Protein AF-0000000066297856 (afdb_homodimer)

Radius of gyration: 26.26 Å; Cα contacts (8 Å, |Δi|>4): 958; chains: 2; bounding box: 44×94×64 Å

pLDDT: mean 82.66, std 19.33, range [29.42, 98.81]

InterPro domains:
  IPR029044 Nucleotide-diphospho-sugar transferases [G3DSA:3.90.550.10] (26-250)
  IPR029044 Nucleotide-diphospho-sugar transferases [SSF53448] (61-242)

Solvent-accessible surface area (backbone atoms only — not comparable to full-atom values): 27267 Å² total; per-residue (Å²): 125,87,40,64,44,30,32,37,34,36,43,44,71,83,50,64,63,82,64,99,24,51,40,68,56,29,50,74,34,72,91,73,48,51,52,54,51,41,49,51,51,49,50,70,69,34,89,84,54,57,70,34,34,39,35,28,28,43,72,90,45,42,70,60,49,51,63,62,46,66,81,48,82,54,59,46,80,42,72,42,72,89,37,70,33,48,41,51,51,50,50,50,50,52,49,30,65,76,50,45,37,84,61,74,59,62,99,83,56,84,75,34,89,41,78,43,38,37,39,38,35,38,46,18,48,26,54,52,54,51,65,66,45,48,50,51,20,44,56,46,8,74,72,68,29,31,16,29,17,27,39,87,51,85,75,52,38,30,30,25,56,96,50,29,32,25,36,68,64,54,78,70,62,78,95,79,78,64,88,72,56,45,41,26,32,63,44,57,40,29,18,39,21,48,73,49,57,66,75,54,56,70,68,47,41,76,67,29,85,35,64,58,57,55,62,54,43,20,85,90,40,56,38,38,42,39,73,46,54,84,60,34,44,69,49,82,45,64,64,39,42,53,44,50,51,41,49,61,69,73,96,126,88,39,64,44,31,32,38,34,36,43,43,65,86,58,62,72,84,65,96,32,53,44,71,55,29,52,72,32,71,93,71,48,51,54,52,51,41,49,50,50,49,50,71,68,34,89,83,55,56,70,35,32,40,35,29,27,44,72,89,47,42,70,61,50,51,64,62,45,64,79,47,82,56,60,46,82,43,71,41,72,88,38,71,32,48,42,50,50,51,50,51,51,52,48,28,67,74,53,45,36,85,67,68,77,60,93,84,62,86,75,34,88,40,79,42,38,37,39,38,36,39,46,20,48,24,56,52,53,50,63,65,45,46,50,51,20,43,57,45,8,74,73,67,29,30,18,30,18,26,39,84,49,86,77,52,37,31,31,23,56,95,50,31,34,24,36,68,63,54,76,70,63,72,85,83,76,64,84,73,57,47,42,26,32,62,44,58,40,29,18,39,20,46,73,51,58,66,74,54,56,71,69,48,40,74,68,29,85,34,64,59,57,53,64,55,45,20,84,91,42,56,37,39,41,39,74,47,56,84,60,34,44,68,50,83,44,66,64,38,44,53,43,51,50,42,50,61,69,74,96

Secondary structure (DSSP, 8-state):
---EEEEEEEE-GGG--SSS-TTHHHHTSGGG--HHHHHHHHHHHSSS--SEEEEEE-GGGHHHHHHHHTTSTTEEEEE--S-HHHHHHHHHHHHHHHHT-S----TTS---S-SEEEEEEEETT-TT--HHHHHHHHHHHHHHSEEEEEEE----EEEE-SSEEEEEE-----SSS-TTPEEEEEEEEEEEEHHHHTTS-HHHHHH-SSHHHHHT--SSS-EEEEE--TTS----SHHHHHHHHHHHHH-/---EEEEEEEE-GGG--SSS-TTHHHHTSGGG--HHHHHHHHHHHSSS--SEEEEEE-GGGHHHHHHHHTTSTTEEEEE--S-HHHHHHHHHHHHHHHHT-S----TTS---S-SEEEEEEEETT-TT--HHHHHHHHHHHHHHSEEEEEEE----EEEE-SSEEEEEE-----SSS-TTPEEEEEEEEEEEEHHHHTTS-HHHHHH-SSHHHHHT--SSS-EEEEE--TTS----SHHHHHHHHHHHHH-

Organism: Mycoplasma pneumoniae (strain ATCC 29342 / M129 / Subtype 1) (NCBI:txid272634)

Structure (mmCIF, N/CA/C/O backbone):
data_AF-0000000066297856-model_v1
#
loop_
_entity.id
_entity.type
_entity.pdbx_description
1 polymer 'Uncharacterized protein MG116 homolog'
#
loop_
_atom_site.group_PDB
_atom_site.id
_atom_site.type_symbol
_atom_site.label_atom_id
_atom_site.label_alt_id
_atom_site.label_comp_id
_atom_site.label_asym_id
_atom_site.label_entity_id
_atom_site.label_seq_id
_atom_site.pdbx_PDB_ins_code
_atom_site.Cartn_x
_atom_site.Cartn_y
_atom_site.Cartn_z
_atom_site.occupancy
_atom_site.B_iso_or_equiv
_atom_site.auth_seq_id
_atom_site.auth_comp_id
_atom_site.auth_asym_id
_atom_site.auth_atom_id
_atom_site.pdbx_PDB_model_num
ATOM 1 N N . MET A 1 1 ? -13.82 -37.438 -15.406 1 48.38 1 MET A N 1
ATOM 2 C CA . MET A 1 1 ? -13.477 -36.25 -14.664 1 48.38 1 MET A CA 1
ATOM 3 C C . MET A 1 1 ? -12.156 -35.656 -15.148 1 48.38 1 MET A C 1
ATOM 5 O O . MET A 1 1 ? -11.195 -36.406 -15.367 1 48.38 1 MET A O 1
ATOM 9 N N . GLN A 1 2 ? -12.203 -34.438 -15.617 1 64.88 2 GLN A N 1
ATOM 10 C CA . GLN A 1 2 ? -10.992 -33.906 -16.234 1 64.88 2 GLN A CA 1
ATOM 11 C C . GLN A 1 2 ? -9.82 -33.938 -15.258 1 64.88 2 GLN A C 1
ATOM 13 O O . GLN A 1 2 ? -9.953 -33.562 -14.094 1 64.88 2 GLN A O 1
ATOM 18 N N . ARG A 1 3 ? -8.867 -34.75 -15.672 1 84 3 ARG A N 1
ATOM 19 C CA . ARG A 1 3 ? -7.648 -34.875 -14.883 1 84 3 ARG A CA 1
ATOM 20 C C . ARG A 1 3 ? -6.766 -33.656 -15.07 1 84 3 ARG A C 1
ATOM 22 O O . ARG A 1 3 ? -6.262 -33.406 -16.172 1 84 3 ARG A O 1
ATOM 29 N N . THR A 1 4 ? -6.711 -32.781 -14.031 1 90.5 4 THR A N 1
ATOM 30 C CA . THR A 1 4 ? -5.949 -31.547 -14.117 1 90.5 4 THR A CA 1
ATOM 31 C C . THR A 1 4 ? -4.613 -31.672 -13.391 1 90.5 4 THR A C 1
ATOM 33 O O . THR A 1 4 ? -4.566 -32.125 -12.25 1 90.5 4 THR A O 1
ATOM 36 N N . LEU A 1 5 ? -3.543 -31.516 -14.156 1 95.5 5 LEU A N 1
ATOM 37 C CA . LEU A 1 5 ? -2.223 -31.391 -13.547 1 95.5 5 LEU A CA 1
ATOM 38 C C . LEU A 1 5 ? -2.062 -30.047 -12.867 1 95.5 5 LEU A C 1
ATOM 40 O O . LEU A 1 5 ? -2.152 -29 -13.523 1 95.5 5 LEU A O 1
ATOM 44 N N . ASN A 1 6 ? -1.874 -30.031 -11.531 1 97.81 6 ASN A N 1
ATOM 45 C CA . ASN A 1 6 ? -1.684 -28.797 -10.789 1 97.81 6 ASN A CA 1
ATOM 46 C C . ASN A 1 6 ? -0.206 -28.516 -10.523 1 97.81 6 ASN A C 1
ATOM 48 O O . ASN A 1 6 ? 0.492 -29.359 -9.953 1 97.81 6 ASN A O 1
ATOM 52 N N . VAL A 1 7 ? 0.255 -27.391 -10.953 1 98.56 7 VAL A N 1
ATOM 53 C CA . VAL A 1 7 ? 1.661 -27.016 -10.844 1 98.56 7 VAL A CA 1
ATOM 54 C C . VAL A 1 7 ? 1.795 -25.734 -10.016 1 98.56 7 VAL A C 1
ATOM 56 O O . VAL A 1 7 ? 1.147 -24.734 -10.297 1 98.56 7 VAL A O 1
ATOM 59 N N . GLY A 1 8 ? 2.578 -25.797 -8.93 1 98.62 8 GLY A N 1
ATOM 60 C CA . GLY A 1 8 ? 2.957 -24.594 -8.203 1 98.62 8 GLY A CA 1
ATOM 61 C C . GLY A 1 8 ? 4.199 -23.922 -8.758 1 98.62 8 GLY A C 1
ATOM 62 O O . GLY A 1 8 ? 5.184 -24.594 -9.07 1 98.62 8 GLY A O 1
ATOM 63 N N . VAL A 1 9 ? 4.152 -22.672 -8.961 1 98.5 9 VAL A N 1
ATOM 64 C CA . VAL A 1 9 ? 5.309 -21.875 -9.367 1 98.5 9 VAL A CA 1
ATOM 65 C C . VAL A 1 9 ? 5.641 -20.859 -8.281 1 98.5 9 VAL A C 1
ATOM 67 O O . VAL A 1 9 ? 4.789 -20.047 -7.902 1 98.5 9 VAL A O 1
ATOM 70 N N . ILE A 1 10 ? 6.84 -20.891 -7.777 1 96.81 10 ILE A N 1
ATOM 71 C CA . ILE A 1 10 ? 7.277 -19.953 -6.746 1 96.81 10 ILE A CA 1
ATOM 72 C C . ILE A 1 10 ? 8.344 -19.016 -7.312 1 96.81 10 ILE A C 1
ATOM 74 O O . ILE A 1 10 ? 9.438 -19.469 -7.684 1 96.81 10 ILE A O 1
ATOM 78 N N . LEU A 1 11 ? 8.008 -17.734 -7.367 1 94.75 11 LEU A N 1
ATOM 79 C CA . LEU A 1 11 ? 8.953 -16.719 -7.805 1 94.75 11 LEU A CA 1
ATOM 80 C C . LEU A 1 11 ? 9.805 -16.219 -6.641 1 94.75 11 LEU A C 1
ATOM 82 O O . LEU A 1 11 ? 9.281 -15.664 -5.672 1 94.75 11 LEU A O 1
ATOM 86 N N . CYS A 1 12 ? 11.156 -16.375 -6.73 1 87.88 12 CYS A N 1
ATOM 87 C CA . CYS A 1 12 ? 12.047 -16.047 -5.621 1 87.88 12 CYS A CA 1
ATOM 88 C C . CYS A 1 12 ? 12.867 -14.805 -5.922 1 87.88 12 CYS A C 1
ATOM 90 O O . CYS A 1 12 ? 13.844 -14.516 -5.23 1 87.88 12 CYS A O 1
ATOM 92 N N . GLU A 1 13 ? 12.68 -13.938 -6.918 1 64.12 13 GLU A N 1
ATOM 93 C CA . GLU A 1 13 ? 13.539 -12.836 -7.352 1 64.12 13 GLU A CA 1
ATOM 94 C C . GLU A 1 13 ? 14 -11.992 -6.164 1 64.12 13 GLU A C 1
ATOM 96 O O . GLU A 1 13 ? 15.156 -11.57 -6.105 1 64.12 13 GLU A O 1
ATOM 101 N N . SER A 1 14 ? 13.133 -11.086 -5.477 1 51.47 14 SER A N 1
ATOM 102 C CA . SER A 1 14 ? 13.516 -9.914 -4.695 1 51.47 14 SER A CA 1
ATOM 103 C C . SER A 1 14 ? 14.258 -10.32 -3.426 1 51.47 14 SER A C 1
ATOM 105 O O . SER A 1 14 ? 14.555 -9.477 -2.58 1 51.47 14 SER A O 1
ATOM 107 N N . PHE A 1 15 ? 14.508 -11.453 -3.221 1 44.03 15 PHE A N 1
ATOM 108 C CA . PHE A 1 15 ? 15.047 -11.688 -1.888 1 44.03 15 PHE A CA 1
ATOM 109 C C . PHE A 1 15 ? 16.359 -10.922 -1.693 1 44.03 15 PHE A C 1
ATOM 111 O O . PHE A 1 15 ? 16.625 -10.422 -0.603 1 44.03 15 PHE A O 1
ATOM 118 N N . ILE A 1 16 ? 17.422 -11.109 -2.516 1 37.97 16 ILE A N 1
ATOM 119 C CA . ILE A 1 16 ? 18.828 -11.094 -2.127 1 37.97 16 ILE A CA 1
ATOM 120 C C . ILE A 1 16 ? 19.406 -9.703 -2.361 1 37.97 16 ILE A C 1
ATOM 122 O O . ILE A 1 16 ? 20.625 -9.5 -2.244 1 37.97 16 ILE A O 1
ATOM 126 N N . SER A 1 17 ? 18.875 -8.812 -2.973 1 34.28 17 SER A N 1
ATOM 127 C CA . SER A 1 17 ? 19.984 -7.957 -3.371 1 34.28 17 SER A CA 1
ATOM 128 C C . SER A 1 17 ? 20.719 -7.41 -2.154 1 34.28 17 SER A C 1
ATOM 130 O O . SER A 1 17 ? 20.203 -7.445 -1.038 1 34.28 17 SER A O 1
ATOM 132 N N . ASN A 1 18 ? 21.859 -6.559 -2.299 1 34.38 18 ASN A N 1
ATOM 133 C CA . ASN A 1 18 ? 23.031 -6.098 -1.554 1 34.38 18 ASN A CA 1
ATOM 134 C C . ASN A 1 18 ? 22.641 -5.422 -0.247 1 34.38 18 ASN A C 1
ATOM 136 O O . ASN A 1 18 ? 23.5 -5.105 0.581 1 34.38 18 ASN A O 1
ATOM 140 N N . ALA A 1 19 ? 21.938 -4.238 -0.361 1 34.69 19 ALA A N 1
ATOM 141 C CA . ALA A 1 19 ? 22.078 -3.475 0.875 1 34.69 19 ALA A CA 1
ATOM 142 C C . ALA A 1 19 ? 21.766 -4.336 2.094 1 34.69 19 ALA A C 1
ATOM 144 O O . ALA A 1 19 ? 21.25 -5.449 1.959 1 34.69 19 ALA A O 1
ATOM 145 N N . GLN A 1 20 ? 21.672 -3.723 3.479 1 36.16 20 GLN A N 1
ATOM 146 C CA . GLN A 1 20 ? 21.375 -4.43 4.719 1 36.16 20 GLN A CA 1
ATOM 147 C C . GLN A 1 20 ? 20.203 -5.391 4.539 1 36.16 20 GLN A C 1
ATOM 149 O O . GLN A 1 20 ? 19.047 -4.977 4.582 1 36.16 20 GLN A O 1
ATOM 154 N N . ASN A 1 21 ? 20.203 -6.152 3.621 1 35.22 21 ASN A N 1
ATOM 155 C CA . ASN A 1 21 ? 19.234 -7.066 3.033 1 35.22 21 ASN A CA 1
ATOM 156 C C . ASN A 1 21 ? 18.438 -7.809 4.105 1 35.22 21 ASN A C 1
ATOM 158 O O . ASN A 1 21 ? 19 -8.602 4.863 1 35.22 21 ASN A O 1
ATOM 162 N N . PRO A 1 22 ? 17.469 -7.23 4.52 1 36.06 22 PRO A N 1
ATOM 163 C CA . PRO A 1 22 ? 16.703 -8.031 5.477 1 36.06 22 PRO A CA 1
ATOM 164 C C . PRO A 1 22 ? 16.672 -9.516 5.105 1 36.06 22 PRO A C 1
ATOM 166 O O . PRO A 1 22 ? 16.359 -10.359 5.953 1 36.06 22 PRO A O 1
ATOM 169 N N . VAL A 1 23 ? 16.828 -9.781 3.867 1 36.97 23 VAL A N 1
ATOM 170 C CA . VAL A 1 23 ? 16.797 -11.18 3.445 1 36.97 23 VAL A CA 1
ATOM 171 C C . VAL A 1 23 ? 18.047 -11.898 3.943 1 36.97 23 VAL A C 1
ATOM 173 O O . VAL A 1 23 ? 17.969 -13.047 4.402 1 36.97 23 VAL A O 1
ATOM 176 N N . ASN A 1 24 ? 19.188 -11.344 3.561 1 38.62 24 ASN A N 1
ATOM 177 C CA . ASN A 1 24 ? 20.281 -12.086 4.191 1 38.62 24 ASN A CA 1
ATOM 178 C C . ASN A 1 24 ? 20.047 -12.266 5.688 1 38.62 24 ASN A C 1
ATOM 180 O O . ASN A 1 24 ? 20.484 -13.258 6.277 1 38.62 24 ASN A O 1
ATOM 184 N N . SER A 1 25 ? 19.625 -11.164 6.234 1 37.56 25 SER A N 1
ATOM 185 C CA . SER A 1 25 ? 19.281 -11.281 7.648 1 37.56 25 SER A CA 1
ATOM 186 C C . SER A 1 25 ? 18.125 -12.266 7.855 1 37.56 25 SER A C 1
ATOM 188 O O . SER A 1 25 ? 17.797 -12.602 8.992 1 37.56 25 SER A O 1
ATOM 190 N N . TYR A 1 26 ? 17.391 -12.383 6.785 1 40.62 26 TYR A N 1
ATOM 191 C CA . TYR A 1 26 ? 16.234 -13.273 6.902 1 40.62 26 TYR A CA 1
ATOM 192 C C . TYR A 1 26 ? 16.672 -14.68 7.27 1 40.62 26 TYR A C 1
ATOM 194 O O . TYR A 1 26 ? 15.867 -15.484 7.742 1 40.62 26 TYR A O 1
ATOM 202 N N . ILE A 1 27 ? 17.812 -14.984 6.617 1 40.44 27 ILE A N 1
ATOM 203 C CA . ILE A 1 27 ? 18.234 -16.328 6.973 1 40.44 27 ILE A CA 1
ATOM 204 C C . ILE A 1 27 ? 18.047 -16.547 8.477 1 40.44 27 ILE A C 1
ATOM 206 O O . ILE A 1 27 ? 17.656 -17.641 8.906 1 40.44 27 ILE A O 1
ATOM 210 N N . LYS A 1 28 ? 18.688 -15.578 9.07 1 40.91 28 LYS A N 1
ATOM 211 C CA . LYS A 1 28 ? 18.578 -15.945 10.477 1 40.91 28 LYS A CA 1
ATOM 212 C C . LYS A 1 28 ? 17.141 -15.891 10.961 1 40.91 28 LYS A C 1
ATOM 214 O O . LYS A 1 28 ? 16.875 -15.539 12.117 1 40.91 28 LYS A O 1
ATOM 219 N N . ILE A 1 29 ? 16.281 -15.477 9.945 1 43.03 29 ILE A N 1
ATOM 220 C CA . ILE A 1 29 ? 14.938 -15.367 10.484 1 43.03 29 ILE A CA 1
ATOM 221 C C . ILE A 1 29 ? 14.625 -16.578 11.352 1 43.03 29 ILE A C 1
ATOM 223 O O . ILE A 1 29 ? 15.43 -17.516 11.438 1 43.03 29 ILE A O 1
ATOM 227 N N . TYR A 1 30 ? 13.039 -16.828 11.508 1 45.5 30 TYR A N 1
ATOM 228 C CA . TYR A 1 30 ? 12.367 -17.719 12.438 1 45.5 30 TYR A CA 1
ATOM 229 C C . TYR A 1 30 ? 12.711 -19.172 12.148 1 45.5 30 TYR A C 1
ATOM 231 O O . TYR A 1 30 ? 12.477 -19.672 11.047 1 45.5 30 TYR A O 1
ATOM 239 N N . GLU A 1 31 ? 13.141 -19.734 13.125 1 51.28 31 GLU A N 1
ATOM 240 C CA . GLU A 1 31 ? 13.383 -21.141 13.383 1 51.28 31 GLU A CA 1
ATOM 241 C C . GLU A 1 31 ? 14.102 -21.812 12.211 1 51.28 31 GLU A C 1
ATOM 243 O O . GLU A 1 31 ? 13.805 -22.953 11.867 1 51.28 31 GLU A O 1
ATOM 248 N N . ASN A 1 32 ? 15.016 -21 11.383 1 59.34 32 ASN A N 1
ATOM 249 C CA . ASN A 1 32 ? 15.836 -21.625 10.344 1 59.34 32 ASN A CA 1
ATOM 250 C C . ASN A 1 32 ? 15.023 -21.891 9.078 1 59.34 32 ASN A C 1
ATOM 252 O O . ASN A 1 32 ? 15.344 -22.797 8.305 1 59.34 32 ASN A O 1
ATOM 256 N N . VAL A 1 33 ? 13.82 -21.359 8.977 1 68.31 33 VAL A N 1
ATOM 257 C CA . VAL A 1 33 ? 13.023 -21.547 7.773 1 68.31 33 VAL A CA 1
ATOM 258 C C . VAL A 1 33 ? 13.211 -20.359 6.84 1 68.31 33 VAL A C 1
ATOM 260 O O . VAL A 1 33 ? 13.086 -19.203 7.258 1 68.31 33 VAL A O 1
ATOM 263 N N . ARG A 1 34 ? 13.602 -20.688 5.594 1 79.5 34 ARG A N 1
ATOM 264 C CA . ARG A 1 34 ? 13.758 -19.672 4.559 1 79.5 34 ARG A CA 1
ATOM 265 C C . ARG A 1 34 ? 12.398 -19.234 4.016 1 79.5 34 ARG A C 1
ATOM 267 O O . ARG A 1 34 ? 11.438 -20 4.039 1 79.5 34 ARG A O 1
ATOM 274 N N . MET A 1 35 ? 12.25 -18 3.518 1 83.62 35 MET A N 1
ATOM 275 C CA . MET A 1 35 ? 10.984 -17.391 3.107 1 83.62 35 MET A CA 1
ATOM 276 C C . MET A 1 35 ? 10.289 -18.266 2.059 1 83.62 35 MET A C 1
ATOM 278 O O . MET A 1 35 ? 9.078 -18.469 2.129 1 83.62 35 MET A O 1
ATOM 282 N N . PHE A 1 36 ? 11.086 -18.797 1.136 1 89.94 36 PHE A N 1
ATOM 283 C CA . PHE A 1 36 ? 10.477 -19.578 0.062 1 89.94 36 PHE A CA 1
ATOM 284 C C . PHE A 1 36 ? 9.906 -20.875 0.599 1 89.94 36 PHE A C 1
ATOM 286 O O . PHE A 1 36 ? 9.047 -21.5 -0.037 1 89.94 36 PHE A O 1
ATOM 293 N N . GLU A 1 37 ? 10.344 -21.297 1.767 1 91.62 37 GLU A N 1
ATOM 294 C CA . GLU A 1 37 ? 9.844 -22.547 2.34 1 91.62 37 GLU A CA 1
ATOM 295 C C . GLU A 1 37 ? 8.391 -22.406 2.781 1 91.62 37 GLU A C 1
ATOM 297 O O . GLU A 1 37 ? 7.641 -23.391 2.795 1 91.62 37 GLU A O 1
ATOM 302 N N . PHE A 1 38 ? 8.016 -21.188 3.133 1 91.31 38 PHE A N 1
ATOM 303 C CA . PHE A 1 38 ? 6.617 -20.953 3.477 1 91.31 38 PHE A CA 1
ATOM 304 C C . PHE A 1 38 ? 5.711 -21.25 2.287 1 91.31 38 PHE A C 1
ATOM 306 O O . PHE A 1 38 ? 4.641 -21.844 2.445 1 91.31 38 PHE A O 1
ATOM 313 N N . ALA A 1 39 ? 6.191 -20.812 1.146 1 94.5 39 ALA A N 1
ATOM 314 C CA . ALA A 1 39 ? 5.414 -21.047 -0.069 1 94.5 39 ALA A CA 1
ATOM 315 C C . ALA A 1 39 ? 5.344 -22.531 -0.413 1 94.5 39 ALA A C 1
ATOM 317 O O . ALA A 1 39 ? 4.289 -23.031 -0.818 1 94.5 39 ALA A O 1
ATOM 318 N N . ILE A 1 40 ? 6.441 -23.219 -0.211 1 96 40 ILE A N 1
ATOM 319 C CA . ILE A 1 40 ? 6.465 -24.656 -0.479 1 96 40 ILE A CA 1
ATOM 320 C C . ILE A 1 40 ? 5.469 -25.375 0.432 1 96 40 ILE A C 1
ATOM 322 O O . ILE A 1 40 ? 4.645 -26.156 -0.036 1 96 40 ILE A O 1
ATOM 326 N N . LYS A 1 41 ? 5.547 -25.078 1.684 1 95.19 41 LYS A N 1
ATOM 327 C CA . LYS A 1 41 ? 4.672 -25.703 2.662 1 95.19 41 LYS A CA 1
ATOM 328 C C . LYS A 1 41 ? 3.205 -25.406 2.373 1 95.19 41 LYS A C 1
ATOM 330 O O . LYS A 1 41 ? 2.346 -26.281 2.502 1 95.19 41 LYS A O 1
ATOM 335 N N . LEU A 1 42 ? 2.971 -24.188 1.992 1 96.69 42 LEU A N 1
ATOM 336 C CA . LEU A 1 42 ? 1.616 -23.781 1.639 1 96.69 42 LEU A CA 1
ATOM 337 C C . LEU A 1 42 ? 1.061 -24.641 0.516 1 96.69 42 LEU A C 1
ATOM 339 O O . LEU A 1 42 ? -0.063 -25.141 0.61 1 96.69 42 LEU A O 1
ATOM 343 N N . LEU A 1 43 ? 1.833 -24.859 -0.485 1 97.88 43 LEU A N 1
ATOM 344 C CA . LEU A 1 43 ? 1.394 -25.656 -1.632 1 97.88 43 LEU A CA 1
ATOM 345 C C . LEU A 1 43 ? 1.272 -27.125 -1.263 1 97.88 43 LEU A C 1
ATOM 347 O O . LEU A 1 43 ? 0.338 -27.797 -1.696 1 97.88 43 LEU A O 1
ATOM 351 N N . GLN A 1 44 ? 2.139 -27.625 -0.44 1 96.88 44 GLN A N 1
ATOM 352 C CA . GLN A 1 44 ? 2.131 -29.031 -0.052 1 96.88 44 GLN A CA 1
ATOM 353 C C . GLN A 1 44 ? 0.957 -29.344 0.872 1 96.88 44 GLN A C 1
ATOM 355 O O . GLN A 1 44 ? 0.415 -30.438 0.847 1 96.88 44 GLN A O 1
ATOM 360 N N . GLU A 1 45 ? 0.599 -28.359 1.634 1 95.06 45 GLU A N 1
ATOM 361 C CA . GLU A 1 45 ? -0.481 -28.562 2.594 1 95.06 45 GLU A CA 1
ATOM 362 C C . GLU A 1 45 ? -1.837 -28.234 1.977 1 95.06 45 GLU A C 1
ATOM 364 O O . GLU A 1 45 ? -2.879 -28.469 2.588 1 95.06 45 GLU A O 1
ATOM 369 N N . SER A 1 46 ? -1.751 -27.672 0.831 1 94.31 46 SER A N 1
ATOM 370 C CA . SER A 1 46 ? -2.979 -27.281 0.141 1 94.31 46 SER A CA 1
ATOM 371 C C . SER A 1 46 ? -3.809 -28.516 -0.232 1 94.31 46 SER A C 1
ATOM 373 O O . SER A 1 46 ? -3.26 -29.578 -0.488 1 94.31 46 SER A O 1
ATOM 375 N N . ARG A 1 47 ? -5.18 -28.359 -0.348 1 92.19 47 ARG A N 1
ATOM 376 C CA . ARG A 1 47 ? -6.078 -29.438 -0.755 1 92.19 47 ARG A CA 1
ATOM 377 C C . ARG A 1 47 ? -6.035 -29.641 -2.266 1 92.19 47 ARG A C 1
ATOM 379 O O . ARG A 1 47 ? -6.5 -30.672 -2.77 1 92.19 47 ARG A O 1
ATOM 386 N N . ILE A 1 48 ? -5.637 -28.781 -3.219 1 93.62 48 ILE A N 1
ATOM 387 C CA . ILE A 1 48 ? -5.547 -28.844 -4.672 1 93.62 48 ILE A CA 1
ATOM 388 C C . ILE A 1 48 ? -4.523 -29.906 -5.078 1 93.62 48 ILE A C 1
ATOM 390 O O . ILE A 1 48 ? -4.613 -30.484 -6.168 1 93.62 48 ILE A O 1
ATOM 394 N N . ASN A 1 49 ? -3.869 -30.562 -4.344 1 92.19 49 ASN A N 1
ATOM 395 C CA . ASN A 1 49 ? -2.799 -31.516 -4.609 1 92.19 49 ASN A CA 1
ATOM 396 C C . ASN A 1 49 ? -1.894 -31.047 -5.746 1 92.19 49 ASN A C 1
ATOM 398 O O . ASN A 1 49 ? -2.193 -31.266 -6.918 1 92.19 49 ASN A O 1
ATOM 402 N N . PHE A 1 50 ? -0.748 -30.547 -5.508 1 97.25 50 PHE A N 1
ATOM 403 C CA . PHE A 1 50 ? 0.235 -30.078 -6.477 1 97.25 50 PHE A CA 1
ATOM 404 C C . PHE A 1 50 ? 1.223 -31.188 -6.828 1 97.25 50 PHE A C 1
ATOM 406 O O . PHE A 1 50 ? 2.025 -31.594 -5.988 1 97.25 50 PHE A O 1
ATOM 413 N N . GLN A 1 51 ? 1.166 -31.594 -8.133 1 96 51 GLN A N 1
ATOM 414 C CA . GLN A 1 51 ? 2.043 -32.656 -8.594 1 96 51 GLN A CA 1
ATOM 415 C C . GLN A 1 51 ? 3.475 -32.156 -8.773 1 96 51 GLN A C 1
ATOM 417 O O . GLN A 1 51 ? 4.426 -32.938 -8.68 1 96 51 GLN A O 1
ATOM 422 N N . LYS A 1 52 ? 3.605 -30.906 -9.047 1 97.44 52 LYS A N 1
ATOM 423 C CA . LYS A 1 52 ? 4.918 -30.297 -9.227 1 97.44 52 LYS A CA 1
ATOM 424 C C . LYS A 1 52 ? 4.961 -28.906 -8.594 1 97.44 52 LYS A C 1
ATOM 426 O O . LYS A 1 52 ? 3.994 -28.141 -8.688 1 97.44 52 LYS A O 1
ATOM 431 N N . ILE A 1 53 ? 6.074 -28.609 -7.965 1 98.5 53 ILE A N 1
ATOM 432 C CA . ILE A 1 53 ? 6.375 -27.281 -7.449 1 98.5 53 ILE A CA 1
ATOM 433 C C . ILE A 1 53 ? 7.691 -26.781 -8.039 1 98.5 53 ILE A C 1
ATOM 435 O O . ILE A 1 53 ? 8.75 -27.375 -7.812 1 98.5 53 ILE A O 1
ATOM 439 N N . LEU A 1 54 ? 7.605 -25.734 -8.82 1 98.5 54 LEU A N 1
ATOM 440 C CA . LEU A 1 54 ? 8.758 -25.203 -9.531 1 98.5 54 LEU A CA 1
ATOM 441 C C . LEU A 1 54 ? 9.211 -23.875 -8.914 1 98.5 54 LEU A C 1
ATOM 443 O O . LEU A 1 54 ? 8.43 -22.922 -8.836 1 98.5 54 LEU A O 1
ATOM 447 N N . LEU A 1 55 ? 10.477 -23.797 -8.477 1 96.75 55 LEU A N 1
ATOM 448 C CA . LEU A 1 55 ? 11.031 -22.578 -7.922 1 96.75 55 LEU A CA 1
ATOM 449 C C . LEU A 1 55 ? 11.938 -21.875 -8.938 1 96.75 55 LEU A C 1
ATOM 451 O O . LEU A 1 55 ? 12.82 -22.516 -9.523 1 96.75 55 LEU A O 1
ATOM 455 N N . TYR A 1 56 ? 11.703 -20.672 -9.156 1 95.88 56 TYR A N 1
ATOM 456 C CA . TYR A 1 56 ? 12.562 -19.859 -10.016 1 95.88 56 TYR A CA 1
ATOM 457 C C . TYR A 1 56 ? 13.414 -18.906 -9.188 1 95.88 56 TYR A C 1
ATOM 459 O O . TYR A 1 56 ? 12.891 -17.969 -8.57 1 95.88 56 TYR A O 1
ATOM 467 N N . VAL A 1 57 ? 14.688 -19.109 -9.258 1 92.44 57 VAL A N 1
ATOM 468 C CA . VAL A 1 57 ? 15.617 -18.5 -8.312 1 92.44 57 VAL A CA 1
ATOM 469 C C . VAL A 1 57 ? 16.75 -17.812 -9.07 1 92.44 57 VAL A C 1
ATOM 471 O O . VAL A 1 57 ? 17.078 -18.219 -10.188 1 92.44 57 VAL A O 1
ATOM 474 N N . LEU A 1 58 ? 17.25 -16.781 -8.438 1 86.56 58 LEU A N 1
ATOM 475 C CA . LEU A 1 58 ? 18.438 -16.156 -9.023 1 86.56 58 LEU A CA 1
ATOM 476 C C . LEU A 1 58 ? 19.594 -17.141 -9.102 1 86.56 58 LEU A C 1
ATOM 478 O O . LEU A 1 58 ? 19.766 -17.969 -8.211 1 86.56 58 LEU A O 1
ATOM 482 N N . GLU A 1 59 ? 20.375 -16.875 -10.062 1 87.19 59 GLU A N 1
ATOM 483 C CA . GLU A 1 59 ? 21.453 -17.812 -10.375 1 87.19 59 GLU A CA 1
ATOM 484 C C . GLU A 1 59 ? 22.359 -18.016 -9.164 1 87.19 59 GLU A C 1
ATOM 486 O O . GLU A 1 59 ? 22.703 -19.156 -8.828 1 87.19 59 GLU A O 1
ATOM 491 N N . GLU A 1 60 ? 22.688 -17.016 -8.453 1 83.81 60 GLU A N 1
ATOM 492 C CA . GLU A 1 60 ? 23.641 -17.062 -7.363 1 83.81 60 GLU A CA 1
ATOM 493 C C . GLU A 1 60 ? 23.078 -17.812 -6.16 1 83.81 60 GLU A C 1
ATOM 495 O O . GLU A 1 60 ? 23.828 -18.266 -5.297 1 83.81 60 GLU A O 1
ATOM 500 N N . GLN A 1 61 ? 21.797 -18.016 -6.188 1 84.69 61 GLN A N 1
ATOM 501 C CA . GLN A 1 61 ? 21.156 -18.594 -5.02 1 84.69 61 GLN A CA 1
ATOM 502 C C . GLN A 1 61 ? 20.812 -20.062 -5.266 1 84.69 61 GLN A C 1
ATOM 504 O O . GLN A 1 61 ? 20.391 -20.766 -4.348 1 84.69 61 GLN A O 1
ATOM 509 N N . ILE A 1 62 ? 21.047 -20.547 -6.438 1 90.19 62 ILE A N 1
ATOM 510 C CA . ILE A 1 62 ? 20.578 -21.859 -6.855 1 90.19 62 ILE A CA 1
ATOM 511 C C . ILE A 1 62 ? 21.188 -22.938 -5.973 1 90.19 62 ILE A C 1
ATOM 513 O O . ILE A 1 62 ? 20.484 -23.781 -5.422 1 90.19 62 ILE A O 1
ATOM 517 N N . PRO A 1 63 ? 22.5 -22.891 -5.707 1 88.44 63 PRO A N 1
ATOM 518 C CA . PRO A 1 63 ? 23.062 -23.969 -4.883 1 88.44 63 PRO A CA 1
ATOM 519 C C . PRO A 1 63 ? 22.453 -24.016 -3.48 1 88.44 63 PRO A C 1
ATOM 521 O O . PRO A 1 63 ? 22.141 -25.094 -2.977 1 88.44 63 PRO A O 1
ATOM 524 N N . LEU A 1 64 ? 22.281 -22.922 -2.953 1 84.69 64 LEU A N 1
ATOM 525 C CA . LEU A 1 64 ? 21.703 -22.828 -1.613 1 84.69 64 LEU A CA 1
ATOM 526 C C . LEU A 1 64 ? 20.266 -23.328 -1.609 1 84.69 64 LEU A C 1
ATOM 528 O O . LEU A 1 64 ? 19.859 -24.094 -0.731 1 84.69 64 LEU A O 1
ATOM 532 N N . VAL A 1 65 ? 19.453 -22.891 -2.521 1 89.38 65 VAL A N 1
ATOM 533 C CA . VAL A 1 65 ? 18.031 -23.219 -2.58 1 89.38 65 VAL A CA 1
ATOM 534 C C . VAL A 1 65 ? 17.859 -24.719 -2.859 1 89.38 65 VAL A C 1
ATOM 536 O O . VAL A 1 65 ? 17.016 -25.375 -2.258 1 89.38 65 VAL A O 1
ATOM 539 N N . GLU A 1 66 ? 18.703 -25.234 -3.734 1 92.69 66 GLU A N 1
ATOM 540 C CA . GLU A 1 66 ? 18.641 -26.656 -4.047 1 92.69 66 GLU A CA 1
ATOM 541 C C . GLU A 1 66 ? 18.875 -27.516 -2.805 1 92.69 66 GLU A C 1
ATOM 543 O O . GLU A 1 66 ? 18.203 -28.516 -2.596 1 92.69 66 GLU A O 1
ATOM 548 N N . LYS A 1 67 ? 19.812 -27.047 -2.004 1 91.31 67 LYS A N 1
ATOM 549 C CA . LYS A 1 67 ? 20.125 -27.766 -0.772 1 91.31 67 LYS A CA 1
ATOM 550 C C . LYS A 1 67 ? 18.922 -27.781 0.171 1 91.31 67 LYS A C 1
ATOM 552 O O . LYS A 1 67 ? 18.609 -28.812 0.764 1 91.31 67 LYS A O 1
ATOM 557 N N . VAL A 1 68 ? 18.297 -26.719 0.285 1 88.94 68 VAL A N 1
ATOM 558 C CA . VAL A 1 68 ? 17.188 -26.578 1.225 1 88.94 68 VAL A CA 1
ATOM 559 C C . VAL A 1 68 ? 15.953 -27.297 0.673 1 88.94 68 VAL A C 1
ATOM 561 O O . VAL A 1 68 ? 15.242 -27.969 1.414 1 88.94 68 VAL A O 1
ATOM 564 N N . VAL A 1 69 ? 15.727 -27.219 -0.621 1 93.44 69 VAL A N 1
ATOM 565 C CA . VAL A 1 69 ? 14.516 -27.703 -1.272 1 93.44 69 VAL A CA 1
ATOM 566 C C . VAL A 1 69 ? 14.531 -29.234 -1.325 1 93.44 69 VAL A C 1
ATOM 568 O O . VAL A 1 69 ? 13.477 -29.859 -1.444 1 93.44 69 VAL A O 1
ATOM 571 N N . ALA A 1 70 ? 15.672 -29.812 -1.202 1 94.81 70 ALA A N 1
ATOM 572 C CA . ALA A 1 70 ? 15.836 -31.266 -1.289 1 94.81 70 ALA A CA 1
ATOM 573 C C . ALA A 1 70 ? 15 -31.984 -0.23 1 94.81 70 ALA A C 1
ATOM 575 O O . ALA A 1 70 ? 14.656 -33.156 -0.392 1 94.81 70 ALA A O 1
ATOM 576 N N . LYS A 1 71 ? 14.656 -31.297 0.793 1 93.19 71 LYS A N 1
ATOM 577 C CA . LYS A 1 71 ? 13.898 -31.938 1.867 1 93.19 71 LYS A CA 1
ATOM 578 C C . LYS A 1 71 ? 12.406 -31.969 1.531 1 93.19 71 LYS A C 1
ATOM 580 O O . LYS A 1 71 ? 11.625 -32.625 2.234 1 93.19 71 LYS A O 1
ATOM 585 N N . TYR A 1 72 ? 12.023 -31.359 0.482 1 95.75 72 TYR A N 1
ATOM 586 C CA . TYR A 1 72 ? 10.625 -31.297 0.084 1 95.75 72 TYR A CA 1
ATOM 587 C C . TYR A 1 72 ? 10.367 -32.156 -1.149 1 95.75 72 TYR A C 1
ATOM 589 O O . TYR A 1 72 ? 11.234 -32.281 -2.02 1 95.75 72 TYR A O 1
ATOM 597 N N . GLU A 1 73 ? 9.164 -32.719 -1.18 1 94.5 73 GLU A N 1
ATOM 598 C CA . GLU A 1 73 ? 8.789 -33.562 -2.312 1 94.5 73 GLU A CA 1
ATOM 599 C C . GLU A 1 73 ? 8.297 -32.719 -3.486 1 94.5 73 GLU A C 1
ATOM 601 O O . GLU A 1 73 ? 7.762 -31.609 -3.293 1 94.5 73 GLU A O 1
ATOM 606 N N . ASN A 1 74 ? 8.539 -33.25 -4.738 1 95.75 74 ASN A N 1
ATOM 607 C CA . ASN A 1 74 ? 7.957 -32.75 -5.984 1 95.75 74 ASN A CA 1
ATOM 608 C C . ASN A 1 74 ? 8.406 -31.312 -6.277 1 95.75 74 ASN A C 1
ATOM 610 O O . ASN A 1 74 ? 7.641 -30.531 -6.836 1 95.75 74 ASN A O 1
ATOM 614 N N . CYS A 1 75 ? 9.648 -30.922 -5.84 1 97.62 75 CYS A N 1
ATOM 615 C CA . CYS A 1 75 ? 10.164 -29.578 -6.043 1 97.62 75 CYS A CA 1
ATOM 616 C C . CYS A 1 75 ? 11.305 -29.562 -7.047 1 97.62 75 CYS A C 1
ATOM 618 O O . CYS A 1 75 ? 12.148 -30.469 -7.043 1 97.62 75 CYS A O 1
ATOM 620 N N . TRP A 1 76 ? 11.352 -28.688 -7.898 1 97.56 76 TRP A N 1
ATOM 621 C CA . TRP A 1 76 ? 12.406 -28.453 -8.875 1 97.56 76 TRP A CA 1
ATOM 622 C C . TRP A 1 76 ? 12.867 -27 -8.844 1 97.56 76 TRP A C 1
ATOM 624 O O . TRP A 1 76 ? 12.047 -26.078 -8.672 1 97.56 76 TRP A O 1
ATOM 634 N N . VAL A 1 77 ? 14.164 -26.766 -9.047 1 96.5 77 VAL A N 1
ATOM 635 C CA . VAL A 1 77 ? 14.742 -25.438 -9 1 96.5 77 VAL A CA 1
ATOM 636 C C . VAL A 1 77 ? 15.227 -25.031 -10.391 1 96.5 77 VAL A C 1
ATOM 638 O O . VAL A 1 77 ? 15.922 -25.797 -11.062 1 96.5 77 VAL A O 1
ATOM 641 N N . PHE A 1 78 ? 14.781 -23.906 -10.82 1 97 78 PHE A N 1
ATOM 642 C CA . PHE A 1 78 ? 15.18 -23.359 -12.117 1 97 78 PHE A CA 1
ATOM 643 C C . PHE A 1 78 ? 15.797 -21.984 -11.945 1 97 78 PHE A C 1
ATOM 645 O O . PHE A 1 78 ? 15.539 -21.297 -10.953 1 97 78 PHE A O 1
ATOM 652 N N . ARG A 1 79 ? 16.594 -21.594 -12.891 1 94.56 79 ARG A N 1
ATOM 653 C CA . ARG A 1 79 ? 17.125 -20.234 -12.945 1 94.56 79 ARG A CA 1
ATOM 654 C C . ARG A 1 79 ? 16.047 -19.25 -13.398 1 94.56 79 ARG A C 1
ATOM 656 O O . ARG A 1 79 ? 15.406 -19.453 -14.43 1 94.56 79 ARG A O 1
ATOM 663 N N . SER A 1 80 ? 15.867 -18.203 -12.578 1 93.56 80 SER A N 1
ATOM 664 C CA . SER A 1 80 ? 14.93 -17.156 -12.953 1 93.56 80 SER A CA 1
ATOM 665 C C . SER A 1 80 ? 15.484 -16.312 -14.102 1 93.56 80 SER A C 1
ATOM 667 O O . SER A 1 80 ? 16.688 -16.016 -14.148 1 93.56 80 SER A O 1
ATOM 669 N N . LYS A 1 81 ? 14.664 -15.852 -15 1 89.25 81 LYS A N 1
ATOM 670 C CA . LYS A 1 81 ? 15.023 -14.938 -16.078 1 89.25 81 LYS A CA 1
ATOM 671 C C . LYS A 1 81 ? 14.828 -13.484 -15.672 1 89.25 81 LYS A C 1
ATOM 673 O O . LYS A 1 81 ? 14.789 -12.594 -16.516 1 89.25 81 LYS A O 1
ATOM 678 N N . HIS A 1 82 ? 14.625 -13.195 -14.461 1 83.25 82 HIS A N 1
ATOM 679 C CA . HIS A 1 82 ? 14.43 -11.875 -13.883 1 83.25 82 HIS A CA 1
ATOM 680 C C . HIS A 1 82 ? 13.156 -11.219 -14.398 1 83.25 82 HIS A C 1
ATOM 682 O O . HIS A 1 82 ? 13.086 -10 -14.523 1 83.25 82 HIS A O 1
ATOM 688 N N . ASN A 1 83 ? 12.273 -11.992 -14.891 1 88.62 83 ASN A N 1
ATOM 689 C CA . ASN A 1 83 ? 10.961 -11.609 -15.391 1 88.62 83 ASN A CA 1
ATOM 690 C C . ASN A 1 83 ? 9.922 -12.695 -15.148 1 88.62 83 ASN A C 1
ATOM 692 O O . ASN A 1 83 ? 10.07 -13.82 -15.625 1 88.62 83 ASN A O 1
ATOM 696 N N . GLU A 1 84 ? 8.898 -12.344 -14.438 1 91.81 84 GLU A N 1
ATOM 697 C CA . GLU A 1 84 ? 7.906 -13.336 -14.023 1 91.81 84 GLU A CA 1
ATOM 698 C C . GLU A 1 84 ? 7.219 -13.969 -15.234 1 91.81 84 GLU A C 1
ATOM 700 O O . GLU A 1 84 ? 6.871 -15.148 -15.211 1 91.81 84 GLU A O 1
ATOM 705 N N . VAL A 1 85 ? 7 -13.203 -16.297 1 96.12 85 VAL A N 1
ATOM 706 C CA . VAL A 1 85 ? 6.316 -13.719 -17.484 1 96.12 85 VAL A CA 1
ATOM 707 C C . VAL A 1 85 ? 7.172 -14.789 -18.156 1 96.12 85 VAL A C 1
ATOM 709 O O . VAL A 1 85 ? 6.664 -15.852 -18.531 1 96.12 85 VAL A O 1
ATOM 712 N N . GLU A 1 86 ? 8.43 -14.5 -18.219 1 95.62 86 GLU A N 1
ATOM 713 C CA . GLU A 1 86 ? 9.352 -15.461 -18.812 1 95.62 86 GLU A CA 1
ATOM 714 C C . GLU A 1 86 ? 9.477 -16.719 -17.938 1 95.62 86 GLU A C 1
ATOM 716 O O . GLU A 1 86 ? 9.594 -17.828 -18.469 1 95.62 86 GLU A O 1
ATOM 721 N N . ASP A 1 87 ? 9.5 -16.531 -16.656 1 96.31 87 ASP A N 1
ATOM 722 C CA . ASP A 1 87 ? 9.57 -17.672 -15.742 1 96.31 87 ASP A CA 1
ATOM 723 C C . ASP A 1 87 ? 8.344 -18.578 -15.906 1 96.31 87 ASP A C 1
ATOM 725 O O . ASP A 1 87 ? 8.469 -19.797 -15.922 1 96.31 87 ASP A O 1
ATOM 729 N N . ILE A 1 88 ? 7.168 -17.953 -16.047 1 97.75 88 ILE A N 1
ATOM 730 C CA . ILE A 1 88 ? 5.934 -18.719 -16.234 1 97.75 88 ILE A CA 1
ATOM 731 C C . ILE A 1 88 ? 5.949 -19.422 -17.578 1 97.75 88 ILE A C 1
ATOM 733 O O . ILE A 1 88 ? 5.504 -20.562 -17.688 1 97.75 88 ILE A O 1
ATOM 737 N N . TYR A 1 89 ? 6.477 -18.719 -18.578 1 97.81 89 TYR A N 1
ATOM 738 C CA . TYR A 1 89 ? 6.609 -19.344 -19.891 1 97.81 89 TYR A CA 1
ATOM 739 C C . TYR A 1 89 ? 7.512 -20.578 -19.828 1 97.81 89 TYR A C 1
ATOM 741 O O . TYR A 1 89 ? 7.215 -21.594 -20.438 1 97.81 89 TYR A O 1
ATOM 749 N N . GLU A 1 90 ? 8.602 -20.453 -19.125 1 97.19 90 GLU A N 1
ATOM 750 C CA . GLU A 1 90 ? 9.516 -21.578 -18.969 1 97.19 90 GLU A CA 1
ATOM 751 C C . GLU A 1 90 ? 8.844 -22.734 -18.219 1 97.19 90 GLU A C 1
ATOM 753 O O . GLU A 1 90 ? 9.047 -23.906 -18.547 1 97.19 90 GLU A O 1
ATOM 758 N N . ALA A 1 91 ? 8.133 -22.391 -17.219 1 98.06 91 ALA A N 1
ATOM 759 C CA . ALA A 1 91 ? 7.379 -23.406 -16.484 1 98.06 91 ALA A CA 1
ATOM 760 C C . ALA A 1 91 ? 6.406 -24.141 -17.406 1 98.06 91 ALA A C 1
ATOM 762 O O . ALA A 1 91 ? 6.32 -25.375 -17.359 1 98.06 91 ALA A O 1
ATOM 763 N N . LYS A 1 92 ? 5.668 -23.375 -18.188 1 97 92 LYS A N 1
ATOM 764 C CA . LYS A 1 92 ? 4.75 -23.938 -19.172 1 97 92 LYS A CA 1
ATOM 765 C C . LYS A 1 92 ? 5.469 -24.922 -20.094 1 97 92 LYS A C 1
ATOM 767 O O . LYS A 1 92 ? 5.008 -26.047 -20.281 1 97 92 LYS A O 1
ATOM 772 N N . GLY A 1 93 ? 6.574 -24.531 -20.656 1 95.44 93 GLY A N 1
ATOM 773 C CA . GLY A 1 93 ? 7.344 -25.391 -21.547 1 95.44 93 GLY A CA 1
ATOM 774 C C . GLY A 1 93 ? 7.832 -26.656 -20.875 1 95.44 93 GLY A C 1
ATOM 775 O O . GLY A 1 93 ? 7.75 -27.75 -21.453 1 95.44 93 GLY A O 1
ATOM 776 N N . PHE A 1 94 ? 8.328 -26.516 -19.703 1 96.31 94 PHE A N 1
ATOM 777 C CA . PHE A 1 94 ? 8.82 -27.656 -18.938 1 96.31 94 PHE A CA 1
ATOM 778 C C . PHE A 1 94 ? 7.719 -28.688 -18.719 1 96.31 94 PHE A C 1
ATOM 780 O O . PHE A 1 94 ? 7.934 -29.891 -18.922 1 96.31 94 PHE A O 1
ATOM 787 N N . ILE A 1 95 ? 6.539 -28.219 -18.359 1 95.56 95 ILE A N 1
ATOM 788 C CA . ILE A 1 95 ? 5.418 -29.094 -18.047 1 95.56 95 ILE A CA 1
ATOM 789 C C . ILE A 1 95 ? 4.898 -29.734 -19.328 1 95.56 95 ILE A C 1
ATOM 791 O O . ILE A 1 95 ? 4.613 -30.938 -19.344 1 95.56 95 ILE A O 1
ATOM 795 N N . GLU A 1 96 ? 4.77 -28.984 -20.391 1 93.31 96 GLU A N 1
ATOM 796 C CA . GLU A 1 96 ? 4.32 -29.531 -21.656 1 93.31 96 GLU A CA 1
ATOM 797 C C . GLU A 1 96 ? 5.258 -30.641 -22.156 1 93.31 96 GLU A C 1
ATOM 799 O O . GLU A 1 96 ? 4.809 -31.656 -22.656 1 93.31 96 GLU A O 1
ATOM 804 N N . ASP A 1 97 ? 6.516 -30.391 -22.016 1 92.06 97 ASP A N 1
ATOM 805 C CA . ASP A 1 97 ? 7.512 -31.359 -22.453 1 92.06 97 ASP A CA 1
ATOM 806 C C . ASP A 1 97 ? 7.492 -32.625 -21.578 1 92.06 97 ASP A C 1
ATOM 808 O O . ASP A 1 97 ? 7.508 -33.719 -22.094 1 92.06 97 ASP A O 1
ATOM 812 N N . LYS A 1 98 ? 7.465 -32.406 -20.281 1 91.62 98 LYS A N 1
ATOM 813 C CA . LYS A 1 98 ? 7.566 -33.5 -19.328 1 91.62 98 LYS A CA 1
ATOM 814 C C . LYS A 1 98 ? 6.316 -34.375 -19.359 1 91.62 98 LYS A C 1
ATOM 816 O O . LYS A 1 98 ? 6.41 -35.594 -19.25 1 91.62 98 LYS A O 1
ATOM 821 N N . TYR A 1 99 ? 5.16 -33.75 -19.547 1 91.38 99 TYR A N 1
ATOM 822 C CA . TYR A 1 99 ? 3.916 -34.5 -19.422 1 91.38 99 TYR A CA 1
ATOM 823 C C . TYR A 1 99 ? 3.234 -34.656 -20.781 1 91.38 99 TYR A C 1
ATOM 825 O O . TYR A 1 99 ? 2.141 -35.219 -20.875 1 91.38 99 TYR A O 1
ATOM 833 N N . LYS A 1 100 ? 3.832 -34.094 -21.828 1 86.5 100 LYS A N 1
ATOM 834 C CA . LYS A 1 100 ? 3.334 -34.219 -23.203 1 86.5 100 LYS A CA 1
ATOM 835 C C . LYS A 1 100 ? 1.896 -33.688 -23.297 1 86.5 100 LYS A C 1
ATOM 837 O O . LYS A 1 100 ? 1.053 -34.344 -23.938 1 86.5 100 LYS A O 1
ATOM 842 N N . ILE A 1 101 ? 1.726 -32.688 -22.438 1 80.38 101 ILE A N 1
ATOM 843 C CA . ILE A 1 101 ? 0.4 -32.094 -22.469 1 80.38 101 ILE A CA 1
ATOM 844 C C . ILE A 1 101 ? 0.351 -31.031 -23.578 1 80.38 101 ILE A C 1
ATOM 846 O O . ILE A 1 101 ? 1.348 -30.359 -23.844 1 80.38 101 ILE A O 1
ATOM 850 N N . GLY A 1 102 ? -0.764 -30.781 -24.266 1 65.62 102 GLY A N 1
ATOM 851 C CA . GLY A 1 102 ? -0.897 -29.75 -25.281 1 65.62 102 GLY A CA 1
ATOM 852 C C . GLY A 1 102 ? -0.426 -30.203 -26.656 1 65.62 102 GLY A C 1
ATOM 853 O O . GLY A 1 102 ? -0.61 -29.5 -27.641 1 65.62 102 GLY A O 1
ATOM 854 N N . LEU A 1 103 ? 0.642 -31.062 -26.656 1 56.72 103 LEU A N 1
ATOM 855 C CA . LEU A 1 103 ? 1.133 -31.562 -27.938 1 56.72 103 LEU A CA 1
ATOM 856 C C . LEU A 1 103 ? 0.019 -32.25 -28.719 1 56.72 103 LEU A C 1
ATOM 858 O O . LEU A 1 103 ? -0.641 -33.156 -28.203 1 56.72 103 LEU A O 1
ATOM 862 N N . LYS A 1 104 ? -0.924 -31.359 -29.203 1 53.59 104 LYS A N 1
ATOM 863 C CA . LYS A 1 104 ? -1.832 -31.922 -30.203 1 53.59 104 LYS A CA 1
ATOM 864 C C . LYS A 1 104 ? -1.227 -33.156 -30.844 1 53.59 104 LYS A C 1
ATOM 866 O O . LYS A 1 104 ? -0.147 -33.094 -31.438 1 53.59 104 LYS A O 1
ATOM 871 N N . SER A 1 105 ? -1.496 -34.281 -30.344 1 44.12 105 SER A N 1
ATOM 872 C CA . SER A 1 105 ? -1.213 -35.625 -30.844 1 44.12 105 SER A CA 1
ATOM 873 C C . SER A 1 105 ? -1.397 -35.688 -32.344 1 44.12 105 SER A C 1
ATOM 875 O O . SER A 1 105 ? -2.449 -35.344 -32.875 1 44.12 105 SER A O 1
ATOM 877 N N . SER A 1 106 ? -0.479 -35.656 -33.188 1 44 106 SER A N 1
ATOM 878 C CA . SER A 1 106 ? -0.589 -36.562 -34.344 1 44 106 SER A CA 1
ATOM 879 C C . SER A 1 106 ? -1.296 -37.875 -33.969 1 44 106 SER A C 1
ATOM 881 O O . SER A 1 106 ? -1.257 -38.281 -32.812 1 44 106 SER A O 1
ATOM 883 N N . LYS A 1 107 ? -2.207 -38.531 -34.781 1 50.25 107 LYS A N 1
ATOM 884 C CA . LYS A 1 107 ? -2.99 -39.75 -34.75 1 50.25 107 LYS A CA 1
ATOM 885 C C . LYS A 1 107 ? -2.42 -40.75 -33.75 1 50.25 107 LYS A C 1
ATOM 887 O O . LYS A 1 107 ? -3.15 -41.594 -33.219 1 50.25 107 LYS A O 1
ATOM 892 N N . ASN A 1 108 ? -1.117 -40.969 -33.688 1 45.72 108 ASN A N 1
ATOM 893 C CA . ASN A 1 108 ? -0.519 -42.188 -33.156 1 45.72 108 ASN A CA 1
ATOM 894 C C . ASN A 1 108 ? 0.125 -41.969 -31.781 1 45.72 108 ASN A C 1
ATOM 896 O O . ASN A 1 108 ? 0.892 -42.781 -31.297 1 45.72 108 ASN A O 1
ATOM 900 N N . GLN A 1 109 ? 0.263 -40.656 -31.234 1 49.66 109 GLN A N 1
ATOM 901 C CA . GLN A 1 109 ? 1.137 -40.531 -30.062 1 49.66 109 GLN A CA 1
ATOM 902 C C . GLN A 1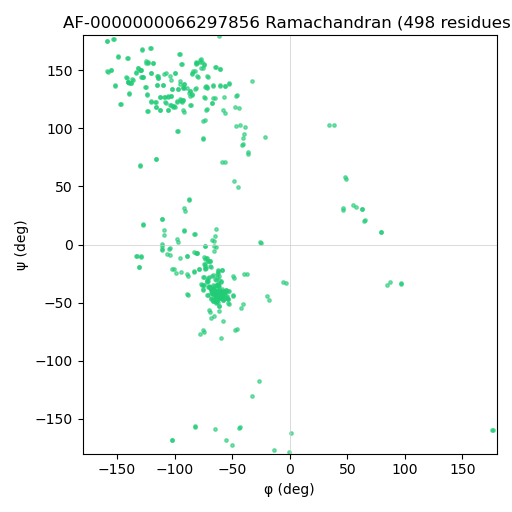 109 ? 0.335 -40.594 -28.766 1 49.66 109 GLN A C 1
ATOM 904 O O . GLN A 1 109 ? -0.827 -40.156 -28.734 1 49.66 109 GLN A O 1
ATOM 909 N N . ALA A 1 110 ? 0.792 -41.25 -27.703 1 51.75 110 ALA A N 1
ATOM 910 C CA . ALA A 1 110 ? 0.312 -41.594 -26.375 1 51.75 110 ALA A CA 1
ATOM 911 C C . ALA A 1 110 ? -0.312 -40.406 -25.672 1 51.75 110 ALA A C 1
ATOM 913 O O . ALA A 1 110 ? 0.305 -39.344 -25.594 1 51.75 110 ALA A O 1
ATOM 914 N N . SER A 1 111 ? -1.577 -40.25 -25.578 1 58.31 111 SER A N 1
ATOM 915 C CA . SER A 1 111 ? -2.447 -39.281 -24.953 1 58.31 111 SER A CA 1
ATOM 916 C C . SER A 1 111 ? -1.979 -38.938 -23.547 1 58.31 111 SER A C 1
ATOM 918 O O . SER A 1 111 ? -1.512 -39.812 -22.812 1 58.31 111 SER A O 1
ATOM 920 N N . SER A 1 112 ? -1.588 -37.656 -23.203 1 64.62 112 SER A N 1
ATOM 921 C CA . SER A 1 112 ? -1.257 -37.188 -21.844 1 64.62 112 SER A CA 1
ATOM 922 C C . SER A 1 112 ? -2.303 -37.656 -20.844 1 64.62 112 SER A C 1
ATOM 924 O O . SER A 1 112 ? -3.488 -37.75 -21.156 1 64.62 112 SER A O 1
ATOM 926 N N . TYR A 1 113 ? -1.841 -38.281 -19.797 1 77.06 113 TYR A N 1
ATOM 927 C CA . TYR A 1 113 ? -2.703 -38.656 -18.688 1 77.06 113 TYR A CA 1
ATOM 928 C C . TYR A 1 113 ? -3.559 -37.469 -18.234 1 77.06 113 TYR A C 1
ATOM 930 O O . TYR A 1 113 ? -4.719 -37.656 -17.859 1 77.06 113 TYR A O 1
ATOM 938 N N . TYR A 1 114 ? -3.018 -36.25 -18.469 1 87.06 114 TYR A N 1
ATOM 939 C CA . TYR A 1 114 ? -3.725 -35.062 -18.047 1 87.06 114 TYR A CA 1
ATOM 940 C C . TYR A 1 114 ? -4.387 -34.375 -19.234 1 87.06 114 TYR A C 1
ATOM 942 O O . TYR A 1 114 ? -3.824 -34.312 -20.328 1 87.06 114 TYR A O 1
ATOM 950 N N . ASP A 1 115 ? -5.57 -33.781 -19.016 1 82.06 115 ASP A N 1
ATOM 951 C CA . ASP A 1 115 ? -6.344 -33.094 -20.031 1 82.06 115 ASP A CA 1
ATOM 952 C C . ASP A 1 115 ? -6.109 -31.578 -19.938 1 82.06 115 ASP A C 1
ATOM 954 O O . ASP A 1 115 ? -6.371 -30.844 -20.906 1 82.06 115 ASP A O 1
ATOM 958 N N . ASN A 1 116 ? -5.734 -31.219 -18.781 1 87.06 116 ASN A N 1
ATOM 959 C CA . ASN A 1 116 ? -5.535 -29.797 -18.516 1 87.06 116 ASN A CA 1
ATOM 960 C C . ASN A 1 116 ? -4.441 -29.578 -17.469 1 87.06 116 ASN A C 1
ATOM 962 O O . ASN A 1 116 ? -3.975 -30.516 -16.844 1 87.06 116 ASN A O 1
ATOM 966 N N . CYS A 1 117 ? -3.973 -28.406 -17.469 1 95.12 117 CYS A N 1
ATOM 967 C CA . CYS A 1 117 ? -2.959 -28.031 -16.5 1 95.12 117 CYS A CA 1
ATOM 968 C C . CYS A 1 117 ? -3.248 -26.641 -15.93 1 95.12 117 CYS A C 1
ATOM 970 O O . CYS A 1 117 ? -3.74 -25.766 -16.641 1 95.12 117 CYS A O 1
ATOM 972 N N . CYS A 1 118 ? -3.055 -26.5 -14.641 1 98 118 CYS A N 1
ATOM 973 C CA . CYS A 1 118 ? -3.201 -25.203 -13.992 1 98 118 CYS A CA 1
ATOM 974 C C . CYS A 1 118 ? -1.928 -24.828 -13.25 1 98 118 CYS A C 1
ATOM 976 O O . CYS A 1 118 ? -1.381 -25.625 -12.484 1 98 118 CYS A O 1
ATOM 978 N N . PHE A 1 119 ? -1.45 -23.641 -13.531 1 98.69 119 PHE A N 1
ATOM 979 C CA . PHE A 1 119 ? -0.292 -23.078 -12.852 1 98.69 119 PHE A CA 1
ATOM 980 C C . PHE A 1 119 ? -0.726 -22.094 -11.758 1 98.69 119 PHE A C 1
ATOM 982 O O . PHE A 1 119 ? -1.4 -21.109 -12.039 1 98.69 119 PHE A O 1
ATOM 989 N N . VAL A 1 120 ? -0.396 -22.359 -10.531 1 98.81 120 VAL A N 1
ATOM 990 C CA . VAL A 1 120 ? -0.604 -21.422 -9.43 1 98.81 120 VAL A CA 1
ATOM 991 C C . VAL A 1 120 ? 0.72 -20.766 -9.055 1 98.81 120 VAL A C 1
ATOM 993 O O . VAL A 1 120 ? 1.67 -21.438 -8.664 1 98.81 120 VAL A O 1
ATOM 996 N N . VAL A 1 121 ? 0.764 -19.453 -9.172 1 98.5 121 VAL A N 1
ATOM 997 C CA . VAL A 1 121 ? 2.002 -18.703 -9.023 1 98.5 121 VAL A CA 1
ATOM 998 C C . VAL A 1 121 ? 2.008 -17.969 -7.68 1 98.5 121 VAL A C 1
ATOM 1000 O O . VAL A 1 121 ? 1.057 -17.266 -7.344 1 98.5 121 VAL A O 1
ATOM 1003 N N . LEU A 1 122 ? 3.023 -18.156 -6.934 1 97.56 122 LEU A N 1
ATOM 1004 C CA . LEU A 1 122 ? 3.25 -17.484 -5.656 1 97.56 122 LEU A CA 1
ATOM 1005 C C . LEU A 1 122 ? 4.527 -16.656 -5.695 1 97.56 122 LEU A C 1
ATOM 1007 O O . LEU A 1 122 ? 5.406 -16.906 -6.523 1 97.56 122 LEU A O 1
ATOM 1011 N N . GLU A 1 123 ? 4.594 -15.695 -4.863 1 92.94 123 GLU A N 1
ATOM 1012 C CA . GLU A 1 123 ? 5.832 -14.984 -4.57 1 92.94 123 GLU A CA 1
ATOM 1013 C C . GLU A 1 123 ? 6.43 -15.438 -3.24 1 92.94 123 GLU A C 1
ATOM 1015 O O . GLU A 1 123 ? 5.73 -15.484 -2.227 1 92.94 123 GLU A O 1
ATOM 1020 N N . ALA A 1 124 ? 7.664 -15.664 -3.277 1 91.5 124 ALA A N 1
ATOM 1021 C CA . ALA A 1 124 ? 8.336 -16.141 -2.072 1 91.5 124 ALA A CA 1
ATOM 1022 C C . ALA A 1 124 ? 8.352 -15.07 -0.99 1 91.5 124 ALA A C 1
ATOM 1024 O O . ALA A 1 124 ? 8.359 -15.383 0.203 1 91.5 124 ALA A O 1
ATOM 1025 N N . CYS A 1 125 ? 8.305 -13.844 -1.388 1 87.69 125 CYS A N 1
ATOM 1026 C CA . CYS A 1 125 ? 8.422 -12.766 -0.417 1 87.69 125 CYS A CA 1
ATOM 1027 C C . CYS A 1 125 ? 7.078 -12.484 0.248 1 87.69 125 CYS A C 1
ATOM 1029 O O . CYS A 1 125 ? 6.934 -11.492 0.971 1 87.69 125 CYS A O 1
ATOM 1031 N N . ARG A 1 126 ? 6.105 -13.305 0.021 1 90.12 126 ARG A N 1
ATOM 1032 C CA . ARG A 1 126 ? 4.809 -13.227 0.686 1 90.12 126 ARG A CA 1
ATOM 1033 C C . ARG A 1 126 ? 4.555 -14.461 1.541 1 90.12 126 ARG A C 1
ATOM 1035 O O . ARG A 1 126 ? 3.684 -15.273 1.221 1 90.12 126 ARG A O 1
ATOM 1042 N N . PRO A 1 127 ? 5.207 -14.57 2.633 1 89.69 127 PRO A N 1
ATOM 1043 C CA . PRO A 1 127 ? 5.219 -15.812 3.406 1 89.69 127 PRO A CA 1
ATOM 1044 C C . PRO A 1 127 ? 3.869 -16.125 4.051 1 89.69 127 PRO A C 1
ATOM 1046 O O . PRO A 1 127 ? 3.611 -17.266 4.434 1 89.69 127 PRO A O 1
ATOM 1049 N N . LEU A 1 128 ? 2.959 -15.195 4.109 1 90.69 128 LEU A N 1
ATOM 1050 C CA . LEU A 1 128 ? 1.734 -15.438 4.863 1 90.69 128 LEU A CA 1
ATOM 1051 C C . LEU A 1 128 ? 0.536 -15.555 3.93 1 90.69 128 LEU A C 1
ATOM 1053 O O . LEU A 1 128 ? -0.604 -15.336 4.344 1 90.69 128 LEU A O 1
ATOM 1057 N N . THR A 1 129 ? 0.836 -15.875 2.701 1 94 129 THR A N 1
ATOM 1058 C CA . THR A 1 129 ? -0.249 -16.172 1.774 1 94 129 THR A CA 1
ATOM 1059 C C . THR A 1 129 ? -1.13 -17.297 2.32 1 94 129 THR A C 1
ATOM 1061 O O . THR A 1 129 ? -0.625 -18.297 2.844 1 94 129 THR A O 1
ATOM 1064 N N . SER A 1 130 ? -2.457 -17.156 2.23 1 94 130 SER A N 1
ATOM 1065 C CA . SER A 1 130 ? -3.346 -18.125 2.863 1 94 130 SER A CA 1
ATOM 1066 C C . SER A 1 130 ? -3.76 -19.219 1.886 1 94 130 SER A C 1
ATOM 1068 O O . SER A 1 130 ? -3.869 -18.969 0.682 1 94 130 SER A O 1
ATOM 1070 N N . LYS A 1 131 ? -4.102 -20.344 2.463 1 96.44 131 LYS A N 1
ATOM 1071 C CA . LYS A 1 131 ? -4.621 -21.469 1.704 1 96.44 131 LYS A CA 1
ATOM 1072 C C . LYS A 1 131 ? -5.949 -21.125 1.038 1 96.44 131 LYS A C 1
ATOM 1074 O O . LYS A 1 131 ? -6.215 -21.562 -0.087 1 96.44 131 LYS A O 1
ATOM 1079 N N . LYS A 1 132 ? -6.676 -20.328 1.762 1 96.5 132 LYS A N 1
ATOM 1080 C CA . LYS A 1 132 ? -7.992 -19.953 1.257 1 96.5 132 LYS A CA 1
ATOM 1081 C C . LYS A 1 132 ? -7.875 -19.156 -0.038 1 96.5 132 LYS A C 1
ATOM 1083 O O . LYS A 1 132 ? -8.594 -19.422 -1.003 1 96.5 132 LYS A O 1
ATOM 1088 N N . VAL A 1 133 ? -6.965 -18.203 -0.064 1 96.94 133 VAL A N 1
ATOM 1089 C CA . VAL A 1 133 ? -6.805 -17.359 -1.247 1 96.94 133 VAL A CA 1
ATOM 1090 C C . VAL A 1 133 ? -6.266 -18.203 -2.404 1 96.94 133 VAL A C 1
ATOM 1092 O O . VAL A 1 133 ? -6.691 -18.031 -3.551 1 96.94 133 VAL A O 1
ATOM 1095 N N . VAL A 1 134 ? -5.352 -19.125 -2.152 1 98.31 134 VAL A N 1
ATOM 1096 C CA . VAL A 1 134 ? -4.816 -20.016 -3.178 1 98.31 134 VAL A CA 1
ATOM 1097 C C . VAL A 1 134 ? -5.949 -20.828 -3.791 1 98.31 134 VAL A C 1
ATOM 1099 O O . VAL A 1 134 ? -6.062 -20.922 -5.016 1 98.31 134 VAL A O 1
ATOM 1102 N N . LYS A 1 135 ? -6.793 -21.359 -2.926 1 98.19 135 LYS A N 1
ATOM 1103 C CA . LYS A 1 135 ? -7.926 -22.156 -3.383 1 98.19 135 LYS A CA 1
ATOM 1104 C C . LYS A 1 135 ? -8.867 -21.328 -4.258 1 98.19 135 LYS A C 1
ATOM 1106 O O . LYS A 1 135 ? -9.297 -21.797 -5.316 1 98.19 135 LYS A O 1
ATOM 1111 N N . ASN A 1 136 ? -9.172 -20.156 -3.836 1 98.06 136 ASN A N 1
ATOM 1112 C CA . ASN A 1 136 ? -10.117 -19.312 -4.555 1 98.06 136 ASN A CA 1
ATOM 1113 C C . ASN A 1 136 ? -9.578 -18.922 -5.934 1 98.06 136 ASN A C 1
ATOM 1115 O O . ASN A 1 136 ? -10.32 -18.953 -6.918 1 98.06 136 ASN A O 1
ATOM 1119 N N . VAL A 1 137 ? -8.32 -18.547 -5.961 1 98.31 137 VAL A N 1
ATOM 1120 C CA . VAL A 1 137 ? -7.711 -18.156 -7.23 1 98.31 137 VAL A CA 1
ATOM 1121 C C . VAL A 1 137 ? -7.684 -19.359 -8.18 1 98.31 137 VAL A C 1
ATOM 1123 O O . VAL A 1 137 ? -7.973 -19.219 -9.367 1 98.31 137 VAL A O 1
ATOM 1126 N N . TYR A 1 138 ? -7.371 -20.531 -7.645 1 98.5 138 TYR A N 1
ATOM 1127 C CA . TYR A 1 138 ? -7.34 -21.75 -8.422 1 98.5 138 TYR A CA 1
ATOM 1128 C C . TYR A 1 138 ? -8.711 -22.062 -9.008 1 98.5 138 TYR A C 1
ATOM 1130 O O . TYR A 1 138 ? -8.844 -22.281 -10.219 1 98.5 138 TYR A O 1
ATOM 1138 N N . GLU A 1 139 ? -9.688 -22.078 -8.148 1 98.19 139 GLU A N 1
ATOM 1139 C CA . GLU A 1 139 ? -11.039 -22.438 -8.586 1 98.19 139 GLU A CA 1
ATOM 1140 C C . GLU A 1 139 ? -11.555 -21.453 -9.641 1 98.19 139 GLU A C 1
ATOM 1142 O O . GLU A 1 139 ? -12.148 -21.859 -10.641 1 98.19 139 GLU A O 1
ATOM 1147 N N . LYS A 1 140 ? -11.297 -20.203 -9.406 1 98.44 140 LYS A N 1
ATOM 1148 C CA . LYS A 1 140 ? -11.742 -19.188 -10.359 1 98.44 140 LYS A CA 1
ATOM 1149 C C . LYS A 1 140 ? -11.016 -19.328 -11.695 1 98.44 140 LYS A C 1
ATOM 1151 O O . LYS A 1 140 ? -11.625 -19.188 -12.758 1 98.44 140 LYS A O 1
ATOM 1156 N N . ALA A 1 141 ? -9.766 -19.641 -11.664 1 98.06 141 ALA A N 1
ATOM 1157 C CA . ALA A 1 141 ? -8.992 -19.828 -12.891 1 98.06 141 ALA A CA 1
ATOM 1158 C C . ALA A 1 141 ? -9.484 -21.047 -13.664 1 98.06 141 ALA A C 1
ATOM 1160 O O . ALA A 1 141 ? -9.508 -21.047 -14.898 1 98.06 141 ALA A O 1
ATOM 1161 N N . MET A 1 142 ? -9.836 -22.078 -12.953 1 96.94 142 MET A N 1
ATOM 1162 C CA . MET A 1 142 ? -10.336 -23.297 -13.586 1 96.94 142 MET A CA 1
ATOM 1163 C C . MET A 1 142 ? -11.617 -23.016 -14.359 1 96.94 142 MET A C 1
ATOM 1165 O O . MET A 1 142 ? -11.898 -23.672 -15.367 1 96.94 142 MET A O 1
ATOM 1169 N N . ILE A 1 143 ? -12.297 -22.016 -13.906 1 97 143 ILE A N 1
ATOM 1170 C CA . ILE A 1 143 ? -13.547 -21.641 -14.562 1 97 143 ILE A CA 1
ATOM 1171 C C . ILE A 1 143 ? -13.266 -20.656 -15.695 1 97 143 ILE A C 1
ATOM 1173 O O . ILE A 1 143 ? -13.75 -20.828 -16.812 1 97 143 ILE A O 1
ATOM 1177 N N . ASP A 1 144 ? -12.383 -19.656 -15.469 1 97.5 144 ASP A N 1
ATOM 1178 C CA . ASP A 1 144 ? -12.289 -18.516 -16.375 1 97.5 144 ASP A CA 1
ATOM 1179 C C . ASP A 1 144 ? -10.969 -18.531 -17.141 1 97.5 144 ASP A C 1
ATOM 1181 O O . ASP A 1 144 ? -10.734 -17.688 -18 1 97.5 144 ASP A O 1
ATOM 1185 N N . GLY A 1 145 ? -10.133 -19.469 -16.812 1 97.31 145 GLY A N 1
ATOM 1186 C CA . GLY A 1 145 ? -8.852 -19.594 -17.484 1 97.31 145 GLY A CA 1
ATOM 1187 C C . GLY A 1 145 ? -7.711 -18.938 -16.734 1 97.31 145 GLY A C 1
ATOM 1188 O O . GLY A 1 145 ? -6.559 -19.359 -16.844 1 97.31 145 GLY A O 1
ATOM 1189 N N . ALA A 1 146 ? -8.07 -17.859 -16.078 1 98.44 146 ALA A N 1
ATOM 1190 C CA . ALA A 1 146 ? -7.086 -17.109 -15.289 1 98.44 146 ALA A CA 1
ATOM 1191 C C . ALA A 1 146 ? -7.762 -16.328 -14.18 1 98.44 146 ALA A C 1
ATOM 1193 O O . ALA A 1 146 ? -8.914 -15.898 -14.32 1 98.44 146 ALA A O 1
ATOM 1194 N N . ALA A 1 147 ? -7.027 -16.141 -13.117 1 98.56 147 ALA A N 1
ATOM 1195 C CA . ALA A 1 147 ? -7.523 -15.336 -11.992 1 98.56 147 ALA A CA 1
ATOM 1196 C C . ALA A 1 147 ? -6.367 -14.82 -11.141 1 98.56 147 ALA A C 1
ATOM 1198 O O . ALA A 1 147 ? -5.328 -15.469 -11.031 1 98.56 147 ALA A O 1
ATOM 1199 N N . VAL A 1 148 ? -6.566 -13.648 -10.547 1 98.06 148 VAL A N 1
ATOM 1200 C CA . VAL A 1 148 ? -5.527 -13.047 -9.711 1 98.06 148 VAL A CA 1
ATOM 1201 C C . VAL A 1 148 ? -6.141 -12.555 -8.406 1 98.06 148 VAL A C 1
ATOM 1203 O O . VAL A 1 148 ? -7.305 -12.148 -8.367 1 98.06 148 VAL A O 1
ATOM 1206 N N . ALA A 1 149 ? -5.371 -12.602 -7.375 1 97.56 149 ALA A N 1
ATOM 1207 C CA . ALA A 1 149 ? -5.777 -12.023 -6.094 1 97.56 149 ALA A CA 1
ATOM 1208 C C . ALA A 1 149 ? -5.555 -10.516 -6.078 1 97.56 149 ALA A C 1
ATOM 1210 O O . ALA A 1 149 ? -4.562 -10.023 -6.617 1 97.56 149 ALA A O 1
ATOM 1211 N N . VAL A 1 150 ? -6.465 -9.82 -5.402 1 94.44 150 VAL A N 1
ATOM 1212 C CA . VAL A 1 150 ? -6.344 -8.367 -5.336 1 94.44 150 VAL A CA 1
ATOM 1213 C C . VAL A 1 150 ? -6.73 -7.879 -3.941 1 94.44 150 VAL A C 1
ATOM 1215 O O . VAL A 1 150 ? -7.387 -8.602 -3.186 1 94.44 150 VAL A O 1
ATOM 1218 N N . LEU A 1 151 ? -6.301 -6.711 -3.637 1 89.88 151 LEU A N 1
ATOM 1219 C CA . LEU A 1 151 ? -6.699 -5.965 -2.449 1 89.88 151 LEU A CA 1
ATOM 1220 C C . LEU A 1 151 ? -7.234 -4.586 -2.826 1 89.88 151 LEU A C 1
ATOM 1222 O O . LEU A 1 151 ? -6.66 -3.906 -3.68 1 89.88 151 LEU A O 1
ATOM 1226 N N . PRO A 1 152 ? -8.359 -4.176 -2.223 1 86.06 152 PRO A N 1
ATOM 1227 C CA . PRO A 1 152 ? -8.828 -2.814 -2.498 1 86.06 152 PRO A CA 1
ATOM 1228 C C . PRO A 1 152 ? -7.746 -1.76 -2.271 1 86.06 152 PRO A C 1
ATOM 1230 O O . PRO A 1 152 ? -6.957 -1.871 -1.328 1 86.06 152 PRO A O 1
ATOM 1233 N N . PHE A 1 153 ? -7.711 -0.804 -3.186 1 83.19 153 PHE A N 1
ATOM 1234 C CA . PHE A 1 153 ? -6.73 0.273 -3.092 1 83.19 153 PHE A CA 1
ATOM 1235 C C . PHE A 1 153 ? -7.422 1.617 -2.898 1 83.19 153 PHE A C 1
ATOM 1237 O O . PHE A 1 153 ? -8.156 2.078 -3.777 1 83.19 153 PHE A O 1
ATOM 1244 N N . GLU A 1 154 ? -7.148 2.254 -1.787 1 76.5 154 GLU A N 1
ATOM 1245 C CA . GLU A 1 154 ? -7.836 3.506 -1.487 1 76.5 154 GLU A CA 1
ATOM 1246 C C . GLU A 1 154 ? -6.844 4.621 -1.169 1 76.5 154 GLU A C 1
ATOM 1248 O O . GLU A 1 154 ? -7.23 5.688 -0.695 1 76.5 154 GLU A O 1
ATOM 1253 N N . ARG A 1 155 ? -5.648 4.449 -1.505 1 79.94 155 ARG A N 1
ATOM 1254 C CA . ARG A 1 155 ? -4.633 5.449 -1.194 1 79.94 155 ARG A CA 1
ATOM 1255 C C . ARG A 1 155 ? -4.414 6.391 -2.373 1 79.94 155 ARG A C 1
ATOM 1257 O O . ARG A 1 155 ? -4.855 6.109 -3.49 1 79.94 155 ARG A O 1
ATOM 1264 N N . GLN A 1 156 ? -3.799 7.461 -2.076 1 83.25 156 GLN A N 1
ATOM 1265 C CA . GLN A 1 156 ? -3.531 8.461 -3.107 1 83.25 156 GLN A CA 1
ATOM 1266 C C . GLN A 1 156 ? -2.121 8.305 -3.67 1 83.25 156 GLN A C 1
ATOM 1268 O O . GLN A 1 156 ? -1.168 8.094 -2.918 1 83.25 156 GLN A O 1
ATOM 1273 N N . LEU A 1 157 ? -2.039 8.344 -4.969 1 86.06 157 LEU A N 1
ATOM 1274 C CA . LEU A 1 157 ? -0.752 8.219 -5.645 1 86.06 157 LEU A CA 1
ATOM 1275 C C . LEU A 1 157 ? -0.394 9.508 -6.375 1 86.06 157 LEU A C 1
ATOM 1277 O O . LEU A 1 157 ? -1.269 10.172 -6.934 1 86.06 157 LEU 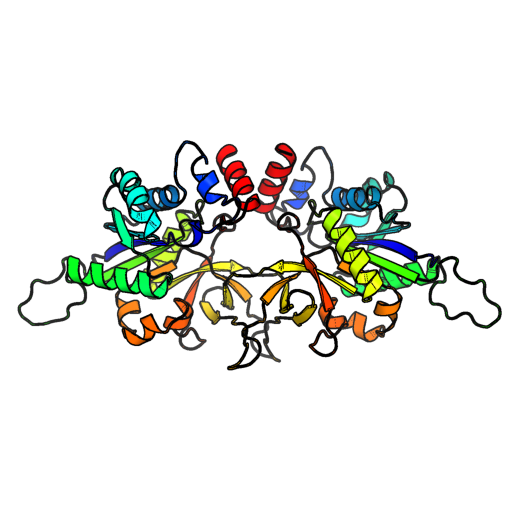A O 1
ATOM 1281 N N . VAL A 1 158 ? 0.87 9.781 -6.328 1 87.62 158 VAL A N 1
ATOM 1282 C CA . VAL A 1 158 ? 1.379 10.938 -7.07 1 87.62 158 VAL A CA 1
ATOM 1283 C C . VAL A 1 158 ? 2.611 10.523 -7.871 1 87.62 158 VAL A C 1
ATOM 1285 O O . VAL A 1 158 ? 3.324 9.594 -7.496 1 87.62 158 VAL A O 1
ATOM 1288 N N . CYS A 1 159 ? 2.818 11.195 -8.945 1 86.38 159 CYS A N 1
ATOM 1289 C CA . CYS A 1 159 ? 3.994 11 -9.789 1 86.38 159 CYS A CA 1
ATOM 1290 C C . CYS A 1 159 ? 4.875 12.242 -9.797 1 86.38 159 CYS A C 1
ATOM 1292 O O . CYS A 1 159 ? 4.371 13.359 -9.695 1 86.38 159 CYS A O 1
ATOM 1294 N N . GLY A 1 160 ? 6.105 12.031 -9.859 1 86.44 160 GLY A N 1
ATOM 1295 C CA . GLY A 1 160 ? 7.07 13.117 -9.914 1 86.44 160 GLY A CA 1
ATOM 1296 C C . GLY A 1 160 ? 8.508 12.633 -9.891 1 86.44 160 GLY A C 1
ATOM 1297 O O . GLY A 1 160 ? 8.805 11.516 -10.32 1 86.44 160 GLY A O 1
ATOM 1298 N N . ASP A 1 161 ? 9.305 13.586 -9.508 1 84.38 161 ASP A N 1
ATOM 1299 C CA . ASP A 1 161 ? 10.695 13.195 -9.289 1 84.38 161 ASP A CA 1
ATOM 1300 C C . ASP A 1 161 ? 10.992 13.047 -7.797 1 84.38 161 ASP A C 1
ATOM 1302 O O . ASP A 1 161 ? 10.078 12.992 -6.977 1 84.38 161 ASP A O 1
ATOM 1306 N N . ASN A 1 162 ? 12.219 12.93 -7.375 1 83 162 ASN A N 1
ATOM 1307 C CA . ASN A 1 162 ? 12.578 12.602 -6 1 83 162 ASN A CA 1
ATOM 1308 C C . ASN A 1 162 ? 12.352 13.781 -5.062 1 83 162 ASN A C 1
ATOM 1310 O O . ASN A 1 162 ? 12.438 13.633 -3.84 1 83 162 ASN A O 1
ATOM 1314 N N . THR A 1 163 ? 11.898 14.906 -5.641 1 89.44 163 THR A N 1
ATOM 1315 C CA . THR A 1 163 ? 11.789 16.062 -4.75 1 89.44 163 THR A CA 1
ATOM 1316 C C . THR A 1 163 ? 10.414 16.719 -4.887 1 89.44 163 THR A C 1
ATOM 1318 O O . THR A 1 163 ? 10.008 17.5 -4.023 1 89.44 163 THR A O 1
ATOM 1321 N N . LYS A 1 164 ? 9.789 16.375 -6.062 1 93.12 164 LYS A N 1
ATOM 1322 C CA . LYS A 1 164 ? 8.539 17.078 -6.332 1 93.12 164 LYS A CA 1
ATOM 1323 C C . LYS A 1 164 ? 7.496 16.141 -6.934 1 93.12 164 LYS A C 1
ATOM 1325 O O . LYS A 1 164 ? 7.828 15.289 -7.758 1 93.12 164 LYS A O 1
ATOM 1330 N N . ALA A 1 165 ? 6.266 16.328 -6.465 1 90.75 165 ALA A N 1
ATOM 1331 C CA . ALA A 1 165 ? 5.117 15.719 -7.125 1 90.75 165 ALA A CA 1
ATOM 1332 C C . ALA A 1 165 ? 4.512 16.656 -8.164 1 90.75 165 ALA A C 1
ATOM 1334 O O . ALA A 1 165 ? 4.363 17.859 -7.91 1 90.75 165 ALA A O 1
ATOM 1335 N N . VAL A 1 166 ? 4.156 16.109 -9.273 1 86.31 166 VAL A N 1
ATOM 1336 C CA . VAL A 1 166 ? 3.697 17 -10.344 1 86.31 166 VAL A CA 1
ATOM 1337 C C . VAL A 1 166 ? 2.357 16.5 -10.883 1 86.31 166 VAL A C 1
ATOM 1339 O O . VAL A 1 166 ? 1.706 17.172 -11.68 1 86.31 166 VAL A O 1
ATOM 1342 N N . ARG A 1 167 ? 1.995 15.312 -10.461 1 83.88 167 ARG A N 1
ATOM 1343 C CA . ARG A 1 167 ? 0.737 14.766 -10.953 1 83.88 167 ARG A CA 1
ATOM 1344 C C . ARG A 1 167 ? 0.123 13.805 -9.938 1 83.88 167 ARG A C 1
ATOM 1346 O O . ARG A 1 167 ? 0.83 12.992 -9.336 1 83.88 167 ARG A O 1
ATOM 1353 N N . GLN A 1 168 ? -1.145 13.945 -9.789 1 82.12 168 GLN A N 1
ATOM 1354 C CA . GLN A 1 168 ? -1.893 12.961 -9.016 1 82.12 168 GLN A CA 1
ATOM 1355 C C . GLN A 1 168 ? -2.463 11.867 -9.914 1 82.12 168 GLN A C 1
ATOM 1357 O O . GLN A 1 168 ? -2.994 12.164 -10.992 1 82.12 168 GLN A O 1
ATOM 1362 N N . LEU A 1 169 ? -2.121 10.641 -9.57 1 71.81 169 LEU A N 1
ATOM 1363 C CA . LEU A 1 169 ? -2.709 9.539 -10.328 1 71.81 169 LEU A CA 1
ATOM 1364 C C . LEU A 1 169 ? -4.164 9.32 -9.922 1 71.81 169 LEU A C 1
ATOM 1366 O O . LEU A 1 169 ? -4.461 9.078 -8.75 1 71.81 169 LEU A O 1
ATOM 1370 N N . LYS A 1 170 ? -4.941 10.008 -10.68 1 60.62 170 LYS A N 1
ATOM 1371 C CA . LYS A 1 170 ? -6.375 9.844 -10.461 1 60.62 170 LYS A CA 1
ATOM 1372 C C . LYS A 1 170 ? -6.965 8.797 -11.398 1 60.62 170 LYS A C 1
ATOM 1374 O O . LYS A 1 170 ? -6.438 8.578 -12.492 1 60.62 170 LYS A O 1
ATOM 1379 N N . ASP A 1 171 ? -7.559 7.859 -10.953 1 50.28 171 ASP A N 1
ATOM 1380 C CA . ASP A 1 171 ? -8.289 7.07 -11.938 1 50.28 171 ASP A CA 1
ATOM 1381 C C . ASP A 1 171 ? -8.891 7.969 -13.023 1 50.28 171 ASP A C 1
ATOM 1383 O O . ASP A 1 171 ? -9.555 8.961 -12.711 1 50.28 171 ASP A O 1
ATOM 1387 N N . LYS A 1 172 ? -7.961 8.344 -13.977 1 44.38 172 LYS A N 1
ATOM 1388 C CA . LYS A 1 172 ? -8.68 9.039 -15.039 1 44.38 172 LYS A CA 1
ATOM 1389 C C . LYS A 1 172 ? -10.133 8.594 -15.109 1 44.38 172 LYS A C 1
ATOM 1391 O O . LYS A 1 172 ? -10.531 7.895 -16.047 1 44.38 172 LYS A O 1
ATOM 1396 N N . GLY A 1 173 ? -10.695 7.801 -14.391 1 36 173 GLY A N 1
ATOM 1397 C CA . GLY A 1 173 ? -12.023 7.832 -14.992 1 36 173 GLY A CA 1
ATOM 1398 C C . GLY A 1 173 ? -12.453 9.227 -15.414 1 36 173 GLY A C 1
ATOM 1399 O O . GLY A 1 173 ? -12.391 10.164 -14.617 1 36 173 GLY A O 1
ATOM 1400 N N . ASN A 1 174 ? -12.32 9.805 -16.703 1 33.5 174 ASN A N 1
ATOM 1401 C CA . ASN A 1 174 ? -13.25 10.734 -17.328 1 33.5 174 ASN A CA 1
ATOM 1402 C C . ASN A 1 174 ? -14.438 11.031 -16.422 1 33.5 174 ASN A C 1
ATOM 1404 O O . ASN A 1 174 ? -14.734 10.273 -15.508 1 33.5 174 ASN A O 1
ATOM 1408 N N . MET A 1 175 ? -15.648 12.047 -16.953 1 29.8 175 MET A N 1
ATOM 1409 C CA . MET A 1 175 ? -17.016 12.414 -16.625 1 29.8 175 MET A CA 1
ATOM 1410 C C . MET A 1 175 ? -17.734 11.266 -15.922 1 29.8 175 MET A C 1
ATOM 1412 O O . MET A 1 175 ? -18.234 11.422 -14.805 1 29.8 175 MET A O 1
ATOM 1416 N N . ASN A 1 176 ? -18.891 10.703 -16.609 1 30.25 176 ASN A N 1
ATOM 1417 C CA . ASN A 1 176 ? -20.156 10 -16.531 1 30.25 176 ASN A CA 1
ATOM 1418 C C . ASN A 1 176 ? -19.969 8.539 -16.109 1 30.25 176 ASN A C 1
ATOM 1420 O O . ASN A 1 176 ? -20.906 7.902 -15.633 1 30.25 176 ASN A O 1
ATOM 1424 N N . TYR A 1 177 ? -19.266 7.754 -16.938 1 30.12 177 TYR A N 1
ATOM 1425 C CA . TYR A 1 177 ? -19.641 6.344 -16.891 1 30.12 177 TYR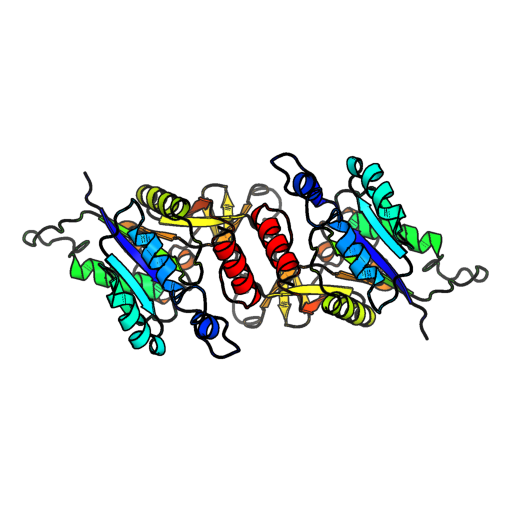 A CA 1
ATOM 1426 C C . TYR A 1 177 ? -19.109 5.691 -15.617 1 30.12 177 TYR A C 1
ATOM 1428 O O . TYR A 1 177 ? -19.828 4.934 -14.953 1 30.12 177 TYR A O 1
ATOM 1436 N N . TRP A 1 178 ? -17.688 5.312 -15.359 1 32.03 178 TRP A N 1
ATOM 1437 C CA . TRP A 1 178 ? -17.484 4.266 -14.367 1 32.03 178 TRP A CA 1
ATOM 1438 C C . TRP A 1 178 ? -17.281 4.871 -12.977 1 32.03 178 TRP A C 1
ATOM 1440 O O . TRP A 1 178 ? -16.156 5.105 -12.547 1 32.03 178 TRP A O 1
ATOM 1450 N N . ARG A 1 179 ? -17.734 5.871 -12.523 1 39.72 179 ARG A N 1
ATOM 1451 C CA . ARG A 1 179 ? -18.094 6.207 -11.148 1 39.72 179 ARG A CA 1
ATOM 1452 C C . ARG A 1 179 ? -17.953 4.992 -10.234 1 39.72 179 ARG A C 1
ATOM 1454 O O . ARG A 1 179 ? -17.734 5.141 -9.023 1 39.72 179 ARG A O 1
ATOM 1461 N N . GLN A 1 180 ? -18.219 3.82 -10.883 1 45.25 180 GLN A N 1
ATOM 1462 C CA . GLN A 1 180 ? -18.375 2.559 -10.172 1 45.25 180 GLN A CA 1
ATOM 1463 C C . GLN A 1 180 ? -17.078 1.752 -10.172 1 45.25 180 GLN A C 1
ATOM 1465 O O . GLN A 1 180 ? -17.078 0.567 -9.828 1 45.25 180 GLN A O 1
ATOM 1470 N N . SER A 1 181 ? -15.844 2.299 -10.805 1 59.22 181 SER A N 1
ATOM 1471 C CA . SER A 1 181 ? -14.695 1.399 -10.852 1 59.22 181 SER A CA 1
ATOM 1472 C C . SER A 1 181 ? -13.875 1.479 -9.562 1 59.22 181 SER A C 1
ATOM 1474 O O . SER A 1 181 ? -13.734 2.555 -8.977 1 59.22 181 SER A O 1
ATOM 1476 N N . SER A 1 182 ? -13.656 0.343 -9.023 1 77.19 182 SER A N 1
ATOM 1477 C CA . SER A 1 182 ? -12.805 0.128 -7.863 1 77.19 182 SER A CA 1
ATOM 1478 C C . SER A 1 182 ? -11.359 -0.135 -8.281 1 77.19 182 SER A C 1
ATOM 1480 O O . SER A 1 182 ? -11.109 -0.655 -9.375 1 77.19 182 SER A O 1
ATOM 1482 N N . THR A 1 183 ? -10.453 0.464 -7.664 1 83.88 183 THR A N 1
ATOM 1483 C CA . THR A 1 183 ? -9.023 0.209 -7.855 1 83.88 183 THR A CA 1
ATOM 1484 C C . THR A 1 183 ? -8.523 -0.839 -6.867 1 83.88 183 THR A C 1
ATOM 1486 O O . THR A 1 183 ? -8.883 -0.806 -5.688 1 83.88 183 THR A O 1
ATOM 1489 N N . TRP A 1 184 ? -7.75 -1.728 -7.512 1 88.94 184 TRP A N 1
ATOM 1490 C CA . TRP A 1 184 ? -7.23 -2.826 -6.703 1 88.94 184 TRP A CA 1
ATOM 1491 C C . TRP A 1 184 ? -5.715 -2.938 -6.844 1 88.94 184 TRP A C 1
ATOM 1493 O O . TRP A 1 184 ? -5.16 -2.645 -7.906 1 88.94 184 TRP A O 1
ATOM 1503 N N . GLU A 1 185 ? -5.113 -3.266 -5.809 1 88.25 185 GLU A N 1
ATOM 1504 C CA . GLU A 1 185 ? -3.715 -3.678 -5.855 1 88.25 185 GLU A CA 1
ATOM 1505 C C . GLU A 1 185 ? -3.588 -5.16 -6.199 1 88.25 185 GLU A C 1
ATOM 1507 O O . GLU A 1 185 ? -4.246 -6.004 -5.586 1 88.25 185 GLU A O 1
ATOM 1512 N N . LEU A 1 186 ? -2.76 -5.414 -7.184 1 92 186 LEU A N 1
ATOM 1513 C CA . LEU A 1 186 ? -2.506 -6.801 -7.566 1 92 186 LEU A CA 1
ATOM 1514 C C . LEU A 1 186 ? -1.657 -7.508 -6.516 1 92 186 LEU A C 1
ATOM 1516 O O . LEU A 1 186 ? -0.692 -6.938 -6.004 1 92 186 LEU A O 1
ATOM 1520 N N . GLN A 1 187 ? -2.078 -8.695 -6.203 1 94.19 187 GLN A N 1
ATOM 1521 C CA . GLN A 1 187 ? -1.314 -9.555 -5.305 1 94.19 187 GLN A CA 1
ATOM 1522 C C . GLN A 1 187 ? -1.09 -10.93 -5.918 1 94.19 187 GLN A C 1
ATOM 1524 O O . GLN A 1 187 ? -1.502 -11.188 -7.051 1 94.19 187 GLN A O 1
ATOM 1529 N N . PHE A 1 188 ? -0.265 -11.609 -5.328 1 95.62 188 PHE A N 1
ATOM 1530 C CA . PHE A 1 188 ? -0.185 -13.055 -5.504 1 95.62 188 PHE A CA 1
ATOM 1531 C C . PHE A 1 188 ? -0.88 -13.781 -4.355 1 95.62 188 PHE A C 1
ATOM 1533 O O . PHE A 1 188 ? -0.995 -13.242 -3.254 1 95.62 188 PHE A O 1
ATOM 1540 N N . PRO A 1 189 ? -1.469 -14.938 -4.648 1 97.81 189 PRO A N 1
ATOM 1541 C CA . PRO A 1 189 ? -1.309 -15.883 -5.754 1 97.81 189 PRO A CA 1
ATOM 1542 C C . PRO A 1 189 ? -2.074 -15.453 -7.008 1 97.81 189 PRO A C 1
ATOM 1544 O O . PRO A 1 189 ? -3.021 -14.672 -6.918 1 97.81 189 PRO A O 1
ATOM 1547 N N . GLN A 1 190 ? -1.582 -15.977 -8.117 1 98.31 190 GLN A N 1
ATOM 1548 C CA . GLN A 1 190 ? -2.217 -15.906 -9.422 1 98.31 190 GLN A CA 1
ATOM 1549 C C . GLN A 1 190 ? -2.297 -17.281 -10.07 1 98.31 190 GLN A C 1
ATOM 1551 O O . GLN A 1 190 ? -1.488 -18.172 -9.766 1 98.31 190 GLN A O 1
ATOM 1556 N N . ALA A 1 191 ? -3.279 -17.484 -10.867 1 98.75 191 ALA A N 1
ATOM 1557 C CA . ALA A 1 191 ? -3.408 -18.797 -11.492 1 98.75 191 ALA A CA 1
ATOM 1558 C C . ALA A 1 191 ? -3.756 -18.672 -12.977 1 98.75 191 ALA A C 1
ATOM 1560 O O . ALA A 1 191 ? -4.547 -17.812 -13.359 1 98.75 191 ALA A O 1
ATOM 1561 N N . TYR A 1 192 ? -3.184 -19.531 -13.75 1 98.44 192 TYR A N 1
ATOM 1562 C CA . TYR A 1 192 ? -3.363 -19.578 -15.195 1 98.44 192 TYR A CA 1
ATOM 1563 C C . TYR A 1 192 ? -3.473 -21.016 -15.688 1 98.44 192 TYR A C 1
ATOM 1565 O O . TYR A 1 192 ? -2.629 -21.844 -15.367 1 98.44 192 TYR A O 1
ATOM 1573 N N . THR A 1 193 ? -4.477 -21.281 -16.469 1 97.5 193 THR A N 1
ATOM 1574 C CA . THR A 1 193 ? -4.566 -22.609 -17.078 1 97.5 193 THR A CA 1
ATOM 1575 C C . THR A 1 193 ? -3.674 -22.688 -18.312 1 97.5 193 THR A C 1
ATOM 1577 O O . THR A 1 193 ? -3.365 -21.672 -18.938 1 97.5 193 THR A O 1
ATOM 1580 N N . LEU A 1 194 ? -3.322 -23.906 -18.594 1 96.38 194 LEU A N 1
ATOM 1581 C CA . LEU A 1 194 ? -2.541 -24.141 -19.797 1 96.38 194 LEU A CA 1
ATOM 1582 C C . LEU A 1 194 ? -3.295 -23.656 -21.031 1 96.38 194 LEU A C 1
ATOM 1584 O O . LEU A 1 194 ? -2.703 -23.047 -21.922 1 96.38 194 LEU A O 1
ATOM 1588 N N . ASN A 1 195 ? -4.57 -23.953 -21.094 1 93.94 195 ASN A N 1
ATOM 1589 C CA . ASN A 1 195 ? -5.391 -23.5 -22.203 1 93.94 195 ASN A CA 1
ATOM 1590 C C . ASN A 1 195 ? -5.324 -22 -22.391 1 93.94 195 ASN A C 1
ATOM 1592 O O . ASN A 1 195 ? -5.219 -21.5 -23.516 1 93.94 195 ASN A O 1
ATOM 1596 N N . LYS A 1 196 ? -5.406 -21.266 -21.312 1 96.25 196 LYS A N 1
ATOM 1597 C CA . LYS A 1 196 ? -5.316 -19.812 -21.375 1 96.25 196 LYS A CA 1
ATOM 1598 C C . LYS A 1 196 ? -3.945 -19.359 -21.875 1 96.25 196 LYS A C 1
ATOM 1600 O O . LYS A 1 196 ? -3.852 -18.516 -22.766 1 96.25 196 LYS A O 1
ATOM 1605 N N . LEU A 1 197 ? -2.859 -19.922 -21.344 1 96.81 197 LEU A N 1
ATOM 1606 C CA . LEU A 1 197 ? -1.498 -19.531 -21.703 1 96.81 197 LEU A CA 1
ATOM 1607 C C . LEU A 1 197 ? -1.207 -19.859 -23.156 1 96.81 197 LEU A C 1
ATOM 1609 O O . LEU A 1 197 ? -0.451 -19.141 -23.812 1 96.81 197 LEU A O 1
ATOM 1613 N N . ASN A 1 198 ? -1.821 -20.875 -23.672 1 94.75 198 ASN A N 1
ATOM 1614 C CA . ASN A 1 198 ? -1.584 -21.312 -25.047 1 94.75 198 ASN A CA 1
ATOM 1615 C C . ASN A 1 198 ? -2.201 -20.344 -26.047 1 94.75 198 ASN A C 1
ATOM 1617 O O . ASN A 1 198 ? -1.934 -20.438 -27.25 1 94.75 198 ASN A O 1
ATOM 1621 N N . GLN A 1 199 ? -2.973 -19.484 -25.594 1 95 199 GLN A N 1
ATOM 1622 C CA . GLN A 1 199 ? -3.572 -18.5 -26.484 1 95 199 GLN A CA 1
ATOM 1623 C C . GLN A 1 199 ? -2.549 -17.453 -26.922 1 95 199 GLN A C 1
ATOM 1625 O O . GLN A 1 199 ? -2.793 -16.688 -27.844 1 95 199 GLN A O 1
ATOM 1630 N N . TYR A 1 200 ? -1.4 -17.406 -26.281 1 96.31 200 TYR A N 1
ATOM 1631 C CA . TYR A 1 200 ? -0.417 -16.359 -26.547 1 96.31 200 TYR A CA 1
ATOM 1632 C C . TYR A 1 200 ? 0.854 -16.953 -27.141 1 96.31 200 TYR A C 1
ATOM 1634 O O . TYR A 1 200 ? 1.346 -17.984 -26.672 1 96.31 200 TYR A O 1
ATOM 1642 N N . HIS A 1 201 ? 1.354 -16.297 -28.125 1 95.19 201 HIS A N 1
ATOM 1643 C CA . HIS A 1 201 ? 2.592 -16.734 -28.781 1 95.19 201 HIS A CA 1
ATOM 1644 C C . HIS A 1 201 ? 3.807 -16.359 -27.938 1 95.19 201 HIS A C 1
ATOM 1646 O O . HIS A 1 201 ? 3.758 -15.422 -27.141 1 95.19 201 HIS A O 1
ATOM 1652 N N . LYS A 1 202 ? 4.863 -17.125 -28.219 1 94.69 202 LYS A N 1
ATOM 1653 C CA . LYS A 1 202 ? 6.109 -16.938 -27.484 1 94.69 202 LYS A CA 1
ATOM 1654 C C . LYS A 1 202 ? 6.562 -15.484 -27.516 1 94.69 202 LYS A C 1
ATOM 1656 O O . LYS A 1 202 ? 7.02 -14.945 -26.5 1 94.69 202 LYS A O 1
ATOM 1661 N N . ASN A 1 203 ? 6.426 -14.844 -28.578 1 95.5 203 ASN A N 1
ATOM 1662 C CA . ASN A 1 203 ? 6.879 -13.469 -28.734 1 95.5 203 ASN A CA 1
ATOM 1663 C C . ASN A 1 203 ? 6.168 -12.523 -27.781 1 95.5 203 ASN A C 1
ATOM 1665 O O . ASN A 1 203 ? 6.762 -11.555 -27.297 1 95.5 203 ASN A O 1
ATOM 1669 N N . LEU A 1 204 ? 4.93 -12.805 -27.516 1 95.38 204 LEU A N 1
ATOM 1670 C CA . LEU A 1 204 ? 4.172 -11.969 -26.594 1 95.38 204 LEU A CA 1
ATOM 1671 C C . LEU A 1 204 ? 4.672 -12.156 -25.156 1 95.38 204 LEU A C 1
ATOM 1673 O O . LEU A 1 204 ? 4.754 -11.195 -24.391 1 95.38 204 LEU A O 1
ATOM 1677 N N . PHE A 1 205 ? 5.047 -13.391 -24.859 1 95.44 205 PHE A N 1
ATOM 1678 C CA . PHE A 1 205 ? 5.633 -13.656 -23.562 1 95.44 205 PHE A CA 1
ATOM 1679 C C . PHE A 1 205 ? 6.918 -12.859 -23.359 1 95.44 205 PHE A C 1
ATOM 1681 O O . PHE A 1 205 ? 7.145 -12.281 -22.297 1 95.44 205 PHE A O 1
ATOM 1688 N N . MET A 1 206 ? 7.742 -12.789 -24.344 1 93.38 206 MET A N 1
ATOM 1689 C CA . MET A 1 206 ? 9.062 -12.164 -24.25 1 93.38 206 MET A CA 1
ATOM 1690 C C . MET A 1 206 ? 8.945 -10.648 -24.188 1 93.38 206 MET A C 1
ATOM 1692 O O . MET A 1 206 ? 9.82 -9.977 -23.641 1 93.38 206 MET A O 1
ATOM 1696 N N . LYS A 1 207 ? 7.836 -10.102 -24.578 1 92.19 207 LYS A N 1
ATOM 1697 C CA . LYS A 1 207 ? 7.676 -8.656 -24.641 1 92.19 207 LYS A CA 1
ATOM 1698 C C . LYS A 1 207 ? 6.879 -8.141 -23.453 1 92.19 207 LYS A C 1
ATOM 1700 O O . LYS A 1 207 ? 6.977 -6.965 -23.094 1 92.19 207 LYS A O 1
ATOM 1705 N N . ALA A 1 208 ? 6.133 -9.031 -22.859 1 92.44 208 ALA A N 1
ATOM 1706 C CA . ALA A 1 208 ? 5.211 -8.602 -21.797 1 92.44 208 ALA A CA 1
ATOM 1707 C C . ALA A 1 208 ? 5.965 -8.242 -20.531 1 92.44 208 ALA A C 1
ATOM 1709 O O . ALA A 1 208 ? 6.898 -8.938 -20.125 1 92.44 208 ALA A O 1
ATOM 1710 N N . ARG A 1 209 ? 5.629 -7.148 -19.859 1 86.19 209 ARG A N 1
ATOM 1711 C CA . ARG A 1 209 ? 6.234 -6.691 -18.609 1 86.19 209 ARG A CA 1
ATOM 1712 C C . ARG A 1 209 ? 5.719 -7.504 -17.422 1 86.19 209 ARG A C 1
ATOM 1714 O O . ARG A 1 209 ? 6.43 -7.688 -16.438 1 86.19 209 ARG A O 1
ATOM 1721 N N . ASN A 1 210 ? 4.539 -7.871 -17.516 1 89.56 210 ASN A N 1
ATOM 1722 C CA . ASN A 1 210 ? 3.863 -8.711 -16.531 1 89.56 210 ASN A CA 1
ATOM 1723 C C . ASN A 1 210 ? 2.734 -9.516 -17.172 1 89.56 210 ASN A C 1
ATOM 1725 O O . ASN A 1 210 ? 2.49 -9.406 -18.375 1 89.56 210 ASN A O 1
ATOM 1729 N N . MET A 1 211 ? 2.107 -10.344 -16.422 1 93.94 211 MET A N 1
ATOM 1730 C CA . MET A 1 211 ? 1.095 -11.242 -16.953 1 93.94 211 MET A CA 1
ATOM 1731 C C . MET A 1 211 ? -0.121 -10.461 -17.453 1 93.94 211 MET A C 1
ATOM 1733 O O . MET A 1 211 ? -0.775 -10.867 -18.406 1 93.94 211 MET A O 1
ATOM 1737 N N . LEU A 1 212 ? -0.481 -9.398 -16.812 1 91.12 212 LEU A N 1
ATOM 1738 C CA . LEU A 1 212 ? -1.606 -8.578 -17.25 1 91.12 212 LEU A CA 1
ATOM 1739 C C . LEU A 1 212 ? -1.328 -7.961 -18.609 1 91.12 212 LEU A C 1
ATOM 1741 O O . LEU A 1 212 ? -2.232 -7.848 -19.438 1 91.12 212 LEU A O 1
ATOM 1745 N N . ASP A 1 213 ? -0.115 -7.539 -18.766 1 89.56 213 ASP A N 1
ATOM 1746 C CA . ASP A 1 213 ? 0.33 -7.035 -20.062 1 89.56 213 ASP A CA 1
ATOM 1747 C C . ASP A 1 213 ? 0.24 -8.125 -21.125 1 89.56 213 ASP A C 1
ATOM 1749 O O . ASP A 1 213 ? -0.245 -7.871 -22.234 1 89.56 213 ASP A O 1
ATOM 1753 N N . LEU A 1 214 ? 0.692 -9.289 -20.797 1 94.12 214 LEU A N 1
ATOM 1754 C CA . LEU A 1 214 ? 0.597 -10.422 -21.719 1 94.12 214 LEU A CA 1
ATOM 1755 C C . LEU A 1 214 ? -0.845 -10.641 -22.172 1 94.12 214 LEU A C 1
ATOM 1757 O O . LEU A 1 214 ? -1.112 -10.789 -23.359 1 94.12 214 LEU A O 1
ATOM 1761 N N . MET A 1 215 ? -1.762 -10.609 -21.203 1 93.75 215 MET A N 1
ATOM 1762 C CA . MET A 1 215 ? -3.16 -10.93 -21.469 1 93.75 215 MET A CA 1
ATOM 1763 C C . MET A 1 215 ? -3.891 -9.734 -22.078 1 93.75 215 MET A C 1
ATOM 1765 O O . MET A 1 215 ? -5.059 -9.844 -22.453 1 93.75 215 MET A O 1
ATOM 1769 N N . ASN A 1 216 ? -3.244 -8.633 -22.125 1 90.38 216 ASN A N 1
ATOM 1770 C CA . ASN A 1 216 ? -3.85 -7.418 -22.672 1 90.38 216 ASN A CA 1
ATOM 1771 C C . ASN A 1 216 ? -5.23 -7.164 -22.078 1 90.38 216 ASN A C 1
ATOM 1773 O O . ASN A 1 216 ? -6.215 -7.051 -22.797 1 90.38 216 ASN A O 1
ATOM 1777 N N . ILE A 1 217 ? -5.289 -7.078 -20.812 1 90.44 217 ILE A N 1
ATOM 1778 C CA . ILE A 1 217 ? -6.559 -6.977 -20.094 1 90.44 217 ILE A CA 1
ATOM 1779 C C . ILE A 1 217 ? -7.305 -5.719 -20.547 1 90.44 217 ILE A C 1
ATOM 1781 O O . ILE A 1 217 ? -6.691 -4.668 -20.75 1 90.44 217 ILE A O 1
ATOM 1785 N N . SER A 1 218 ? -8.602 -5.891 -20.75 1 89.5 218 SER A N 1
ATOM 1786 C CA . SER A 1 218 ? -9.508 -4.832 -21.188 1 89.5 218 SER A CA 1
ATOM 1787 C C . SER A 1 218 ? -10.961 -5.164 -20.844 1 89.5 218 SER A C 1
ATOM 1789 O O . SER A 1 218 ? -11.242 -6.23 -20.297 1 89.5 218 SER A O 1
ATOM 1791 N N . ALA A 1 219 ? -11.781 -4.23 -21.125 1 86.5 219 ALA A N 1
ATOM 1792 C CA . ALA A 1 219 ? -13.203 -4.496 -20.922 1 86.5 219 ALA A CA 1
ATOM 1793 C C . ALA A 1 219 ? -13.664 -5.684 -21.766 1 86.5 219 ALA A C 1
ATOM 1795 O O . ALA A 1 219 ? -14.531 -6.449 -21.344 1 86.5 219 ALA A O 1
ATOM 1796 N N . LYS A 1 220 ? -13.086 -5.895 -22.922 1 90.31 220 LYS A N 1
ATOM 1797 C CA . LYS A 1 220 ? -13.445 -6.992 -23.812 1 90.31 220 LYS A CA 1
ATOM 1798 C C . LYS A 1 220 ? -12.727 -8.281 -23.406 1 90.31 220 LYS A C 1
ATOM 1800 O O . LYS A 1 220 ? -13.164 -9.375 -23.766 1 90.31 220 LYS A O 1
ATOM 1805 N N . ASN A 1 221 ? -11.688 -8.125 -22.75 1 92.31 221 ASN A N 1
ATOM 1806 C CA . ASN A 1 221 ? -10.875 -9.242 -22.266 1 92.31 221 ASN A CA 1
ATOM 1807 C C . ASN A 1 221 ? -10.555 -9.102 -20.781 1 92.31 221 ASN A C 1
ATOM 1809 O O . ASN A 1 221 ? -9.391 -8.93 -20.406 1 92.31 221 ASN A O 1
ATOM 1813 N N . PRO A 1 222 ? -11.586 -9.227 -19.969 1 94.62 222 PRO A N 1
ATOM 1814 C CA . PRO A 1 222 ? -11.398 -8.992 -18.531 1 94.62 222 PRO A CA 1
ATOM 1815 C C . PRO A 1 222 ? -10.656 -10.133 -17.844 1 94.62 222 PRO A C 1
ATOM 1817 O O . PRO A 1 222 ? -10.617 -11.258 -18.359 1 94.62 222 PRO A O 1
ATOM 1820 N N . LEU A 1 223 ? -10.047 -9.828 -16.828 1 96.88 223 LEU A N 1
ATOM 1821 C CA . LEU A 1 223 ? -9.359 -10.797 -15.984 1 96.88 223 LEU A CA 1
ATOM 1822 C C . LEU A 1 223 ? -10.094 -10.984 -14.664 1 96.88 223 LEU A C 1
ATOM 1824 O O . LEU A 1 223 ? -10.383 -10.016 -13.961 1 96.88 223 LEU A O 1
ATOM 1828 N N . SER A 1 224 ? -10.383 -12.18 -14.336 1 97.75 224 SER A N 1
ATOM 1829 C CA . SER A 1 224 ? -11.094 -12.477 -13.094 1 97.75 224 SER A CA 1
ATOM 1830 C C . SER A 1 224 ? -10.227 -12.148 -11.883 1 97.75 224 SER A C 1
ATOM 1832 O O . SER A 1 224 ? -9.031 -12.438 -11.859 1 97.75 224 SER A O 1
ATOM 1834 N N . ILE A 1 225 ? -10.875 -11.531 -10.914 1 97 225 ILE A N 1
ATOM 1835 C CA . ILE A 1 225 ? -10.164 -11.188 -9.688 1 97 225 ILE A CA 1
ATOM 1836 C C . ILE A 1 225 ? -10.836 -11.859 -8.492 1 97 225 ILE A C 1
ATOM 1838 O O . ILE A 1 225 ? -12.047 -12.109 -8.516 1 97 225 ILE A O 1
ATOM 1842 N N . VAL A 1 226 ? -10.102 -12.219 -7.52 1 97.25 226 VAL A N 1
ATOM 1843 C CA . VAL A 1 226 ? -10.602 -12.734 -6.246 1 97.25 226 VAL A CA 1
ATOM 1844 C C . VAL A 1 226 ? -10.047 -11.898 -5.098 1 97.25 226 VAL A C 1
ATOM 1846 O O . VAL A 1 226 ? -9 -11.258 -5.234 1 97.25 226 VAL A O 1
ATOM 1849 N N . ASP A 1 227 ? -10.75 -11.945 -3.984 1 94.56 227 ASP A N 1
ATOM 1850 C CA . ASP A 1 227 ? -10.297 -11.203 -2.812 1 94.56 227 ASP A CA 1
ATOM 1851 C C . ASP A 1 227 ? -9.008 -11.797 -2.252 1 94.56 227 ASP A C 1
ATOM 1853 O O . ASP A 1 227 ? -8.953 -12.992 -1.944 1 94.56 227 ASP A O 1
ATOM 1857 N N . GLY A 1 228 ? -7.973 -10.898 -2.217 1 94.88 228 GLY A N 1
ATOM 1858 C CA . GLY A 1 228 ? -6.758 -11.273 -1.514 1 94.88 228 GLY A CA 1
ATOM 1859 C C . GLY A 1 228 ? -6.844 -11.055 -0.015 1 94.88 228 GLY A C 1
ATOM 1860 O O . GLY A 1 228 ? -7.906 -11.234 0.583 1 94.88 228 GLY A O 1
ATOM 1861 N N . SER A 1 229 ? -5.699 -10.914 0.509 1 89.06 229 SER A N 1
ATOM 1862 C CA . SER A 1 229 ? -5.602 -10.719 1.952 1 89.06 229 SER A CA 1
ATOM 1863 C C . SER A 1 229 ? -4.496 -9.727 2.303 1 89.06 229 SER A C 1
ATOM 1865 O O . SER A 1 229 ? -3.424 -9.75 1.697 1 89.06 229 SER A O 1
ATOM 1867 N N . ALA A 1 230 ? -4.762 -8.938 3.332 1 84.88 230 ALA A N 1
ATOM 1868 C CA . ALA A 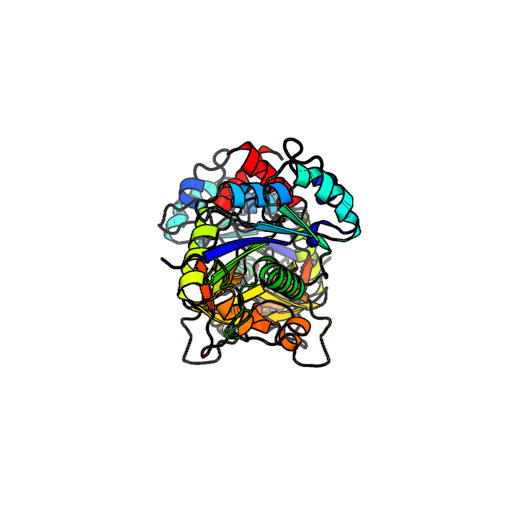1 230 ? -3.736 -8.031 3.832 1 84.88 230 ALA A CA 1
ATOM 1869 C C . ALA A 1 230 ? -2.527 -8.797 4.355 1 84.88 230 ALA A C 1
ATOM 1871 O O . ALA A 1 230 ? -1.405 -8.289 4.344 1 84.88 230 ALA A O 1
ATOM 1872 N N . TYR A 1 231 ? -2.717 -10.039 4.715 1 87.25 231 TYR A N 1
ATOM 1873 C CA . TYR A 1 231 ? -1.632 -10.867 5.23 1 87.25 231 TYR A CA 1
ATOM 1874 C C . TYR A 1 231 ? -0.685 -11.289 4.113 1 87.25 231 TYR A C 1
ATOM 1876 O O . TYR A 1 231 ? 0.439 -11.719 4.371 1 87.25 231 TYR A O 1
ATOM 1884 N N . SER A 1 232 ? -1.13 -11.164 2.893 1 90.69 232 SER A N 1
ATOM 1885 C CA . SER A 1 232 ? -0.283 -11.531 1.762 1 90.69 232 SER A CA 1
ATOM 1886 C C . SER A 1 232 ? 0.584 -10.359 1.317 1 90.69 232 SER A C 1
ATOM 1888 O O . SER A 1 232 ? 0.746 -10.117 0.119 1 90.69 232 SER A O 1
ATOM 1890 N N . PHE A 1 233 ? 1.078 -9.602 2.254 1 85.75 233 PHE A N 1
ATOM 1891 C CA . PHE A 1 233 ? 1.959 -8.484 1.932 1 85.75 233 PHE A CA 1
ATOM 1892 C C . PHE A 1 233 ? 3.365 -8.977 1.613 1 85.75 233 PHE A C 1
ATOM 1894 O O . PHE A 1 233 ? 3.76 -10.062 2.043 1 85.75 233 PHE A O 1
ATOM 1901 N N . ARG A 1 234 ? 4.105 -8.141 0.906 1 85.25 234 ARG A N 1
ATOM 1902 C CA . ARG A 1 234 ? 5.492 -8.461 0.58 1 85.25 234 ARG A CA 1
ATOM 1903 C C . ARG A 1 234 ? 6.418 -8.133 1.743 1 85.25 234 ARG A C 1
ATOM 1905 O O . ARG A 1 234 ? 6.277 -7.082 2.377 1 85.25 234 ARG A O 1
ATOM 1912 N N . VAL A 1 235 ? 7.227 -8.992 2.002 1 84.31 235 VAL A N 1
ATOM 1913 C CA . VAL A 1 235 ? 8.273 -8.719 2.979 1 84.31 235 VAL A CA 1
ATOM 1914 C C . VAL A 1 235 ? 9.562 -8.32 2.26 1 84.31 235 VAL A C 1
ATOM 1916 O O . VAL A 1 235 ? 10.32 -9.18 1.81 1 84.31 235 VAL A O 1
ATOM 1919 N N . VAL A 1 236 ? 9.727 -6.961 2.199 1 78.31 236 VAL A N 1
ATOM 1920 C CA . VAL A 1 236 ? 10.859 -6.508 1.406 1 78.31 236 VAL A CA 1
ATOM 1921 C C . VAL A 1 236 ? 11.648 -5.453 2.184 1 78.31 236 VAL A C 1
ATOM 1923 O O . VAL A 1 236 ? 12.773 -5.105 1.807 1 78.31 236 VAL A O 1
ATOM 1926 N N . THR A 1 237 ? 11.07 -5.008 3.295 1 74.56 237 THR A N 1
ATOM 1927 C CA . THR A 1 237 ? 11.758 -4.039 4.148 1 74.56 237 THR A CA 1
ATOM 1928 C C . THR A 1 237 ? 11.953 -4.602 5.551 1 74.56 237 THR A C 1
ATOM 1930 O O . THR A 1 237 ? 11.367 -5.629 5.902 1 74.56 237 THR A O 1
ATOM 1933 N N . SER A 1 238 ? 12.773 -3.869 6.32 1 73.88 238 SER A N 1
ATOM 1934 C CA . SER A 1 238 ? 12.984 -4.277 7.707 1 73.88 238 SER A CA 1
ATOM 1935 C C . SER A 1 238 ? 11.688 -4.223 8.508 1 73.88 238 SER A C 1
ATOM 1937 O O . SER A 1 238 ? 11.445 -5.082 9.359 1 73.88 238 SER A O 1
ATOM 1939 N N . LEU A 1 239 ? 10.906 -3.285 8.203 1 73.56 239 LEU A N 1
ATOM 1940 C CA . LEU A 1 239 ? 9.625 -3.186 8.898 1 73.56 239 LEU A CA 1
ATOM 1941 C C . LEU A 1 239 ? 8.727 -4.363 8.547 1 73.56 239 LEU A C 1
ATOM 1943 O O . LEU A 1 239 ? 8.07 -4.934 9.422 1 73.56 239 LEU A O 1
ATOM 1947 N N . ASP A 1 240 ? 8.742 -4.695 7.238 1 77.25 240 ASP A N 1
ATOM 1948 C CA . ASP A 1 240 ? 7.949 -5.852 6.836 1 77.25 240 ASP A CA 1
ATOM 1949 C C . ASP A 1 240 ? 8.359 -7.098 7.613 1 77.25 240 ASP A C 1
ATOM 1951 O O . ASP A 1 240 ? 7.512 -7.891 8.023 1 77.25 240 ASP A O 1
ATOM 1955 N N . PHE A 1 241 ? 9.555 -7.168 7.758 1 77.62 241 PHE A N 1
ATOM 1956 C CA . PHE A 1 241 ? 10.086 -8.328 8.469 1 77.62 241 PHE A CA 1
ATOM 1957 C C . PHE A 1 241 ? 9.664 -8.312 9.93 1 77.62 241 PHE A C 1
ATOM 1959 O O . PHE A 1 241 ? 9.289 -9.344 10.484 1 77.62 241 PHE A O 1
ATOM 1966 N N . GLU A 1 242 ? 9.852 -7.234 10.492 1 75.75 242 GLU A N 1
ATOM 1967 C CA . GLU A 1 242 ? 9.422 -7.109 11.883 1 75.75 242 GLU A CA 1
ATOM 1968 C C . GLU A 1 242 ? 7.941 -7.461 12.039 1 75.75 242 GLU A C 1
ATOM 1970 O O . GLU A 1 242 ? 7.555 -8.109 13.016 1 75.75 242 GLU A O 1
ATOM 1975 N N . ILE A 1 243 ? 7.234 -7.062 11.133 1 79.31 243 ILE A N 1
ATOM 1976 C CA . ILE A 1 243 ? 5.805 -7.363 11.141 1 79.31 243 ILE A CA 1
ATOM 1977 C C . ILE A 1 243 ? 5.594 -8.875 11.023 1 79.31 243 ILE A C 1
ATOM 1979 O O . ILE A 1 243 ? 4.824 -9.461 11.789 1 79.31 243 ILE A O 1
ATOM 1983 N N . LEU A 1 244 ? 6.234 -9.422 10.086 1 81.44 244 LEU A N 1
ATOM 1984 C CA . LEU A 1 244 ? 6.141 -10.859 9.891 1 81.44 244 LEU A CA 1
ATOM 1985 C C . LEU A 1 244 ? 6.484 -11.609 11.18 1 81.44 244 LEU A C 1
ATOM 1987 O O . LEU A 1 244 ? 5.742 -12.5 11.602 1 81.44 244 LEU A O 1
ATOM 1991 N N . LEU A 1 245 ? 7.566 -11.195 11.781 1 77.69 245 LEU A N 1
ATOM 1992 C CA . LEU A 1 245 ? 7.996 -11.844 13.016 1 77.69 245 LEU A CA 1
ATOM 1993 C C . LEU A 1 245 ? 6.941 -11.688 14.109 1 77.69 245 LEU A C 1
ATOM 1995 O O . LEU A 1 245 ? 6.676 -12.633 14.859 1 77.69 245 LEU A O 1
ATOM 1999 N N . GLY A 1 246 ? 6.441 -10.555 14.156 1 75 246 GLY A N 1
ATOM 2000 C CA . GLY A 1 246 ? 5.383 -10.328 15.117 1 75 246 GLY A CA 1
ATOM 2001 C C . GLY A 1 246 ? 4.18 -11.227 14.914 1 75 246 GLY A C 1
ATOM 2002 O O . GLY A 1 246 ? 3.609 -11.742 15.875 1 75 246 GLY A O 1
ATOM 2003 N N . ILE A 1 247 ? 3.805 -11.406 13.719 1 78.25 247 ILE A N 1
ATOM 2004 C CA . ILE A 1 247 ? 2.652 -12.234 13.391 1 78.25 247 ILE A CA 1
ATOM 2005 C C . ILE A 1 247 ? 2.961 -13.703 13.703 1 78.25 247 ILE A C 1
ATOM 2007 O O . ILE A 1 247 ? 2.131 -14.406 14.289 1 78.25 247 ILE A O 1
ATOM 2011 N N . LEU A 1 248 ? 4.129 -14.125 13.383 1 77.69 248 LEU A N 1
ATOM 2012 C CA . LEU A 1 248 ? 4.508 -15.531 13.547 1 77.69 248 LEU A CA 1
ATOM 2013 C C . LEU A 1 248 ? 4.672 -15.875 15.023 1 77.69 248 LEU A C 1
ATOM 2015 O O . LEU A 1 248 ? 4.441 -17.016 15.43 1 77.69 248 LEU A O 1
ATOM 2019 N N . ARG A 1 249 ? 5.082 -14.883 15.75 1 73.25 249 ARG A N 1
ATOM 2020 C CA . ARG A 1 249 ? 5.27 -15.117 17.172 1 73.25 249 ARG A CA 1
ATOM 2021 C C . ARG A 1 249 ? 3.928 -15.195 17.906 1 73.25 249 ARG A C 1
ATOM 2023 O O . ARG A 1 249 ? 3.799 -15.883 18.906 1 73.25 249 ARG A O 1
ATOM 2030 N N . ASN A 1 250 ? 2.941 -14.414 17.469 1 62.66 250 ASN A N 1
ATOM 2031 C CA . ASN A 1 250 ? 1.651 -14.344 18.141 1 62.66 250 ASN A CA 1
ATOM 2032 C C . ASN A 1 250 ? 0.68 -15.398 17.609 1 62.66 250 ASN A C 1
ATOM 2034 O O . ASN A 1 250 ? -0.376 -15.625 18.203 1 62.66 250 ASN A O 1
ATOM 2038 N N . GLY A 1 251 ? 0.859 -15.82 16.438 1 54 251 GLY A N 1
ATOM 2039 C CA . GLY A 1 251 ? 0.006 -16.891 15.945 1 54 251 GLY A CA 1
ATOM 2040 C C . GLY A 1 251 ? 0.508 -18.266 16.312 1 54 251 GLY A C 1
ATOM 2041 O O . GLY A 1 251 ? 1.596 -18.406 16.875 1 54 251 GLY A O 1
ATOM 2042 N N . MET B 1 1 ? 13.672 37.875 13.438 1 47.53 1 MET B N 1
ATOM 2043 C CA . MET B 1 1 ? 13.438 36.5 13.078 1 47.53 1 MET B CA 1
ATOM 2044 C C . MET B 1 1 ? 11.953 36.219 12.898 1 47.53 1 MET B C 1
ATOM 2046 O O . MET B 1 1 ? 11.133 36.688 13.703 1 47.53 1 MET B O 1
ATOM 2050 N N . GLN B 1 2 ? 11.586 35.781 11.734 1 64.19 2 GLN B N 1
ATOM 2051 C CA . GLN B 1 2 ? 10.156 35.625 11.461 1 64.19 2 GLN B CA 1
ATOM 2052 C C . GLN B 1 2 ? 9.484 34.719 12.484 1 64.19 2 GLN B C 1
ATOM 2054 O O . GLN B 1 2 ? 10 33.656 12.805 1 64.19 2 GLN B O 1
ATOM 2059 N N . ARG B 1 3 ? 8.633 35.406 13.227 1 83.44 3 ARG B N 1
ATOM 2060 C CA . ARG B 1 3 ? 7.863 34.656 14.227 1 83.44 3 ARG B CA 1
ATOM 2061 C C . ARG B 1 3 ? 6.762 33.812 13.562 1 83.44 3 ARG B C 1
ATOM 2063 O O . ARG B 1 3 ? 5.832 34.375 12.977 1 83.44 3 ARG B O 1
ATOM 2070 N N . THR B 1 4 ? 6.961 32.5 13.516 1 90.12 4 THR B N 1
ATOM 2071 C CA . THR B 1 4 ? 6.008 31.625 12.852 1 90.12 4 THR B CA 1
ATOM 2072 C C . THR B 1 4 ? 5.117 30.922 13.875 1 90.12 4 THR B C 1
ATOM 2074 O O . THR B 1 4 ? 5.605 30.375 14.859 1 90.12 4 THR B O 1
ATOM 2077 N N . LEU B 1 5 ? 3.826 31.172 13.758 1 95.44 5 LEU B N 1
ATOM 2078 C CA . LEU B 1 5 ? 2.852 30.406 14.516 1 95.44 5 LEU B CA 1
ATOM 2079 C C . LEU B 1 5 ? 2.717 28.984 13.961 1 95.44 5 LEU B C 1
ATOM 2081 O O . LEU B 1 5 ? 2.34 28.812 12.797 1 95.44 5 LEU B O 1
ATOM 2085 N N . ASN B 1 6 ? 3.076 27.969 14.758 1 97.75 6 ASN B N 1
ATOM 2086 C CA . ASN B 1 6 ? 2.961 26.578 14.328 1 97.75 6 ASN B CA 1
ATOM 2087 C C . ASN B 1 6 ? 1.686 25.938 14.859 1 97.75 6 ASN B C 1
ATOM 2089 O O . ASN B 1 6 ? 1.44 25.938 16.062 1 97.75 6 ASN B O 1
ATOM 2093 N N . VAL B 1 7 ? 0.887 25.422 13.969 1 98.56 7 VAL B N 1
ATOM 2094 C CA . VAL B 1 7 ? -0.406 24.844 14.305 1 98.56 7 VAL B CA 1
ATOM 2095 C C . VAL B 1 7 ? -0.436 23.375 13.883 1 98.56 7 VAL B C 1
ATOM 2097 O O . VAL B 1 7 ? -0.153 23.047 12.727 1 98.56 7 VAL B O 1
ATOM 2100 N N . GLY B 1 8 ? -0.698 22.469 14.828 1 98.62 8 GLY B N 1
ATOM 2101 C CA . GLY B 1 8 ? -0.979 21.078 14.5 1 98.62 8 GLY B CA 1
ATOM 2102 C C . GLY B 1 8 ? -2.441 20.828 14.188 1 98.62 8 GLY B C 1
ATOM 2103 O O . GLY B 1 8 ? -3.326 21.312 14.898 1 98.62 8 GLY B O 1
ATOM 2104 N N . VAL B 1 9 ? -2.725 20.156 13.125 1 98.44 9 VAL B N 1
ATOM 2105 C CA . VAL B 1 9 ? -4.07 19.719 12.773 1 98.44 9 VAL B CA 1
ATOM 2106 C C . VAL B 1 9 ? -4.133 18.203 12.75 1 98.44 9 VAL B C 1
ATOM 2108 O O . VAL B 1 9 ? -3.371 17.547 12.031 1 98.44 9 VAL B O 1
ATOM 2111 N N . ILE B 1 10 ? -5.012 17.641 13.523 1 96.69 10 ILE B N 1
ATOM 2112 C CA . ILE B 1 10 ? -5.176 16.188 13.57 1 96.69 10 ILE B CA 1
ATOM 2113 C C . ILE B 1 10 ? -6.535 15.797 12.992 1 96.69 10 ILE B C 1
ATOM 2115 O O . ILE B 1 10 ? -7.578 16.156 13.547 1 96.69 10 ILE B O 1
ATOM 2119 N N . LEU B 1 11 ? -6.492 15.07 11.891 1 94.62 11 LEU B N 1
ATOM 2120 C CA . LEU B 1 11 ? -7.707 14.555 11.273 1 94.62 11 LEU B CA 1
ATOM 2121 C C . LEU B 1 11 ? -8.109 13.219 11.898 1 94.62 11 LEU B C 1
ATOM 2123 O O . LEU B 1 11 ? -7.363 12.242 11.805 1 94.62 11 LEU B O 1
ATOM 2127 N N . CYS B 1 12 ? -9.312 13.172 12.484 1 87.69 12 CYS B N 1
ATOM 2128 C CA . CYS B 1 12 ? -9.742 11.977 13.219 1 87.69 12 CYS B CA 1
ATOM 2129 C C . CYS B 1 12 ? -10.836 11.234 12.453 1 87.69 12 CYS B C 1
ATOM 2131 O O . CYS B 1 12 ? -11.492 10.352 13.008 1 87.69 12 CYS B O 1
ATOM 2133 N N . GLU B 1 13 ? -11.242 11.508 11.211 1 63.38 13 GLU B N 1
ATOM 2134 C CA . GLU B 1 13 ? -12.398 10.953 10.508 1 63.38 13 GLU B CA 1
ATOM 2135 C C . GLU B 1 13 ? -12.484 9.438 10.688 1 63.38 13 GLU B C 1
ATOM 2137 O O . GLU B 1 13 ? -13.57 8.891 10.828 1 63.38 13 GLU B O 1
ATOM 2142 N N . SER B 1 14 ? -11.578 8.602 10.016 1 51.62 14 SER B N 1
ATOM 2143 C CA . SER B 1 14 ? -11.844 7.207 9.672 1 51.62 14 SER B CA 1
ATOM 2144 C C . SER B 1 14 ? -11.992 6.348 10.922 1 51.62 14 SER B C 1
ATOM 2146 O O . SER B 1 14 ? -11.961 5.117 10.836 1 51.62 14 SER B O 1
ATOM 2148 N N . PHE B 1 15 ? -12 6.945 11.93 1 43.47 15 PHE B N 1
ATOM 2149 C CA . PHE B 1 15 ? -12.047 5.98 13.023 1 43.47 15 PHE B CA 1
ATOM 2150 C C . PHE B 1 15 ? -13.312 5.141 12.945 1 43.47 15 PHE B C 1
ATOM 2152 O O . PHE B 1 15 ? -13.539 4.266 13.789 1 43.47 15 PHE B O 1
ATOM 2159 N N . ILE B 1 16 ? -14.438 5.574 12.453 1 36.66 16 ILE B N 1
ATOM 2160 C CA . ILE B 1 16 ? -15.781 5.309 12.953 1 36.66 16 ILE B CA 1
ATOM 2161 C C . ILE B 1 16 ? -16.219 3.912 12.523 1 36.66 16 ILE B C 1
ATOM 2163 O O . ILE B 1 16 ? -16.828 3.178 13.312 1 36.66 16 ILE B O 1
ATOM 2167 N N . SER B 1 17 ? -16.656 3.631 11.219 1 34.69 17 SER B N 1
ATOM 2168 C CA . SER B 1 17 ? -18 3.078 11.031 1 34.69 17 SER B CA 1
ATOM 2169 C C . SER B 1 17 ? -18.109 1.689 11.648 1 34.69 17 SER B C 1
ATOM 2171 O O . SER B 1 17 ? -17.109 1.076 12.008 1 34.69 17 SER B O 1
ATOM 2173 N N . ASN B 1 18 ? -19.234 0.774 11.117 1 34.62 18 ASN B N 1
ATOM 2174 C CA . ASN B 1 18 ? -20.078 -0.297 11.625 1 34.62 18 ASN B CA 1
ATOM 2175 C C . ASN B 1 18 ? -19.266 -1.486 12.109 1 34.62 18 ASN B C 1
ATOM 2177 O O . ASN B 1 18 ? -19.766 -2.34 12.836 1 34.62 18 ASN B O 1
ATOM 2181 N N . ALA B 1 19 ? -18.797 -2.385 11.062 1 33.69 19 ALA B N 1
ATOM 2182 C CA . ALA B 1 19 ? -18.562 -3.762 11.492 1 33.69 19 ALA B CA 1
ATOM 2183 C C . ALA B 1 19 ? -17.594 -3.811 12.672 1 33.69 19 ALA B C 1
ATOM 2185 O O . ALA B 1 19 ? -16.938 -2.812 12.984 1 33.69 19 ALA B O 1
ATOM 2186 N N . GLN B 1 20 ? -17 -5.02 13.148 1 36.16 20 GLN B N 1
ATOM 2187 C CA . GLN B 1 20 ? -16.156 -5.266 14.312 1 36.16 20 GLN B CA 1
ATOM 2188 C C . GLN B 1 20 ? -15.023 -4.238 14.391 1 36.16 20 GLN B C 1
ATOM 2190 O O . GLN B 1 20 ? -14.016 -4.363 13.688 1 36.16 20 GLN B O 1
ATOM 2195 N N . ASN B 1 21 ? -15.273 -3.01 14.391 1 35.84 21 ASN B N 1
ATOM 2196 C CA . ASN B 1 21 ? -14.508 -1.767 14.312 1 35.84 21 ASN B CA 1
ATOM 2197 C C . ASN B 1 21 ? -13.234 -1.837 15.141 1 35.84 21 ASN B C 1
ATOM 2199 O O . ASN B 1 21 ? -13.289 -1.966 16.359 1 35.84 21 ASN B O 1
ATOM 2203 N N . PRO B 1 22 ? -12.266 -2.205 14.586 1 36.75 22 PRO B N 1
ATOM 2204 C CA . PRO B 1 22 ? -11.039 -2.199 15.398 1 36.75 22 PRO B CA 1
ATOM 2205 C C . PRO B 1 22 ? -10.938 -0.969 16.297 1 36.75 22 PRO B C 1
ATOM 2207 O O . PRO B 1 22 ? -10.164 -0.969 17.266 1 36.75 22 PRO B O 1
ATOM 2210 N N . VAL B 1 23 ? -11.57 0.064 15.898 1 36.81 23 VAL B N 1
ATOM 2211 C CA . VAL B 1 23 ? -11.492 1.272 16.703 1 36.81 23 VAL B CA 1
ATOM 2212 C C . VAL B 1 23 ? -12.25 1.062 18.016 1 36.81 23 VAL B C 1
ATOM 2214 O O . VAL B 1 23 ? -11.773 1.454 19.094 1 36.81 23 VAL B O 1
ATOM 2217 N N . ASN B 1 24 ? -13.562 0.729 17.844 1 38.78 24 ASN B N 1
ATOM 2218 C CA . ASN B 1 24 ? -14.133 0.478 19.172 1 38.78 24 ASN B CA 1
ATOM 2219 C C . ASN B 1 24 ? -13.258 -0.462 19.984 1 38.78 24 ASN B C 1
ATOM 2221 O O . ASN B 1 24 ? -13.227 -0.375 21.219 1 38.78 24 ASN B O 1
ATOM 2225 N N . SER B 1 25 ? -12.82 -1.472 19.312 1 38.03 25 SER B N 1
ATOM 2226 C CA . SER B 1 25 ? -11.906 -2.377 20 1 38.03 25 SER B CA 1
ATOM 2227 C C . SER B 1 25 ? -10.617 -1.663 20.391 1 38.03 25 SER B C 1
ATOM 2229 O O . SER B 1 25 ? -9.797 -2.219 21.125 1 38.03 25 SER B O 1
ATOM 2231 N N . TYR B 1 26 ? -10.352 -0.676 19.578 1 39.84 26 TYR B N 1
ATOM 2232 C CA . TYR B 1 26 ? -9.117 0.052 19.859 1 39.84 26 TYR B CA 1
ATOM 2233 C C . TYR B 1 26 ? -9.141 0.626 21.266 1 39.84 26 TYR B C 1
ATOM 2235 O O . TYR B 1 26 ? -8.086 0.959 21.828 1 39.84 26 TYR B O 1
ATOM 2243 N N . ILE B 1 27 ? -10.383 1.125 21.547 1 40.44 27 ILE B N 1
ATOM 2244 C CA . ILE B 1 27 ? -10.375 1.679 22.891 1 40.44 27 ILE B CA 1
ATOM 2245 C C . ILE B 1 27 ? -9.586 0.763 23.828 1 40.44 27 ILE B C 1
ATOM 2247 O O . ILE B 1 27 ? -8.891 1.235 24.734 1 40.44 27 ILE B O 1
ATOM 2251 N N . LYS B 1 28 ? -10.055 -0.447 23.672 1 40.22 28 LYS B N 1
ATOM 2252 C CA . LYS B 1 28 ? -9.328 -1.235 24.656 1 40.22 28 LYS B CA 1
ATOM 2253 C C . LYS B 1 28 ? -7.84 -1.304 24.312 1 40.22 28 LYS B C 1
ATOM 2255 O O . LYS B 1 28 ? -7.156 -2.26 24.688 1 40.22 28 LYS B O 1
ATOM 2260 N N . ILE B 1 29 ? -7.566 -0.716 23.094 1 43.16 29 ILE B N 1
ATOM 2261 C CA . ILE B 1 29 ? -6.16 -0.932 22.766 1 43.16 29 ILE B CA 1
ATOM 2262 C C . ILE B 1 29 ? -5.305 -0.699 24.016 1 43.16 29 ILE B C 1
ATOM 2264 O O . ILE B 1 29 ? -5.816 -0.296 25.062 1 43.16 29 ILE B O 1
ATOM 2268 N N . TYR B 1 30 ? -3.756 -0.316 23.656 1 44.56 30 TYR B N 1
ATOM 2269 C CA . TYR B 1 30 ? -2.625 -0.316 24.578 1 44.56 30 TYR B CA 1
ATOM 2270 C C . TYR B 1 30 ? -2.783 0.766 25.625 1 44.56 30 TYR B C 1
ATOM 2272 O O . TYR B 1 30 ? -2.91 1.949 25.312 1 44.56 30 TYR B O 1
ATOM 2280 N N . GLU B 1 31 ? -2.703 0.375 26.75 1 50.91 31 GLU B N 1
ATOM 2281 C CA . GLU B 1 31 ? -2.564 1.061 28.031 1 50.91 31 GLU B CA 1
ATOM 2282 C C . GLU B 1 31 ? -3.543 2.227 28.141 1 50.91 31 GLU B C 1
ATOM 2284 O O . GLU B 1 31 ? -3.199 3.285 28.672 1 50.91 31 GLU B O 1
ATOM 2289 N N . ASN B 1 32 ? -4.848 2.123 27.453 1 58.97 32 ASN B N 1
ATOM 2290 C CA . ASN B 1 32 ? -5.871 3.141 27.656 1 58.97 32 ASN B CA 1
ATOM 2291 C C . ASN B 1 32 ? -5.59 4.391 26.828 1 58.97 32 ASN B C 1
ATOM 2293 O O . ASN B 1 32 ? -6.008 5.492 27.188 1 58.97 32 ASN B O 1
ATOM 2297 N N . VAL B 1 33 ? -4.641 4.352 25.906 1 68.06 33 VAL B N 1
ATOM 2298 C CA . VAL B 1 33 ? -4.359 5.508 25.047 1 68.06 33 VAL B CA 1
ATOM 2299 C C . VAL B 1 33 ? -5.121 5.383 23.734 1 68.06 33 VAL B C 1
ATOM 2301 O O . VAL B 1 33 ? -5.051 4.352 23.062 1 68.06 33 VAL B O 1
ATOM 2304 N N . ARG B 1 34 ? -5.906 6.434 23.453 1 79.5 34 ARG B N 1
ATOM 2305 C CA . ARG B 1 34 ? -6.645 6.504 22.188 1 79.5 34 ARG B CA 1
ATOM 2306 C C . ARG B 1 34 ? -5.719 6.859 21.031 1 79.5 34 ARG B C 1
ATOM 2308 O O . ARG B 1 34 ? -4.695 7.52 21.219 1 79.5 34 ARG B O 1
ATOM 2315 N N . MET B 1 35 ? -6.012 6.441 19.797 1 83.56 35 MET B N 1
ATOM 2316 C CA . MET B 1 35 ? -5.145 6.57 18.625 1 83.56 35 MET B CA 1
ATOM 2317 C C . MET B 1 35 ? -4.762 8.031 18.391 1 83.56 35 MET B C 1
ATOM 2319 O O . MET B 1 35 ? -3.604 8.328 18.109 1 83.56 35 MET B O 1
ATOM 2323 N N . PHE B 1 36 ? -5.742 8.922 18.578 1 89.88 36 PHE B N 1
ATOM 2324 C CA . PHE B 1 36 ? -5.469 10.328 18.312 1 89.88 36 PHE B CA 1
ATOM 2325 C C . PHE B 1 36 ? -4.496 10.891 19.344 1 89.88 36 PHE B C 1
ATOM 2327 O O . PHE B 1 36 ? -3.859 11.922 19.094 1 89.88 36 PHE B O 1
ATOM 2334 N N . GLU B 1 37 ? -4.344 10.234 20.469 1 91.38 37 GLU B N 1
ATOM 2335 C CA . GLU B 1 37 ? -3.434 10.727 21.5 1 91.38 37 GLU B CA 1
ATOM 2336 C C . GLU B 1 37 ? -1.979 10.57 21.062 1 91.38 37 GLU B C 1
ATOM 2338 O O . GLU B 1 37 ? -1.114 11.336 21.5 1 91.38 37 GLU B O 1
ATOM 2343 N N . PHE B 1 38 ? -1.739 9.586 20.234 1 91.25 38 PHE B N 1
ATOM 2344 C CA . PHE B 1 38 ? -0.39 9.438 19.688 1 91.25 38 PHE B CA 1
ATOM 2345 C C . PHE B 1 38 ? 0.014 10.672 18.891 1 91.25 38 PHE B C 1
ATOM 2347 O O . PHE B 1 38 ? 1.151 11.141 19 1 91.25 38 PHE B O 1
ATOM 2354 N N . ALA B 1 39 ? -0.953 11.148 18.141 1 94.38 39 ALA B N 1
ATOM 2355 C CA . ALA B 1 39 ? -0.685 12.328 17.328 1 94.38 39 ALA B CA 1
ATOM 2356 C C . ALA B 1 39 ? -0.478 13.562 18.203 1 94.38 39 ALA B C 1
ATOM 2358 O O . ALA B 1 39 ? 0.403 14.383 17.938 1 94.38 39 ALA B O 1
ATOM 2359 N N . ILE B 1 40 ? -1.253 13.656 19.266 1 95.88 40 ILE B N 1
ATOM 2360 C CA . ILE B 1 40 ? -1.113 14.781 20.172 1 95.88 40 ILE B CA 1
ATOM 2361 C C . ILE B 1 40 ? 0.275 14.766 20.812 1 95.88 40 ILE B C 1
ATOM 2363 O O . ILE B 1 40 ? 0.983 15.773 20.812 1 95.88 40 ILE B O 1
ATOM 2367 N N . LYS B 1 41 ? 0.646 13.633 21.312 1 95.12 41 LYS B N 1
ATOM 2368 C CA . LYS B 1 41 ? 1.937 13.492 21.984 1 95.12 41 LYS B CA 1
ATOM 2369 C C . LYS B 1 41 ? 3.086 13.773 21.016 1 95.12 41 LYS B C 1
ATOM 2371 O O . LYS B 1 41 ? 4.078 14.406 21.391 1 95.12 41 LYS B O 1
ATOM 2376 N N . LEU B 1 42 ? 2.918 13.305 19.812 1 96.56 42 LEU B N 1
ATOM 2377 C CA . LEU B 1 42 ? 3.92 13.547 18.781 1 96.56 42 LEU B CA 1
ATOM 2378 C C . LEU B 1 42 ? 4.145 15.039 18.594 1 96.56 42 LEU B C 1
ATOM 2380 O O . LEU B 1 42 ? 5.289 15.5 18.562 1 96.56 42 LEU B O 1
ATOM 2384 N N . LEU B 1 43 ? 3.09 15.773 18.5 1 97.81 43 LEU B N 1
ATOM 2385 C CA . LEU B 1 43 ? 3.186 17.219 18.281 1 97.81 43 LEU B CA 1
ATOM 2386 C C . LEU B 1 43 ? 3.717 17.922 19.516 1 97.81 43 LEU B C 1
ATOM 2388 O O . LEU B 1 43 ? 4.52 18.859 19.422 1 97.81 43 LEU B O 1
ATOM 2392 N N . GLN B 1 44 ? 3.352 17.484 20.672 1 96.88 44 GLN B N 1
ATOM 2393 C CA . GLN B 1 44 ? 3.773 18.109 21.922 1 96.88 44 GLN B CA 1
ATOM 2394 C C . GLN B 1 44 ? 5.25 17.844 22.203 1 96.88 44 GLN B C 1
ATOM 2396 O O . GLN B 1 44 ? 5.938 18.688 22.781 1 96.88 44 GLN B O 1
ATOM 2401 N N . GLU B 1 45 ? 5.691 16.703 21.766 1 95.06 45 GLU B N 1
ATOM 2402 C CA . GLU B 1 45 ? 7.078 16.328 22.016 1 95.06 45 GLU B CA 1
ATOM 2403 C C . GLU B 1 45 ? 7.996 16.828 20.891 1 95.06 45 GLU B C 1
ATOM 2405 O O . GLU B 1 45 ? 9.219 16.734 21.016 1 95.06 45 GLU B O 1
ATOM 2410 N N . SER B 1 46 ? 7.367 17.281 19.875 1 94.19 46 SER B N 1
ATOM 2411 C CA . SER B 1 46 ? 8.133 17.781 18.734 1 94.19 46 SER B CA 1
ATOM 2412 C C . SER B 1 46 ? 8.961 19 19.109 1 94.19 46 SER B C 1
ATOM 2414 O O . SER B 1 46 ? 8.57 19.781 19.984 1 94.19 46 SER B O 1
ATOM 2416 N N . ARG B 1 47 ? 10.117 19.25 18.391 1 92.06 47 ARG B N 1
ATOM 2417 C CA . ARG B 1 47 ? 10.969 20.422 18.609 1 92.06 47 ARG B CA 1
ATOM 2418 C C . ARG B 1 47 ? 10.375 21.656 17.953 1 92.06 47 ARG B C 1
ATOM 2420 O O . ARG B 1 47 ? 10.781 22.781 18.234 1 92.06 47 ARG B O 1
ATOM 2427 N N . ILE B 1 48 ? 9.453 21.719 16.938 1 93.5 48 ILE B N 1
ATOM 2428 C CA . ILE B 1 48 ? 8.812 22.812 16.219 1 93.5 48 ILE B CA 1
ATOM 2429 C C . ILE B 1 48 ? 7.922 23.594 17.172 1 93.5 48 ILE B C 1
ATOM 2431 O O . ILE B 1 48 ? 7.668 24.781 16.953 1 93.5 48 ILE B O 1
ATOM 2435 N N . ASN B 1 49 ? 7.793 23.406 18.328 1 92.12 49 ASN B N 1
ATOM 2436 C CA . ASN B 1 49 ? 6.902 24.016 19.312 1 92.12 49 ASN B CA 1
ATOM 2437 C C . ASN B 1 49 ? 5.551 24.375 18.688 1 92.12 49 ASN B C 1
ATOM 2439 O O . ASN B 1 49 ? 5.398 25.453 18.094 1 92.12 49 ASN B O 1
ATOM 2443 N N . PHE B 1 50 ? 4.508 23.656 18.891 1 97.25 50 PHE B N 1
ATOM 2444 C CA . PHE B 1 50 ? 3.154 23.875 18.406 1 97.25 50 PHE B CA 1
ATOM 2445 C C . PHE B 1 50 ? 2.334 24.672 19.406 1 97.25 50 PHE B C 1
ATOM 2447 O O . PHE B 1 50 ? 2.023 24.172 20.5 1 97.25 50 PHE B O 1
ATOM 2454 N N . GLN B 1 51 ? 1.955 25.922 18.984 1 96 51 GLN B N 1
ATOM 2455 C CA . GLN B 1 51 ? 1.185 26.797 19.859 1 96 51 GLN B CA 1
ATOM 2456 C C . GLN B 1 51 ? -0.267 26.328 19.953 1 96 51 GLN B C 1
ATOM 2458 O O . GLN B 1 51 ? -0.942 26.594 20.953 1 96 51 GLN B O 1
ATOM 2463 N N . LYS B 1 52 ? -0.729 25.688 18.938 1 97.38 52 LYS B N 1
ATOM 2464 C CA . LYS B 1 52 ? -2.094 25.172 18.891 1 97.38 52 LYS B CA 1
ATOM 2465 C C . LYS B 1 52 ? -2.145 23.797 18.234 1 97.38 52 LYS B C 1
ATOM 2467 O O . LYS B 1 52 ? -1.456 23.547 17.25 1 97.38 52 LYS B O 1
ATOM 2472 N N . ILE B 1 53 ? -2.961 22.938 18.797 1 98.5 53 ILE B N 1
ATOM 2473 C CA . ILE B 1 53 ? -3.277 21.641 18.219 1 98.5 53 ILE B CA 1
ATOM 2474 C C . ILE B 1 53 ? -4.789 21.5 18.047 1 98.5 53 ILE B C 1
ATOM 2476 O O . ILE B 1 53 ? -5.539 21.531 19.016 1 98.5 53 ILE B O 1
ATOM 2480 N N . LEU B 1 54 ? -5.211 21.406 16.828 1 98.5 54 LEU B N 1
ATOM 2481 C CA . LEU B 1 54 ? -6.629 21.359 16.484 1 98.5 54 LEU B CA 1
ATOM 2482 C C . LEU B 1 54 ? -7.035 19.969 16.031 1 98.5 54 LEU B C 1
ATOM 2484 O O . LEU B 1 54 ? -6.477 19.438 15.07 1 98.5 54 LEU B O 1
ATOM 2488 N N . LEU B 1 55 ? -8.016 19.375 16.719 1 96.62 55 LEU B N 1
ATOM 2489 C CA . LEU B 1 55 ? -8.523 18.062 16.344 1 96.62 55 LEU B CA 1
ATOM 2490 C C . LEU B 1 55 ? -9.867 18.188 15.625 1 96.62 55 LEU B C 1
ATOM 2492 O O . LEU B 1 55 ? -10.773 18.859 16.109 1 96.62 55 LEU B O 1
ATOM 2496 N N . TYR B 1 56 ? -9.969 17.609 14.523 1 95.69 56 TYR B N 1
ATOM 2497 C CA . TYR B 1 56 ? -11.227 17.547 13.781 1 95.69 56 TYR B CA 1
ATOM 2498 C C . TYR B 1 56 ? -11.844 16.156 13.875 1 95.69 56 TYR B C 1
ATOM 2500 O O . TYR B 1 56 ? -11.305 15.195 13.32 1 95.69 56 TYR B O 1
ATOM 2508 N N . VAL B 1 57 ? -12.984 16.109 14.484 1 92.19 57 VAL B N 1
ATOM 2509 C CA . VAL B 1 57 ? -13.57 14.836 14.922 1 92.19 57 VAL B CA 1
ATOM 2510 C C . VAL B 1 57 ? -15.016 14.742 14.445 1 92.19 57 VAL B C 1
ATOM 2512 O O . VAL B 1 57 ? -15.68 15.766 14.242 1 92.19 57 VAL B O 1
ATOM 2515 N N . LEU B 1 58 ? -15.406 13.492 14.227 1 86.31 58 LEU B N 1
ATOM 2516 C CA . LEU B 1 58 ? -16.812 13.297 13.906 1 86.31 58 LEU B CA 1
ATOM 2517 C C . LEU B 1 58 ? -17.703 13.781 15.039 1 86.31 58 LEU B C 1
ATOM 2519 O O . LEU B 1 58 ? -17.359 13.633 16.219 1 86.31 58 LEU B O 1
ATOM 2523 N N . GLU B 1 59 ? -18.844 14.18 14.609 1 86.94 59 GLU B N 1
ATOM 2524 C CA . GLU B 1 59 ? -19.766 14.812 15.539 1 86.94 59 GLU B CA 1
ATOM 2525 C C . GLU B 1 59 ? -20.062 13.891 16.719 1 86.94 59 GLU B C 1
ATOM 2527 O O . GLU B 1 59 ? -20.031 14.32 17.875 1 86.94 59 GLU B O 1
ATOM 2532 N N . GLU B 1 60 ? -20.266 12.664 16.5 1 83.62 60 GLU B N 1
ATOM 2533 C CA . GLU B 1 60 ? -20.703 11.711 17.516 1 83.62 60 GLU B CA 1
ATOM 2534 C C . GLU B 1 60 ? -19.578 11.414 18.516 1 83.62 60 GLU B C 1
ATOM 2536 O O . GLU B 1 60 ? -19.844 10.945 19.625 1 83.62 60 GLU B O 1
ATOM 2541 N N . GLN B 1 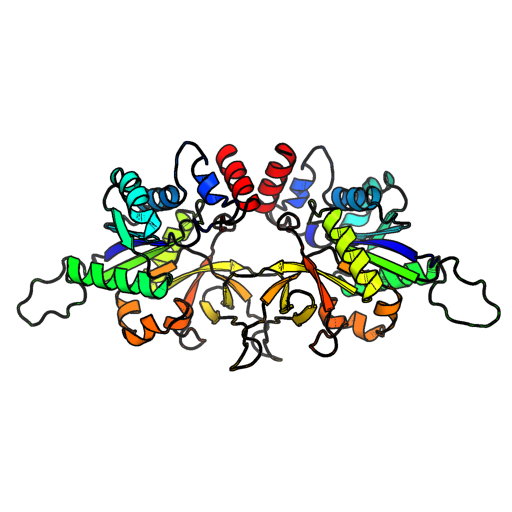61 ? -18.391 11.797 18.141 1 84.56 61 GLN B N 1
ATOM 2542 C CA . GLN B 1 61 ? -17.25 11.438 18.969 1 84.56 61 GLN B CA 1
ATOM 2543 C C . GLN B 1 61 ? -16.75 12.641 19.781 1 84.56 61 GLN B C 1
ATOM 2545 O O . GLN B 1 61 ? -15.883 12.508 20.641 1 84.56 61 GLN B O 1
ATOM 2550 N N . ILE B 1 62 ? -17.344 13.773 19.578 1 89.88 62 ILE B N 1
ATOM 2551 C CA . ILE B 1 62 ? -16.828 15.023 20.125 1 89.88 62 ILE B CA 1
ATOM 2552 C C . ILE B 1 62 ? -16.828 14.969 21.641 1 89.88 62 ILE B C 1
ATOM 2554 O O . ILE B 1 62 ? -15.82 15.242 22.297 1 89.88 62 ILE B O 1
ATOM 2558 N N . PRO B 1 63 ? -17.922 14.5 22.266 1 88.19 63 PRO B N 1
ATOM 2559 C CA . PRO B 1 63 ? -17.906 14.492 23.734 1 88.19 63 PRO B CA 1
ATOM 2560 C C . PRO B 1 63 ? -16.812 13.602 24.312 1 88.19 63 PRO B C 1
ATOM 2562 O O . PRO B 1 63 ? -16.125 13.992 25.25 1 88.19 63 PRO B O 1
ATOM 2565 N N . LEU B 1 64 ? -16.656 12.539 23.719 1 84.5 64 LEU B N 1
ATOM 2566 C CA . LEU B 1 64 ? -15.625 11.609 24.172 1 84.5 64 LEU B CA 1
ATOM 2567 C C . LEU B 1 64 ? -14.227 12.188 23.969 1 84.5 64 LEU B C 1
ATOM 2569 O O . LEU B 1 64 ? -13.383 12.109 24.859 1 84.5 64 LEU B O 1
ATOM 2573 N N . VAL B 1 65 ? -13.938 12.727 22.844 1 89.12 65 VAL B N 1
ATOM 2574 C CA . VAL B 1 65 ? -12.625 13.25 22.5 1 89.12 65 VAL B CA 1
ATOM 2575 C C . VAL B 1 65 ? -12.297 14.453 23.375 1 89.12 65 VAL B C 1
ATOM 2577 O O . VAL B 1 65 ? -11.172 14.594 23.859 1 89.12 65 VAL B O 1
ATOM 2580 N N . GLU B 1 66 ? -13.297 15.281 23.609 1 92.44 66 GLU B N 1
ATOM 2581 C CA . GLU B 1 66 ? -13.094 16.453 24.453 1 92.44 66 GLU B CA 1
ATOM 2582 C C . GLU B 1 66 ? -12.672 16.047 25.859 1 92.44 66 GLU B C 1
ATOM 2584 O O . GLU B 1 66 ? -11.797 16.672 26.453 1 92.44 66 GLU B O 1
ATOM 2589 N N . LYS B 1 67 ? -13.289 14.977 26.328 1 91.12 67 LYS B N 1
ATOM 2590 C CA . LYS B 1 67 ? -12.953 14.484 27.656 1 91.12 67 LYS B CA 1
ATOM 2591 C C . LYS B 1 67 ? -11.5 14.023 27.734 1 91.12 67 LYS B C 1
ATOM 2593 O O . LYS B 1 67 ? -10.789 14.32 28.688 1 91.12 67 LYS B O 1
ATOM 2598 N N . VAL B 1 68 ? -11.086 13.367 26.75 1 88.88 68 VAL B N 1
ATOM 2599 C CA . VAL B 1 68 ? -9.75 12.789 26.734 1 88.88 68 VAL B CA 1
ATOM 2600 C C . VAL B 1 68 ? -8.719 13.891 26.484 1 88.88 68 VAL B C 1
ATOM 2602 O O . VAL B 1 68 ? -7.656 13.914 27.109 1 88.88 68 VAL B O 1
ATOM 2605 N N . VAL B 1 69 ? -9.031 14.828 25.625 1 93.19 69 VAL B N 1
ATOM 2606 C CA . VAL B 1 69 ? -8.102 15.852 25.156 1 93.19 69 VAL B CA 1
ATOM 2607 C C . VAL B 1 69 ? -7.852 16.875 26.25 1 93.19 69 VAL B C 1
ATOM 2609 O O . VAL B 1 69 ? -6.836 17.578 26.234 1 93.19 69 VAL B O 1
ATOM 2612 N N . ALA B 1 70 ? -8.719 16.969 27.188 1 94.81 70 ALA B N 1
ATOM 2613 C CA . ALA B 1 70 ? -8.641 17.953 28.266 1 94.81 70 ALA B CA 1
ATOM 2614 C C . ALA B 1 70 ? -7.336 17.797 29.062 1 94.81 70 ALA B C 1
ATOM 2616 O O . ALA B 1 70 ? -6.867 18.734 29.688 1 94.81 70 ALA B O 1
ATOM 2617 N N . LYS B 1 71 ? -6.762 16.656 29 1 93.25 71 LYS B N 1
ATOM 2618 C CA . LYS B 1 71 ? -5.535 16.422 29.75 1 93.25 71 LYS B CA 1
ATOM 2619 C C . LYS B 1 71 ? -4.32 16.969 29.016 1 93.25 71 LYS B C 1
ATOM 2621 O O . LYS B 1 71 ? -3.219 17.016 29.562 1 93.25 71 LYS B O 1
ATOM 2626 N N . TYR B 1 72 ? -4.492 17.406 27.828 1 95.75 72 TYR B N 1
ATOM 2627 C CA . TYR B 1 72 ? -3.396 17.922 27 1 95.75 72 TYR B CA 1
ATOM 2628 C C . TYR B 1 72 ? -3.488 19.438 26.859 1 95.75 72 TYR B C 1
ATOM 2630 O O . TYR B 1 72 ? -4.586 19.984 26.797 1 95.75 72 TYR B O 1
ATOM 2638 N N . GLU B 1 73 ? -2.32 20.031 26.766 1 94.56 73 GLU B N 1
ATOM 2639 C CA . GLU B 1 73 ? -2.27 21.484 26.625 1 94.56 73 GLU B CA 1
ATOM 2640 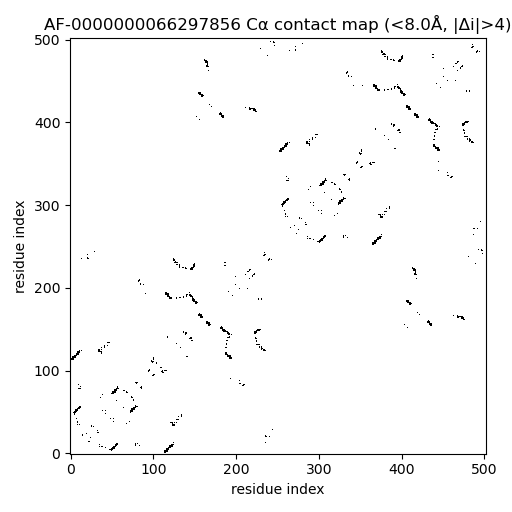C C . GLU B 1 73 ? -2.447 21.906 25.156 1 94.56 73 GLU B C 1
ATOM 2642 O O . GLU B 1 73 ? -2.086 21.156 24.25 1 94.56 73 GLU B O 1
ATOM 2647 N N . ASN B 1 74 ? -3.057 23.125 24.969 1 95.75 74 ASN B N 1
ATOM 2648 C CA . ASN B 1 74 ? -3.119 23.828 23.688 1 95.75 74 ASN B CA 1
ATOM 2649 C C . ASN B 1 74 ? -3.902 23.031 22.641 1 95.75 74 ASN B C 1
ATOM 2651 O O . ASN B 1 74 ? -3.584 23.078 21.453 1 95.75 74 ASN B O 1
ATOM 2655 N N . CYS B 1 75 ? -4.922 22.219 23.078 1 97.69 75 CYS B N 1
ATOM 2656 C CA . CYS B 1 75 ? -5.715 21.391 22.188 1 97.69 75 CYS B CA 1
ATOM 2657 C C . CYS B 1 75 ? -7.141 21.922 22.078 1 97.69 75 CYS B C 1
ATOM 2659 O O . CYS B 1 75 ? -7.727 22.344 23.078 1 97.69 75 CYS B O 1
ATOM 2661 N N . TRP B 1 76 ? -7.676 21.953 20.969 1 97.5 76 TRP B N 1
ATOM 2662 C CA . TRP B 1 76 ? -9.055 22.328 20.672 1 97.5 76 TRP B CA 1
ATOM 2663 C C . TRP B 1 76 ? -9.727 21.266 19.797 1 97.5 76 TRP B C 1
ATOM 2665 O O . TRP B 1 76 ? -9.094 20.703 18.906 1 97.5 76 TRP B O 1
ATOM 2675 N N . VAL B 1 77 ? -11.016 21.031 20.031 1 96.38 77 VAL B N 1
ATOM 2676 C CA . VAL B 1 77 ? -11.766 20.016 19.297 1 96.38 77 VAL B CA 1
ATOM 2677 C C . VAL B 1 77 ? -12.82 20.688 18.422 1 96.38 77 VAL B C 1
ATOM 2679 O O . VAL B 1 77 ? -13.57 21.562 18.891 1 96.38 77 VAL B O 1
ATOM 2682 N N . PHE B 1 78 ? -12.805 20.359 17.188 1 96.88 78 PHE B N 1
ATOM 2683 C CA . PHE B 1 78 ? -13.773 20.875 16.219 1 96.88 78 PHE B CA 1
ATOM 2684 C C . PHE B 1 78 ? -14.516 19.734 15.539 1 96.88 78 PHE B C 1
ATOM 2686 O O . PHE B 1 78 ? -14.016 18.609 15.492 1 96.88 78 PHE B O 1
ATOM 2693 N N . ARG B 1 79 ? -15.672 20.031 15.055 1 94.38 79 ARG B N 1
ATOM 2694 C CA . ARG B 1 79 ? -16.422 19.094 14.234 1 94.38 79 ARG B CA 1
ATOM 2695 C C . ARG B 1 79 ? -15.812 18.984 12.836 1 94.38 79 ARG B C 1
ATOM 2697 O O . ARG B 1 79 ? -15.602 20 12.164 1 94.38 79 ARG B O 1
ATOM 2704 N N . SER B 1 80 ? -15.516 17.734 12.438 1 93.38 80 SER B N 1
ATOM 2705 C CA . SER B 1 80 ? -15.016 17.5 11.086 1 93.38 80 SER B CA 1
ATOM 2706 C C . SER B 1 80 ? -16.125 17.703 10.047 1 93.38 80 SER B C 1
ATOM 2708 O O . SER B 1 80 ? -17.266 17.328 10.281 1 93.38 80 SER B O 1
ATOM 2710 N N . LYS B 1 81 ? -15.812 18.219 8.898 1 89.12 81 LYS B N 1
ATOM 2711 C CA . LYS B 1 81 ? -16.734 18.359 7.773 1 89.12 81 LYS B CA 1
ATOM 2712 C C . LYS B 1 81 ? -16.672 17.141 6.855 1 89.12 81 LYS B C 1
ATOM 2714 O O . LYS B 1 81 ? -17.125 17.188 5.711 1 89.12 81 LYS B O 1
ATOM 2719 N N . HIS B 1 82 ? -16.062 16.094 7.227 1 82.88 82 HIS B N 1
ATOM 2720 C CA . HIS B 1 82 ? -15.906 14.844 6.496 1 82.88 82 HIS B CA 1
ATOM 2721 C C . HIS B 1 82 ? -15.078 15.039 5.23 1 82.88 82 HIS B C 1
ATOM 2723 O O . HIS B 1 82 ? -15.281 14.344 4.234 1 82.88 82 HIS B O 1
ATOM 2729 N N . ASN B 1 83 ? -14.328 16.062 5.184 1 88.5 83 ASN B N 1
ATOM 2730 C CA . ASN B 1 83 ? -13.414 16.422 4.105 1 88.5 83 ASN B CA 1
ATOM 2731 C C . ASN B 1 83 ? -12.18 17.156 4.633 1 88.5 83 ASN B C 1
ATOM 2733 O O . ASN B 1 83 ? -12.297 18.203 5.262 1 88.5 83 ASN B O 1
ATOM 2737 N N . GLU B 1 84 ? -11.047 16.594 4.367 1 91.81 84 GLU B N 1
ATOM 2738 C CA . GLU B 1 84 ? -9.812 17.125 4.934 1 91.81 84 GLU B CA 1
ATOM 2739 C C . GLU B 1 84 ? -9.555 18.547 4.465 1 91.81 84 GLU B C 1
ATOM 2741 O O . GLU B 1 84 ? -9.008 19.359 5.211 1 91.81 84 GLU B O 1
ATOM 2746 N N . VAL B 1 85 ? -9.93 18.875 3.229 1 96.12 85 VAL B N 1
ATOM 2747 C CA . VAL B 1 85 ? -9.688 20.203 2.684 1 96.12 85 VAL B CA 1
ATOM 2748 C C . VAL B 1 85 ? -10.516 21.234 3.447 1 96.12 85 VAL B C 1
ATOM 2750 O O . VAL B 1 85 ? -10.016 22.297 3.812 1 96.12 85 VAL B O 1
ATOM 2753 N N . GLU B 1 86 ? -11.719 20.859 3.691 1 95.62 86 GLU B N 1
ATOM 2754 C CA . GLU B 1 86 ? -12.602 21.766 4.434 1 95.62 86 GLU B CA 1
ATOM 2755 C C . GLU B 1 86 ? -12.141 21.922 5.879 1 95.62 86 GLU B C 1
ATOM 2757 O O . GLU B 1 86 ? -12.242 23 6.457 1 95.62 86 GLU B O 1
ATOM 2762 N N . ASP B 1 87 ? -11.695 20.844 6.465 1 96.25 87 ASP B N 1
ATOM 2763 C CA . ASP B 1 87 ? -11.188 20.906 7.832 1 96.25 87 ASP B CA 1
ATOM 2764 C C . ASP B 1 87 ? -9.984 21.828 7.93 1 96.25 87 ASP B C 1
ATOM 2766 O O . ASP B 1 87 ? -9.875 22.625 8.875 1 96.25 87 ASP B O 1
ATOM 2770 N N . ILE B 1 88 ? -9.094 21.75 6.934 1 97.75 88 ILE B N 1
ATOM 2771 C CA . ILE B 1 88 ? -7.906 22.594 6.91 1 97.75 88 ILE B CA 1
ATOM 2772 C C . ILE B 1 88 ? -8.312 24.047 6.691 1 97.75 88 ILE B C 1
ATOM 2774 O O . ILE B 1 88 ? -7.742 24.969 7.293 1 97.75 88 ILE B O 1
ATOM 2778 N N . TYR B 1 89 ? -9.312 24.25 5.836 1 97.81 89 TYR B N 1
ATOM 2779 C CA . TYR B 1 89 ? -9.828 25.594 5.621 1 97.81 89 TYR B CA 1
ATOM 2780 C C . TYR B 1 89 ? -10.391 26.172 6.914 1 97.81 89 TYR B C 1
ATOM 2782 O O . TYR B 1 89 ? -10.172 27.344 7.219 1 97.81 89 TYR B O 1
ATOM 2790 N N . GLU B 1 90 ? -11.117 25.391 7.637 1 97.12 90 GLU B N 1
ATOM 2791 C CA . GLU B 1 90 ? -11.664 25.828 8.914 1 97.12 90 GLU B CA 1
ATOM 2792 C C . GLU B 1 90 ? -10.555 26.141 9.914 1 97.12 90 GLU B C 1
ATOM 2794 O O . GLU B 1 90 ? -10.641 27.125 10.664 1 97.12 90 GLU B O 1
ATOM 2799 N N . ALA B 1 91 ? -9.586 25.328 9.938 1 98 91 ALA B N 1
ATOM 2800 C CA . ALA B 1 91 ? -8.43 25.578 10.789 1 98 91 ALA B CA 1
ATOM 2801 C C . ALA B 1 91 ? -7.781 26.922 10.445 1 98 91 ALA B C 1
ATOM 2803 O O . ALA B 1 91 ? -7.461 27.719 11.336 1 98 91 ALA B O 1
ATOM 2804 N N . LYS B 1 92 ? -7.562 27.141 9.148 1 97 92 LYS B N 1
ATOM 2805 C CA . LYS B 1 92 ? -7.02 28.391 8.656 1 97 92 LYS B CA 1
ATOM 2806 C C . LYS B 1 92 ? -7.836 29.578 9.164 1 97 92 LYS B C 1
ATOM 2808 O O . LYS B 1 92 ? -7.281 30.547 9.703 1 97 92 LYS B O 1
ATOM 2813 N N . GLY B 1 93 ? -9.125 29.547 9 1 95.38 93 GLY B N 1
ATOM 2814 C CA . GLY B 1 93 ? -10 30.609 9.438 1 95.38 93 GLY B CA 1
ATOM 2815 C C . GLY B 1 93 ? -9.945 30.859 10.93 1 95.38 93 GLY B C 1
ATOM 2816 O O . GLY B 1 93 ? -9.898 32 11.375 1 95.38 93 GLY B O 1
ATOM 2817 N N . PHE B 1 94 ? -9.969 29.812 11.672 1 96.25 94 PHE B N 1
ATOM 2818 C CA . PHE B 1 94 ? -9.906 29.906 13.125 1 96.25 94 PHE B CA 1
ATOM 2819 C C . PHE B 1 94 ? -8.633 30.609 13.57 1 96.25 94 PHE B C 1
ATOM 2821 O O . PHE B 1 94 ? -8.68 31.5 14.422 1 96.25 94 PHE B O 1
ATOM 2828 N N . ILE B 1 95 ? -7.516 30.25 12.969 1 95.56 95 ILE B N 1
ATOM 2829 C CA . ILE B 1 95 ? -6.215 30.797 13.344 1 95.56 95 ILE B CA 1
ATOM 2830 C C . ILE B 1 95 ? -6.125 32.25 12.906 1 95.56 95 ILE B C 1
ATOM 2832 O O . ILE B 1 95 ? -5.648 33.125 13.664 1 95.56 95 ILE B O 1
ATOM 2836 N N . GLU B 1 96 ? -6.566 32.562 11.719 1 93.25 96 GLU B N 1
ATOM 2837 C CA . GLU B 1 96 ? -6.559 33.938 11.242 1 93.25 96 GLU B CA 1
ATOM 2838 C C . GLU B 1 96 ? -7.387 34.844 12.148 1 93.25 96 GLU B C 1
ATOM 2840 O O . GLU B 1 96 ? -6.98 35.969 12.453 1 93.25 96 GLU B O 1
ATOM 2845 N N . ASP B 1 97 ? -8.516 34.375 12.531 1 92.06 97 ASP B N 1
ATOM 2846 C CA . ASP B 1 97 ? -9.406 35.156 13.391 1 92.06 97 ASP B CA 1
ATOM 2847 C C . ASP B 1 97 ? -8.812 35.312 14.789 1 92.06 97 ASP B C 1
ATOM 2849 O O . ASP B 1 97 ? -8.812 36.406 15.336 1 92.06 97 ASP B O 1
ATOM 2853 N N . LYS B 1 98 ? -8.32 34.25 15.344 1 91.56 98 LYS B N 1
ATOM 2854 C CA . LYS B 1 98 ? -7.836 34.219 16.719 1 91.56 98 LYS B CA 1
ATOM 2855 C C . LYS B 1 98 ? -6.559 35.062 16.859 1 91.56 98 LYS B C 1
ATOM 2857 O O . LYS B 1 98 ? -6.375 35.75 17.844 1 91.56 98 LYS B O 1
ATOM 2862 N N . TYR B 1 99 ? -5.703 35 15.844 1 91.44 99 TYR B N 1
ATOM 2863 C CA . TYR B 1 99 ? -4.395 35.625 15.977 1 91.44 99 TYR B CA 1
ATOM 2864 C C . TYR B 1 99 ? -4.281 36.844 15.07 1 91.44 99 TYR B C 1
ATOM 2866 O O . TYR B 1 99 ? -3.221 37.5 14.992 1 91.44 99 TYR B O 1
ATOM 2874 N N . LYS B 1 100 ? -5.32 37.156 14.328 1 86.56 100 LYS B N 1
ATOM 2875 C CA . LYS B 1 100 ? -5.383 38.312 13.445 1 86.56 100 LYS B CA 1
ATOM 2876 C C . LYS B 1 100 ? -4.223 38.312 12.453 1 86.56 100 LYS B C 1
ATOM 2878 O O . LYS B 1 100 ? -3.59 39.344 12.234 1 86.56 100 LYS B O 1
ATOM 2883 N N . ILE B 1 101 ? -3.914 37.062 12.109 1 80.62 101 ILE B N 1
ATOM 2884 C CA . ILE B 1 101 ? -2.848 36.938 11.117 1 80.62 101 ILE B CA 1
ATOM 2885 C C . ILE B 1 101 ? -3.432 37.062 9.711 1 80.62 101 ILE B C 1
ATOM 2887 O O . ILE B 1 101 ? -4.566 36.656 9.469 1 80.62 101 ILE B O 1
ATOM 2891 N N . GLY B 1 102 ? -2.734 37.625 8.703 1 65.62 102 GLY B N 1
ATOM 2892 C CA . GLY B 1 102 ? -3.203 37.688 7.332 1 65.62 102 GLY B CA 1
ATOM 2893 C C . GLY B 1 102 ? -4.062 38.906 7.059 1 65.62 102 GLY B C 1
ATOM 2894 O O . GLY B 1 102 ? -4.426 39.188 5.914 1 65.62 102 GLY B O 1
ATOM 2895 N N . LEU B 1 103 ? -4.805 39.312 8.156 1 56.78 103 LEU B N 1
ATOM 2896 C CA . LEU B 1 103 ? -5.633 40.531 7.977 1 56.78 103 LEU B CA 1
ATOM 2897 C C . LEU B 1 103 ? -4.777 41.719 7.586 1 56.78 103 LEU B C 1
ATOM 2899 O O . LEU B 1 103 ? -3.828 42.062 8.289 1 56.78 103 LEU B O 1
ATOM 2903 N N . LYS B 1 104 ? -4.301 41.625 6.336 1 52.53 104 LYS B N 1
ATOM 2904 C CA . LYS B 1 104 ? -3.635 42.781 5.734 1 52.53 104 LYS B CA 1
ATOM 2905 C C . LYS B 1 104 ? -3.893 44.062 6.547 1 52.53 104 LYS B C 1
ATOM 2907 O O . LYS B 1 104 ? -4.844 44.125 7.328 1 52.53 104 LYS B O 1
ATOM 2912 N N . SER B 1 105 ? -3.305 45.188 5.914 1 43.91 105 SER B N 1
ATOM 2913 C CA . SER B 1 105 ? -2.814 46.531 6.137 1 43.91 105 SER B CA 1
ATOM 2914 C C . SER B 1 105 ? -3.941 47.469 6.578 1 43.91 105 SER B C 1
ATOM 2916 O O . SER B 1 105 ? -4.395 48.312 5.809 1 43.91 105 SER B O 1
ATOM 2918 N N . SER B 1 106 ? -5.09 47.219 6.969 1 43.72 106 SER B N 1
ATOM 2919 C CA . SER B 1 106 ? -5.461 48.594 7.191 1 43.72 106 SER B CA 1
ATOM 2920 C C . SER B 1 106 ? -4.504 49.281 8.172 1 43.72 106 SER B C 1
ATOM 2922 O O . SER B 1 106 ? -3.982 48.625 9.086 1 43.72 106 SER B O 1
ATOM 2924 N N . LYS B 1 107 ? -3.879 50.469 7.848 1 49.78 107 LYS B N 1
ATOM 2925 C CA . LYS B 1 107 ? -2.98 51.406 8.508 1 49.78 107 LYS B CA 1
ATOM 2926 C C . LYS B 1 107 ? -2.986 51.219 10.016 1 49.78 107 LYS B C 1
ATOM 2928 O O . LYS B 1 107 ? -2.004 51.531 10.695 1 49.78 107 LYS B O 1
ATOM 2933 N N . ASN B 1 108 ? -4.125 51.125 10.656 1 45.75 108 ASN B N 1
ATOM 2934 C CA . ASN B 1 108 ? -4.266 51.469 12.07 1 45.75 108 ASN B CA 1
ATOM 2935 C C . ASN B 1 108 ? -4.359 50.188 12.93 1 45.75 108 ASN B C 1
ATOM 2937 O O . ASN B 1 108 ? -4.676 50.281 14.117 1 45.75 108 ASN B O 1
ATOM 2941 N N . GLN B 1 109 ? -4.504 48.906 12.312 1 50.09 109 GLN B N 1
ATOM 2942 C CA . GLN B 1 109 ? -4.875 47.844 13.234 1 50.09 109 GLN B CA 1
ATOM 2943 C C . GLN B 1 109 ? -3.643 47.094 13.727 1 50.09 109 GLN B C 1
ATOM 2945 O O . GLN B 1 109 ? -2.643 46.969 13.016 1 50.09 109 GLN B O 1
ATOM 2950 N N . ALA B 1 110 ? -3.525 46.75 14.992 1 51.91 110 ALA B N 1
ATOM 2951 C CA . ALA B 1 110 ? -2.512 46.094 15.82 1 51.91 110 ALA B CA 1
ATOM 2952 C C . ALA B 1 110 ? -1.907 44.875 15.094 1 51.91 110 ALA B C 1
ATOM 2954 O O . ALA B 1 110 ? -2.635 44.031 14.609 1 51.91 110 ALA B O 1
ATOM 2955 N N . SER B 1 111 ? -0.748 44.938 14.555 1 58 111 SER B N 1
ATOM 2956 C CA . SER B 1 111 ? 0.086 43.969 13.836 1 58 111 SER B CA 1
ATOM 2957 C C . SER B 1 111 ? 0.148 42.656 14.57 1 58 111 SER B C 1
ATOM 2959 O O . SER B 1 111 ? 0.181 42.594 15.805 1 58 111 SER B O 1
ATOM 2961 N N . SER B 1 112 ? -0.324 41.469 14 1 64.62 112 SER B N 1
ATOM 2962 C CA . SER B 1 112 ? -0.18 40.125 14.562 1 64.62 112 SER B CA 1
ATOM 2963 C C . SER B 1 112 ? 1.242 39.875 15.055 1 64.62 112 SER B C 1
ATOM 2965 O O . SER B 1 112 ? 2.203 40.406 14.477 1 64.62 112 SER B O 1
ATOM 2967 N N . TYR B 1 113 ? 1.335 39.438 16.266 1 76.88 113 TYR B N 1
ATOM 2968 C CA . TYR B 1 113 ? 2.617 39.031 16.828 1 76.88 113 TYR B CA 1
ATOM 2969 C C . TYR B 1 113 ? 3.344 38.094 15.867 1 76.88 113 TYR B C 1
ATOM 2971 O O . TYR B 1 113 ? 4.57 38.125 15.766 1 76.88 113 TYR B O 1
ATOM 2979 N N . TYR B 1 114 ? 2.541 37.344 15.062 1 86.94 114 TYR B N 1
ATOM 2980 C CA . TYR B 1 114 ? 3.121 36.375 14.141 1 86.94 114 TYR B CA 1
ATOM 2981 C C . TYR B 1 114 ? 3.125 36.906 12.711 1 86.94 114 TYR B C 1
ATOM 2983 O O . TYR B 1 114 ? 2.184 37.594 12.297 1 86.94 114 TYR B O 1
ATOM 2991 N N . ASP B 1 115 ? 4.176 36.625 11.953 1 81.69 115 ASP B N 1
ATOM 2992 C CA . ASP B 1 115 ? 4.344 37.031 10.562 1 81.69 115 ASP B CA 1
ATOM 2993 C C . ASP B 1 115 ? 3.887 35.938 9.594 1 81.69 115 ASP B C 1
ATOM 2995 O O . ASP B 1 115 ? 3.619 36.219 8.43 1 81.69 115 ASP B O 1
ATOM 2999 N N . ASN B 1 116 ? 3.922 34.781 10.125 1 86.69 116 ASN B N 1
ATOM 3000 C CA . ASN B 1 116 ? 3.584 33.625 9.305 1 86.69 116 ASN B CA 1
ATOM 3001 C C . ASN B 1 116 ? 2.963 32.531 10.141 1 86.69 116 ASN B C 1
ATOM 3003 O O . ASN B 1 116 ? 2.959 32.594 11.367 1 86.69 116 ASN B O 1
ATOM 3007 N N . CYS B 1 117 ? 2.336 31.672 9.469 1 95 117 CYS B N 1
ATOM 3008 C CA . CYS B 1 117 ? 1.733 30.516 10.117 1 95 117 CYS B CA 1
ATOM 3009 C C . CYS B 1 117 ? 1.956 29.25 9.297 1 95 117 CYS B C 1
ATOM 3011 O O . CYS B 1 117 ? 1.959 29.297 8.07 1 95 117 CYS B O 1
ATOM 3013 N N . CYS B 1 118 ? 2.254 28.188 9.984 1 97.94 118 CYS B N 1
ATOM 3014 C CA . CYS B 1 118 ? 2.396 26.891 9.328 1 97.94 118 CYS B CA 1
ATOM 3015 C C . CYS B 1 118 ? 1.463 25.859 9.953 1 97.94 118 CYS B C 1
ATOM 3017 O O . CYS B 1 118 ? 1.414 25.719 11.18 1 97.94 118 CYS B O 1
ATOM 3019 N N . PHE B 1 119 ? 0.716 25.188 9.117 1 98.69 119 PHE B N 1
ATOM 3020 C CA . PHE B 1 119 ? -0.165 24.109 9.531 1 98.69 119 PHE B CA 1
ATOM 3021 C C . PHE B 1 119 ? 0.473 22.75 9.25 1 98.69 119 PHE B C 1
ATOM 3023 O O . PHE B 1 119 ? 0.786 22.438 8.102 1 98.69 119 PHE B O 1
ATOM 3030 N N . VAL B 1 120 ? 0.699 21.953 10.242 1 98.81 120 VAL B N 1
ATOM 3031 C CA . VAL B 1 120 ? 1.145 20.578 10.078 1 98.81 120 VAL B CA 1
ATOM 3032 C C . VAL B 1 120 ? -0.025 19.625 10.32 1 98.81 120 VAL B C 1
ATOM 3034 O O . VAL B 1 120 ? -0.603 19.609 11.414 1 98.81 120 VAL B O 1
ATOM 3037 N N . VAL B 1 121 ? -0.352 18.844 9.32 1 98.5 121 VAL B N 1
ATOM 3038 C CA . VAL B 1 121 ? -1.551 18.016 9.328 1 98.5 121 VAL B CA 1
ATOM 3039 C C . VAL B 1 121 ? -1.164 16.562 9.539 1 98.5 121 VAL B C 1
ATOM 3041 O O . VAL B 1 121 ? -0.308 16.031 8.828 1 98.5 121 VAL B O 1
ATOM 3044 N N . LEU B 1 122 ? -1.757 15.938 10.484 1 97.5 122 LEU B N 1
ATOM 3045 C CA . LEU B 1 122 ? -1.586 14.523 10.789 1 97.5 122 LEU B CA 1
ATOM 3046 C C . LEU B 1 122 ? -2.908 13.773 10.656 1 97.5 122 LEU B C 1
ATOM 3048 O O . LEU B 1 122 ? -3.979 14.383 10.719 1 97.5 122 LEU B O 1
ATOM 3052 N N . GLU B 1 123 ? -2.811 12.516 10.43 1 92.88 123 GLU B N 1
ATOM 3053 C CA . GLU B 1 123 ? -3.947 11.609 10.555 1 92.88 123 GLU B CA 1
ATOM 3054 C C . GLU B 1 123 ? -3.879 10.812 11.852 1 92.88 123 GLU B C 1
ATOM 3056 O O . GLU B 1 123 ? -2.844 10.227 12.18 1 92.88 123 GLU B O 1
ATOM 3061 N N . ALA B 1 124 ? -4.969 10.766 12.492 1 91.44 124 ALA B N 1
ATOM 3062 C CA . ALA B 1 124 ? -5.012 10.07 13.773 1 91.44 124 ALA B CA 1
ATOM 3063 C C . ALA B 1 124 ? -4.805 8.57 13.586 1 91.44 124 ALA B C 1
ATOM 3065 O O . ALA B 1 124 ? -4.281 7.895 14.477 1 91.44 124 ALA B O 1
ATOM 3066 N N . CYS B 1 125 ? -5.141 8.07 12.438 1 87.69 125 CYS B N 1
ATOM 3067 C CA . CYS B 1 125 ? -5.066 6.633 12.227 1 87.69 125 CYS B CA 1
ATOM 3068 C C . CYS B 1 125 ? -3.648 6.207 11.859 1 87.69 125 CYS B C 1
ATOM 3070 O O . CYS B 1 125 ? -3.42 5.059 11.469 1 87.69 125 CYS B O 1
ATOM 3072 N N . ARG B 1 126 ? -2.707 7.09 11.961 1 90.06 126 ARG B N 1
ATOM 3073 C CA . ARG B 1 126 ? -1.295 6.785 11.758 1 90.06 126 ARG B CA 1
ATOM 3074 C C . ARG B 1 126 ? -0.498 7.008 13.039 1 90.06 126 ARG B C 1
ATOM 3076 O O . ARG B 1 126 ? 0.314 7.934 13.117 1 90.06 126 ARG B O 1
ATOM 3083 N N . PRO B 1 127 ? -0.644 6.16 13.969 1 89.62 127 PRO B N 1
ATOM 3084 C CA . PRO B 1 127 ? -0.121 6.398 15.312 1 89.62 127 PRO B CA 1
ATOM 3085 C C . PRO B 1 127 ? 1.404 6.371 15.367 1 89.62 127 PRO B C 1
ATOM 3087 O O . PRO B 1 127 ? 2.002 6.879 16.328 1 89.62 127 PRO B O 1
ATOM 3090 N N . LEU B 1 128 ? 2.074 5.895 14.367 1 90.56 128 LEU B N 1
ATOM 3091 C CA . LEU B 1 128 ? 3.518 5.723 14.484 1 90.56 128 LEU B CA 1
ATOM 3092 C C . LEU B 1 128 ? 4.254 6.711 13.586 1 90.56 128 LEU B C 1
ATOM 3094 O O . LEU B 1 128 ? 5.402 6.473 13.203 1 90.56 128 LEU B O 1
ATOM 3098 N N . THR B 1 129 ? 3.562 7.766 13.258 1 94 129 THR B N 1
ATOM 3099 C CA . THR B 1 129 ? 4.234 8.844 12.539 1 94 129 THR B CA 1
ATOM 3100 C C . THR B 1 129 ? 5.445 9.336 13.32 1 94 129 THR B C 1
ATOM 3102 O O . THR B 1 129 ? 5.383 9.508 14.539 1 94 129 THR B O 1
ATOM 3105 N N . SER B 1 130 ? 6.578 9.562 12.641 1 94 130 SER B N 1
ATOM 3106 C CA . SER B 1 130 ? 7.809 9.891 13.359 1 94 130 SER B CA 1
ATOM 3107 C C . SER B 1 130 ? 8 11.398 13.461 1 94 130 SER B C 1
ATOM 3109 O O . SER B 1 130 ? 7.582 12.148 12.578 1 94 130 SER B O 1
ATOM 3111 N N . LYS B 1 131 ? 8.75 11.758 14.477 1 96.5 131 LYS B N 1
ATOM 3112 C CA . LYS B 1 131 ? 9.133 13.156 14.688 1 96.5 131 LYS B CA 1
ATOM 3113 C C . LYS B 1 131 ? 10.008 13.664 13.547 1 96.5 131 LYS B C 1
ATOM 3115 O O . LYS B 1 131 ? 9.891 14.82 13.141 1 96.5 131 LYS B O 1
ATOM 3120 N N . LYS B 1 132 ? 10.797 12.75 13.07 1 96.44 132 LYS B N 1
ATOM 3121 C CA . LYS B 1 132 ? 11.719 13.117 12 1 96.44 132 LYS B CA 1
ATOM 3122 C C . LYS B 1 132 ? 10.961 13.531 10.742 1 96.44 132 LYS B C 1
ATOM 3124 O O . LYS B 1 132 ? 11.273 14.547 10.117 1 96.44 132 LYS B O 1
ATOM 3129 N N . VAL B 1 133 ? 9.945 12.766 10.383 1 96.94 133 VAL B N 1
ATOM 3130 C CA . VAL B 1 133 ? 9.18 13.055 9.18 1 96.94 133 VAL B CA 1
ATOM 3131 C C . VAL B 1 133 ? 8.398 14.352 9.367 1 96.94 133 VAL B C 1
ATOM 3133 O O . VAL B 1 133 ? 8.305 15.172 8.445 1 96.94 133 VAL B O 1
ATOM 3136 N N . VAL B 1 134 ? 7.836 14.594 10.539 1 98.31 134 VAL B N 1
ATOM 3137 C CA . VAL B 1 134 ? 7.117 15.828 10.836 1 98.31 134 VAL B CA 1
ATOM 3138 C C . VAL B 1 134 ? 8.055 17.031 10.664 1 98.31 134 VAL B C 1
ATOM 3140 O O . VAL B 1 134 ? 7.691 18.016 10.016 1 98.31 134 VAL B O 1
ATOM 3143 N N . LYS B 1 135 ? 9.25 16.891 11.211 1 98.19 135 LYS B N 1
ATOM 3144 C CA . LYS B 1 135 ? 10.242 17.953 11.102 1 98.19 135 LYS B CA 1
ATOM 3145 C C . LYS B 1 135 ? 10.594 18.234 9.641 1 98.19 135 LYS B C 1
ATOM 3147 O O . LYS B 1 135 ? 10.656 19.391 9.227 1 98.19 135 LYS B O 1
ATOM 3152 N N . ASN B 1 136 ? 10.828 17.219 8.891 1 98.06 136 ASN B N 1
ATOM 3153 C CA . ASN B 1 136 ? 11.234 17.375 7.496 1 98.06 136 ASN B CA 1
ATOM 3154 C C . ASN B 1 136 ? 10.141 18.031 6.66 1 98.06 136 ASN B C 1
ATOM 3156 O O . ASN B 1 136 ? 10.422 18.906 5.84 1 98.06 136 ASN B O 1
ATOM 3160 N N . VAL B 1 137 ? 8.914 17.578 6.863 1 98.31 137 VAL B N 1
ATOM 3161 C CA . VAL B 1 137 ? 7.793 18.141 6.117 1 98.31 137 VAL B CA 1
ATOM 3162 C C . VAL B 1 137 ? 7.621 19.609 6.484 1 98.31 137 VAL B C 1
ATOM 3164 O O . VAL B 1 137 ? 7.391 20.453 5.613 1 98.31 137 VAL B O 1
ATOM 3167 N N . TYR B 1 138 ? 7.766 19.922 7.754 1 98.5 138 TYR B N 1
ATOM 3168 C CA . TYR B 1 138 ? 7.66 21.297 8.242 1 98.5 138 TYR B CA 1
ATOM 3169 C C . TYR B 1 138 ? 8.719 22.188 7.613 1 98.5 138 TYR B C 1
ATOM 3171 O O . TYR B 1 138 ? 8.406 23.234 7.055 1 98.5 138 TYR B O 1
ATOM 3179 N N . GLU B 1 139 ? 9.953 21.75 7.711 1 98.19 139 GLU B N 1
ATOM 3180 C CA . GLU B 1 139 ? 11.062 22.547 7.203 1 98.19 139 GLU B CA 1
ATOM 3181 C C . GLU B 1 139 ? 10.93 22.781 5.703 1 98.19 139 GLU B C 1
ATOM 3183 O O . GLU B 1 139 ? 11.156 23.891 5.219 1 98.19 139 GLU B O 1
ATOM 3188 N N . LYS B 1 140 ? 10.555 21.734 5.008 1 98.38 140 LYS B N 1
ATOM 3189 C CA . LYS B 1 140 ? 10.391 21.875 3.562 1 98.38 140 LYS B CA 1
ATOM 3190 C C . LYS B 1 140 ? 9.242 22.812 3.217 1 98.38 140 LYS B C 1
ATOM 3192 O O . LYS B 1 140 ? 9.344 23.609 2.285 1 98.38 140 LYS B O 1
ATOM 3197 N N . ALA B 1 141 ? 8.188 22.75 3.943 1 98.06 141 ALA B N 1
ATOM 3198 C CA . ALA B 1 141 ? 7.043 23.641 3.715 1 98.06 141 ALA B CA 1
ATOM 3199 C C . ALA B 1 141 ? 7.41 25.094 3.994 1 98.06 141 ALA B C 1
ATOM 3201 O O . ALA B 1 141 ? 6.949 26 3.297 1 98.06 141 ALA B O 1
ATOM 3202 N N . MET B 1 142 ? 8.211 25.297 5.004 1 96.88 142 MET B N 1
ATOM 3203 C CA . MET B 1 142 ? 8.633 26.641 5.352 1 96.88 142 MET B CA 1
ATOM 3204 C C . MET B 1 142 ? 9.438 27.266 4.219 1 96.88 142 MET B C 1
ATOM 3206 O O . MET B 1 142 ? 9.422 28.484 4.035 1 96.88 142 MET B O 1
ATOM 3210 N N . ILE B 1 143 ? 10.031 26.406 3.457 1 96.94 143 ILE B N 1
ATOM 3211 C CA . ILE B 1 143 ? 10.836 26.891 2.336 1 96.94 143 ILE B CA 1
ATOM 3212 C C . ILE B 1 143 ? 9.953 27.031 1.096 1 96.94 143 ILE B C 1
ATOM 3214 O O . ILE B 1 143 ? 9.984 28.062 0.418 1 96.94 143 ILE B O 1
ATOM 3218 N N . ASP B 1 144 ? 9.062 26.047 0.832 1 97.44 144 ASP B N 1
ATOM 3219 C CA . ASP B 1 144 ? 8.406 25.953 -0.47 1 97.44 144 ASP B CA 1
ATOM 3220 C C . ASP B 1 144 ? 6.918 26.281 -0.363 1 97.44 144 ASP B C 1
ATOM 3222 O O . ASP B 1 144 ? 6.211 26.312 -1.372 1 97.44 144 ASP B O 1
ATOM 3226 N N . GLY B 1 145 ? 6.469 26.5 0.828 1 97.31 145 GLY B N 1
ATOM 3227 C CA . GLY B 1 145 ? 5.074 26.844 1.058 1 97.31 145 GLY B CA 1
ATOM 3228 C C . GLY B 1 145 ? 4.219 25.641 1.434 1 97.31 145 GLY B C 1
ATOM 3229 O O . GLY B 1 145 ? 3.215 25.781 2.133 1 97.31 145 GLY B O 1
ATOM 3230 N N . ALA B 1 146 ? 4.598 24.516 0.858 1 98.38 146 ALA B N 1
ATOM 3231 C CA . ALA B 1 146 ? 3.885 23.281 1.133 1 98.38 146 ALA B CA 1
ATOM 3232 C C . ALA B 1 146 ? 4.785 22.062 0.899 1 98.38 146 ALA B C 1
ATOM 3234 O O . ALA B 1 146 ? 5.688 22.109 0.058 1 98.38 146 ALA B O 1
ATOM 3235 N N . ALA B 1 147 ? 4.504 21.031 1.645 1 98.56 147 ALA B N 1
ATOM 3236 C CA . ALA B 1 147 ? 5.242 19.781 1.484 1 98.56 147 ALA B CA 1
ATOM 3237 C C . ALA B 1 147 ? 4.438 18.609 2.027 1 98.56 147 ALA B C 1
ATOM 3239 O O . ALA B 1 147 ? 3.664 18.75 2.975 1 98.56 147 ALA B O 1
ATOM 3240 N N . VAL B 1 148 ? 4.621 17.422 1.405 1 98.06 148 VAL B N 1
ATOM 3241 C CA . VAL B 1 148 ? 3.902 16.234 1.834 1 98.06 148 VAL B CA 1
ATOM 3242 C C . VAL B 1 148 ? 4.871 15.055 1.95 1 98.06 148 VAL B C 1
ATOM 3244 O O . VAL B 1 148 ? 5.855 14.977 1.211 1 98.06 148 VAL B O 1
ATOM 3247 N N . ALA B 1 149 ? 4.59 14.203 2.863 1 97.56 149 ALA B N 1
ATOM 3248 C CA . ALA B 1 149 ? 5.348 12.953 2.988 1 97.56 149 ALA B CA 1
ATOM 3249 C C . ALA B 1 149 ? 4.871 11.922 1.971 1 97.56 149 ALA B C 1
ATOM 3251 O O . ALA B 1 149 ? 3.674 11.812 1.698 1 97.56 149 ALA B O 1
ATOM 3252 N N . VAL B 1 150 ? 5.828 11.141 1.466 1 94.38 150 VAL B N 1
ATOM 3253 C CA . VAL B 1 150 ? 5.473 10.125 0.48 1 94.38 150 VAL B CA 1
ATOM 3254 C C . VAL B 1 150 ? 6.277 8.852 0.735 1 94.38 150 VAL B C 1
ATOM 3256 O O . VAL B 1 150 ? 7.305 8.883 1.42 1 94.38 150 VAL B O 1
ATOM 3259 N N . LEU B 1 151 ? 5.785 7.789 0.208 1 89.88 151 LEU B N 1
ATOM 3260 C CA . LEU B 1 151 ? 6.473 6.504 0.152 1 89.88 151 LEU B CA 1
ATOM 3261 C C . LEU B 1 151 ? 6.555 5.992 -1.282 1 89.88 151 LEU B C 1
ATOM 3263 O O . LEU B 1 151 ? 5.574 6.07 -2.029 1 89.88 151 LEU B O 1
ATOM 3267 N N . PRO B 1 152 ? 7.727 5.488 -1.688 1 85.88 152 PRO B N 1
ATOM 3268 C CA . PRO B 1 152 ? 7.793 4.895 -3.025 1 85.88 152 PRO B CA 1
ATOM 3269 C C . PRO B 1 152 ? 6.711 3.842 -3.256 1 85.88 152 PRO B C 1
ATOM 3271 O O . PRO B 1 152 ? 6.387 3.074 -2.346 1 85.88 152 PRO B O 1
ATOM 3274 N N . PHE B 1 153 ? 6.148 3.895 -4.441 1 83 153 PHE B N 1
ATOM 3275 C CA . PHE B 1 153 ? 5.102 2.945 -4.801 1 83 153 PHE B CA 1
ATOM 3276 C C . PHE B 1 153 ? 5.551 2.053 -5.949 1 83 153 PHE B C 1
ATOM 3278 O O . PHE B 1 153 ? 5.781 2.533 -7.062 1 83 153 PHE B O 1
ATOM 3285 N N . GLU B 1 154 ? 5.621 0.762 -5.707 1 76.56 154 GLU B N 1
ATOM 3286 C CA . GLU B 1 154 ? 6.125 -0.148 -6.73 1 76.56 154 GLU B CA 1
ATOM 3287 C C . GLU B 1 154 ? 5.145 -1.291 -6.98 1 76.56 154 GLU B C 1
ATOM 3289 O O . GLU B 1 154 ? 5.488 -2.271 -7.648 1 76.56 154 GLU B O 1
ATOM 3294 N N . ARG B 1 155 ? 3.973 -1.148 -6.594 1 80.06 155 ARG B N 1
ATOM 3295 C CA . ARG B 1 155 ? 2.99 -2.215 -6.762 1 80.06 155 ARG B CA 1
ATOM 3296 C C . ARG B 1 155 ? 2.16 -2 -8.023 1 80.06 155 ARG B C 1
ATOM 3298 O O . ARG B 1 155 ? 2.174 -0.915 -8.602 1 80.06 155 ARG B O 1
ATOM 3305 N N . GLN B 1 156 ? 1.525 -3.027 -8.398 1 83.44 156 GLN B N 1
ATOM 3306 C CA . GLN B 1 156 ? 0.698 -2.969 -9.602 1 83.44 156 GLN B CA 1
ATOM 3307 C C . GLN B 1 156 ? -0.765 -2.717 -9.25 1 83.44 156 GLN B C 1
ATOM 3309 O O . GLN B 1 156 ? -1.294 -3.311 -8.305 1 83.44 156 GLN B O 1
ATOM 3314 N N . LEU B 1 157 ? -1.353 -1.801 -9.961 1 86.19 157 LEU B N 1
ATOM 3315 C CA . LEU B 1 157 ? -2.754 -1.462 -9.734 1 86.19 157 LEU B CA 1
ATOM 3316 C C . LEU B 1 157 ? -3.604 -1.826 -10.945 1 86.19 157 LEU B C 1
ATOM 3318 O O . LEU B 1 157 ? -3.156 -1.688 -12.086 1 86.19 157 LEU B O 1
ATOM 3322 N N . VAL B 1 158 ? -4.781 -2.273 -10.625 1 87.75 158 VAL B N 1
ATOM 3323 C CA . VAL B 1 158 ? -5.742 -2.572 -11.68 1 87.75 158 VAL B CA 1
ATOM 3324 C C . VAL B 1 158 ? -7.094 -1.947 -11.336 1 87.75 158 VAL B C 1
ATOM 3326 O O . VAL B 1 158 ? -7.418 -1.749 -10.164 1 87.75 158 VAL B O 1
ATOM 3329 N N . CYS B 1 159 ? -7.832 -1.634 -12.344 1 86.62 159 CYS B N 1
ATOM 3330 C CA . CYS B 1 159 ? -9.18 -1.104 -12.195 1 86.62 159 CYS B CA 1
ATOM 3331 C C . CYS B 1 159 ? -10.211 -2.07 -12.773 1 86.62 159 CYS B C 1
ATOM 3333 O O . CYS B 1 159 ? -9.93 -2.779 -13.742 1 86.62 159 CYS B O 1
ATOM 3335 N N . GLY B 1 160 ? -11.305 -2.117 -12.172 1 86.75 160 GLY B N 1
ATOM 3336 C CA . GLY B 1 160 ? -12.398 -2.959 -12.625 1 86.75 160 GLY B CA 1
ATOM 3337 C C . GLY B 1 160 ? -13.594 -2.939 -11.695 1 86.75 160 GLY B C 1
ATOM 3338 O O . GLY B 1 160 ? -13.82 -1.955 -10.984 1 86.75 160 GLY B O 1
ATOM 3339 N N . ASP B 1 161 ? -14.344 -3.977 -11.875 1 84.94 161 ASP B N 1
ATOM 3340 C CA . ASP B 1 161 ? -15.43 -4.145 -10.922 1 84.94 161 ASP B CA 1
ATOM 3341 C C . ASP B 1 161 ? -15.086 -5.207 -9.875 1 84.94 161 ASP B C 1
ATOM 3343 O O . ASP B 1 161 ? -13.93 -5.613 -9.758 1 84.94 161 ASP B O 1
ATOM 3347 N N . ASN B 1 162 ? -16 -5.664 -9.078 1 83.69 162 ASN B N 1
ATOM 3348 C CA . ASN B 1 162 ? -15.727 -6.527 -7.938 1 83.69 162 ASN B CA 1
ATOM 3349 C C . ASN B 1 162 ? -15.367 -7.945 -8.375 1 83.69 162 ASN B C 1
ATOM 3351 O O . ASN B 1 162 ? -14.938 -8.766 -7.562 1 83.69 162 ASN B O 1
ATOM 3355 N N . THR B 1 163 ? -15.391 -8.164 -9.703 1 90.06 163 THR B N 1
ATOM 3356 C CA . THR B 1 163 ? -15.156 -9.547 -10.102 1 90.06 163 THR B CA 1
ATOM 3357 C C . THR B 1 163 ? -14.102 -9.617 -11.203 1 90.06 163 THR B C 1
ATOM 3359 O O . THR B 1 163 ? -13.547 -10.688 -11.469 1 90.06 163 THR B O 1
ATOM 3362 N N . LYS B 1 164 ? -13.945 -8.422 -11.844 1 93.56 164 LYS B N 1
ATOM 3363 C CA . LYS B 1 164 ? -13.062 -8.445 -13 1 93.56 164 LYS B CA 1
ATOM 3364 C C . LYS B 1 164 ? -12.18 -7.195 -13.047 1 93.56 164 LYS B C 1
ATOM 3366 O O . LYS B 1 164 ? -12.641 -6.098 -12.734 1 93.56 164 LYS B O 1
ATOM 3371 N N . ALA B 1 165 ? -10.938 -7.438 -13.406 1 91.25 165 ALA B N 1
ATOM 3372 C CA . ALA B 1 165 ? -10.039 -6.336 -13.766 1 91.25 165 ALA B CA 1
ATOM 3373 C C . ALA B 1 165 ? -10.078 -6.07 -15.273 1 91.25 165 ALA B C 1
ATOM 3375 O O . ALA B 1 165 ? -10.07 -7.008 -16.078 1 91.25 165 ALA B O 1
ATOM 3376 N N . VAL B 1 166 ? -10.094 -4.84 -15.625 1 87.06 166 VAL B N 1
ATOM 3377 C CA . VAL B 1 166 ? -10.258 -4.535 -17.047 1 87.06 166 VAL B CA 1
ATOM 3378 C C . VAL B 1 166 ? -9.164 -3.568 -17.5 1 87.06 166 VAL B C 1
ATOM 3380 O O . VAL B 1 166 ? -9.016 -3.307 -18.688 1 87.06 166 VAL B O 1
ATOM 3383 N N . ARG B 1 167 ? -8.453 -3.043 -16.531 1 84.56 167 ARG B N 1
ATOM 3384 C CA . ARG B 1 167 ? -7.41 -2.09 -16.891 1 84.56 167 ARG B CA 1
ATOM 3385 C C . ARG B 1 167 ? -6.281 -2.096 -15.867 1 84.56 167 ARG B C 1
ATOM 3387 O O . ARG B 1 167 ? -6.531 -2.139 -14.664 1 84.56 167 ARG B O 1
ATOM 3394 N N . GLN B 1 168 ? -5.102 -2.082 -16.391 1 82.5 168 GLN B N 1
ATOM 3395 C CA . GLN B 1 168 ? -3.941 -1.872 -15.531 1 82.5 168 GLN B CA 1
ATOM 3396 C C . GLN B 1 168 ? -3.572 -0.393 -15.453 1 82.5 168 GLN B C 1
ATOM 3398 O O . GLN B 1 168 ? -3.566 0.303 -16.469 1 82.5 168 GLN B O 1
ATOM 3403 N N . LEU B 1 169 ? -3.518 0.093 -14.219 1 72 169 LEU B N 1
ATOM 3404 C CA . LEU B 1 169 ? -3.076 1.475 -14.062 1 72 169 LEU B CA 1
ATOM 3405 C C . LEU B 1 169 ? -1.568 1.589 -14.258 1 72 169 LEU B C 1
ATOM 3407 O O . LEU B 1 169 ? -0.795 0.934 -13.555 1 72 169 LEU B O 1
ATOM 3411 N N . LYS B 1 170 ? -1.317 1.833 -15.492 1 60.78 170 LYS B N 1
ATOM 3412 C CA . LYS B 1 170 ? 0.093 2.027 -15.812 1 60.78 170 LYS B CA 1
ATOM 3413 C C . LYS B 1 170 ? 0.467 3.506 -15.781 1 60.78 170 LYS B C 1
ATOM 3415 O O . LYS B 1 170 ? -0.384 4.371 -15.992 1 60.78 170 LYS B O 1
ATOM 3420 N N . ASP B 1 171 ? 1.336 3.881 -15.062 1 50.72 171 ASP B N 1
ATOM 3421 C CA . ASP B 1 171 ? 1.777 5.25 -15.305 1 50.72 171 ASP B CA 1
ATOM 3422 C C . ASP B 1 171 ? 1.751 5.586 -16.797 1 50.72 171 ASP B C 1
ATOM 3424 O O . ASP B 1 171 ? 2.283 4.832 -17.609 1 50.72 171 ASP B O 1
ATOM 3428 N N . LYS B 1 172 ? 0.436 5.855 -17.266 1 44.44 172 LYS B N 1
ATOM 3429 C CA . LYS B 1 172 ? 0.58 6.328 -18.641 1 44.44 172 LYS B CA 1
ATOM 3430 C C . LYS B 1 172 ? 1.962 6.93 -18.875 1 44.44 172 LYS B C 1
ATOM 3432 O O . LYS B 1 172 ? 2.102 8.148 -19 1 44.44 172 LYS B O 1
ATOM 3437 N N . GLY B 1 173 ? 2.875 7.023 -18.109 1 36.06 173 GLY B N 1
ATOM 3438 C CA . GLY B 1 173 ? 3.844 7.668 -18.984 1 36.06 173 GLY B CA 1
ATOM 3439 C C . GLY B 1 173 ? 3.832 7.113 -20.391 1 36.06 173 GLY B C 1
ATOM 3440 O O . GLY B 1 173 ? 3.982 5.906 -20.594 1 36.06 173 GLY B O 1
ATOM 3441 N N . ASN B 1 174 ? 2.998 7.543 -21.438 1 33.91 174 ASN B N 1
ATOM 3442 C CA . ASN B 1 174 ? 3.383 7.559 -22.844 1 33.91 174 ASN B CA 1
ATOM 3443 C C . ASN B 1 174 ? 4.801 7.031 -23.047 1 33.91 174 ASN B C 1
ATOM 3445 O O . ASN B 1 174 ? 5.586 6.98 -22.094 1 33.91 174 ASN B O 1
ATOM 3449 N N . MET B 1 175 ? 5.57 7.402 -24.516 1 29.42 175 MET B N 1
ATOM 3450 C CA . MET B 1 175 ? 6.832 7.391 -25.25 1 29.42 175 MET B CA 1
ATOM 3451 C C . MET B 1 175 ? 8.008 7.621 -24.312 1 29.42 175 MET B C 1
ATOM 3453 O O . MET B 1 175 ? 7.812 7.906 -23.125 1 29.42 175 MET B O 1
ATOM 3457 N N . ASN B 1 176 ? 8.977 8.633 -24.688 1 30.19 176 ASN B N 1
ATOM 3458 C CA . ASN B 1 176 ? 10.289 9.266 -24.625 1 30.19 176 ASN B CA 1
ATOM 3459 C C . ASN B 1 176 ? 10.547 9.867 -23.25 1 30.19 176 ASN B C 1
ATOM 3461 O O . ASN B 1 176 ? 11.703 10.078 -22.875 1 30.19 176 ASN B O 1
ATOM 3465 N N . TYR B 1 177 ? 9.727 10.836 -22.828 1 29.73 177 TYR B N 1
ATOM 3466 C CA . TYR B 1 177 ? 10.336 11.766 -21.875 1 29.73 177 TYR B CA 1
ATOM 3467 C C . TYR B 1 177 ? 10.461 11.133 -20.5 1 29.73 177 TYR B C 1
ATOM 3469 O O . TYR B 1 177 ? 11.492 11.273 -19.844 1 29.73 177 TYR B O 1
ATOM 3477 N N . TRP B 1 178 ? 9.328 10.875 -19.547 1 31.56 178 TRP B N 1
ATOM 3478 C CA . TRP B 1 178 ? 9.727 10.734 -18.141 1 31.56 178 TRP B CA 1
ATOM 3479 C C . TRP B 1 178 ? 10.008 9.273 -17.812 1 31.56 178 TRP B C 1
ATOM 3481 O O . TRP B 1 178 ? 9.125 8.562 -17.328 1 31.56 178 TRP B O 1
ATOM 3491 N N . ARG B 1 179 ? 10.391 8.383 -18.484 1 39.66 179 ARG B N 1
ATOM 3492 C CA . ARG B 1 179 ? 11.203 7.223 -18.125 1 39.66 179 ARG B CA 1
ATOM 3493 C C . ARG B 1 179 ? 11.633 7.289 -16.672 1 39.66 179 ARG B C 1
ATOM 3495 O O . ARG B 1 179 ? 11.859 6.254 -16.047 1 39.66 179 ARG B O 1
ATOM 3502 N N . GLN B 1 180 ? 11.844 8.562 -16.234 1 45.62 180 GLN B N 1
ATOM 3503 C CA . GLN B 1 180 ? 12.5 8.859 -14.961 1 45.62 180 GLN B CA 1
ATOM 3504 C C . GLN B 1 180 ? 11.477 9.148 -13.867 1 45.62 180 GLN B C 1
ATOM 3506 O O . GLN B 1 180 ? 11.82 9.672 -12.805 1 45.62 180 GLN B O 1
ATOM 3511 N N . SER B 1 181 ? 9.984 9 -14.125 1 58.91 181 SER B N 1
ATOM 3512 C CA . SER B 1 181 ? 9.102 9.398 -13.039 1 58.91 181 SER B CA 1
ATOM 3513 C C . SER B 1 181 ? 8.852 8.25 -12.07 1 58.91 181 SER B C 1
ATOM 3515 O O . SER B 1 181 ? 8.781 7.086 -12.484 1 58.91 181 SER B O 1
ATOM 3517 N N . SER B 1 182 ? 9.023 8.547 -10.844 1 76.94 182 SER B N 1
ATOM 3518 C CA . SER B 1 182 ? 8.742 7.672 -9.719 1 76.94 182 SER B CA 1
ATOM 3519 C C . SER B 1 182 ? 7.324 7.883 -9.188 1 76.94 182 SER B C 1
ATOM 3521 O O . SER B 1 182 ? 6.77 8.977 -9.312 1 76.94 182 SER B O 1
ATOM 3523 N N . THR B 1 183 ? 6.633 6.863 -8.922 1 83.88 183 THR B N 1
ATOM 3524 C CA . THR B 1 183 ? 5.324 6.906 -8.281 1 83.88 183 THR B CA 1
ATOM 3525 C C . THR B 1 183 ? 5.453 6.766 -6.77 1 83.88 183 THR B C 1
ATOM 3527 O O . THR B 1 183 ? 6.23 5.945 -6.281 1 83.88 183 THR B O 1
ATOM 3530 N N . TRP B 1 184 ? 4.672 7.68 -6.168 1 88.75 184 TRP B N 1
ATOM 3531 C CA . TRP B 1 184 ? 4.723 7.703 -4.711 1 88.75 184 TRP B CA 1
ATOM 3532 C C . TRP B 1 184 ? 3.322 7.605 -4.113 1 88.75 184 TRP B C 1
ATOM 3534 O O . TRP B 1 184 ? 2.355 8.102 -4.695 1 88.75 184 TRP B O 1
ATOM 3544 N N . GLU B 1 185 ? 3.242 6.953 -3.066 1 88.25 185 GLU B N 1
ATOM 3545 C CA . GLU B 1 185 ? 2.035 6.992 -2.246 1 88.25 185 GLU B CA 1
ATOM 3546 C C . GLU B 1 185 ? 2.061 8.18 -1.288 1 88.25 185 GLU B C 1
ATOM 3548 O O . GLU B 1 185 ? 3.049 8.398 -0.583 1 88.25 185 GLU B O 1
ATOM 3553 N N . LEU B 1 186 ? 0.981 8.922 -1.31 1 92 186 LEU B N 1
ATOM 3554 C CA . LEU B 1 186 ? 0.86 10.055 -0.403 1 92 186 LEU B CA 1
ATOM 3555 C C . LEU B 1 186 ? 0.639 9.586 1.031 1 92 186 LEU B C 1
ATOM 3557 O O . LEU B 1 186 ? -0.136 8.656 1.271 1 92 186 LEU B O 1
ATOM 3561 N N . GLN B 1 187 ? 1.353 10.203 1.912 1 94.19 187 GLN B N 1
ATOM 3562 C CA . GLN B 1 187 ? 1.176 9.961 3.34 1 94.19 187 GLN B CA 1
ATOM 3563 C C . GLN B 1 187 ? 0.991 11.266 4.102 1 94.19 187 GLN B C 1
ATOM 3565 O O . GLN B 1 187 ? 0.965 12.344 3.5 1 94.19 187 GLN B O 1
ATOM 3570 N N . PHE B 1 188 ? 0.611 11.117 5.25 1 95.62 188 PHE B N 1
ATOM 3571 C CA . PHE B 1 188 ? 0.741 12.164 6.25 1 95.62 188 PHE B CA 1
ATOM 3572 C C . PHE B 1 188 ? 1.953 11.922 7.141 1 95.62 188 PHE B C 1
ATOM 3574 O O . PHE B 1 188 ? 2.389 10.781 7.305 1 95.62 188 PHE B O 1
ATOM 3581 N N . PRO B 1 189 ? 2.59 12.992 7.613 1 97.81 189 PRO B N 1
ATOM 3582 C CA . PRO B 1 189 ? 2.188 14.398 7.762 1 97.81 189 PRO B CA 1
ATOM 3583 C C . PRO B 1 189 ? 2.305 15.188 6.457 1 97.81 189 PRO B C 1
ATOM 3585 O O . PRO B 1 189 ? 3.043 14.781 5.555 1 97.81 189 PRO B O 1
ATOM 3588 N N . GLN B 1 190 ? 1.527 16.234 6.434 1 98.31 190 GLN B N 1
ATOM 3589 C CA . GLN B 1 190 ? 1.572 17.281 5.41 1 98.31 190 GLN B CA 1
ATOM 3590 C C . GLN B 1 190 ? 1.648 18.672 6.039 1 98.31 190 GLN B C 1
ATOM 3592 O O . GLN B 1 190 ? 1.204 18.859 7.172 1 98.31 190 GLN B O 1
ATOM 3597 N N . ALA B 1 191 ? 2.252 19.562 5.359 1 98.75 191 ALA B N 1
ATOM 3598 C CA . ALA B 1 191 ? 2.369 20.906 5.93 1 98.75 191 ALA B CA 1
ATOM 3599 C C . ALA B 1 191 ? 2.08 21.969 4.883 1 98.75 191 ALA B C 1
ATOM 3601 O O . ALA B 1 191 ? 2.479 21.844 3.723 1 98.75 191 ALA B O 1
ATOM 3602 N N . TYR B 1 192 ? 1.423 23 5.309 1 98.44 192 TYR B N 1
ATOM 3603 C CA . TYR B 1 192 ? 1.024 24.125 4.473 1 98.44 192 TYR B CA 1
ATOM 3604 C C . TYR B 1 192 ? 1.201 25.453 5.211 1 98.44 192 TYR B C 1
ATOM 3606 O O . TYR B 1 192 ? 0.728 25.609 6.34 1 98.44 192 TYR B O 1
ATOM 3614 N N . THR B 1 193 ? 1.844 26.375 4.586 1 97.5 193 THR B N 1
ATOM 3615 C CA . THR B 1 193 ? 1.934 27.703 5.188 1 97.5 193 THR B CA 1
ATOM 3616 C C . THR B 1 193 ? 0.665 28.516 4.914 1 97.5 193 THR B C 1
ATOM 3618 O O . THR B 1 193 ? -0.046 28.25 3.943 1 97.5 193 THR B O 1
ATOM 3621 N N . LEU B 1 194 ? 0.467 29.438 5.793 1 96.31 194 LEU B N 1
ATOM 3622 C CA . LEU B 1 194 ? -0.666 30.328 5.602 1 96.31 194 LEU B CA 1
ATOM 3623 C C . LEU B 1 194 ? -0.559 31.062 4.27 1 96.31 194 LEU B C 1
ATOM 3625 O O . LEU B 1 194 ? -1.554 31.219 3.557 1 96.31 194 LEU B O 1
ATOM 3629 N N . ASN B 1 195 ? 0.625 31.531 3.951 1 93.75 195 ASN B N 1
ATOM 3630 C CA . ASN B 1 195 ? 0.844 32.219 2.688 1 93.75 195 ASN B CA 1
ATOM 3631 C C . ASN B 1 195 ? 0.434 31.359 1.496 1 93.75 195 ASN B C 1
ATOM 3633 O O . ASN B 1 195 ? -0.193 31.859 0.556 1 93.75 195 ASN B O 1
ATOM 3637 N N . LYS B 1 196 ? 0.797 30.109 1.53 1 96.19 196 LYS B N 1
ATOM 3638 C CA . LYS B 1 196 ? 0.423 29.188 0.458 1 96.19 196 LYS B CA 1
ATOM 3639 C C . LYS B 1 196 ? -1.092 29.016 0.387 1 96.19 196 LYS B C 1
ATOM 3641 O O . LYS B 1 196 ? -1.682 29.109 -0.691 1 96.19 196 LYS B O 1
ATOM 3646 N N . LEU B 1 197 ? -1.764 28.781 1.518 1 96.75 197 LEU B N 1
ATOM 3647 C CA . LEU B 1 197 ? -3.201 28.547 1.571 1 96.75 197 LEU B CA 1
ATOM 3648 C C . LEU B 1 197 ? -3.977 29.781 1.116 1 96.75 197 LEU B C 1
ATOM 3650 O O . LEU B 1 197 ? -5.051 29.656 0.523 1 96.75 197 LEU B O 1
ATOM 3654 N N . ASN B 1 198 ? -3.43 30.922 1.346 1 94.69 198 ASN B N 1
ATOM 3655 C CA . ASN B 1 198 ? -4.098 32.188 1.002 1 94.69 198 ASN B CA 1
ATOM 3656 C C . ASN B 1 198 ? -4.117 32.406 -0.507 1 94.69 198 ASN B C 1
ATOM 3658 O O . ASN B 1 198 ? -4.816 33.312 -0.995 1 94.69 198 ASN B O 1
ATOM 3662 N N . GLN B 1 199 ? -3.4 31.641 -1.188 1 94.94 199 GLN B N 1
ATOM 3663 C CA . GLN B 1 199 ? -3.396 31.781 -2.641 1 94.94 199 GLN B CA 1
ATOM 3664 C C . GLN B 1 199 ? -4.684 31.219 -3.248 1 94.94 199 GLN B C 1
ATOM 3666 O O . GLN B 1 199 ? -4.969 31.453 -4.426 1 94.94 199 GLN B O 1
ATOM 3671 N N . TYR B 1 200 ? -5.484 30.516 -2.482 1 96.31 200 TYR B N 1
ATOM 3672 C CA . TYR B 1 200 ? -6.672 29.859 -3.014 1 96.31 200 TYR B CA 1
ATOM 3673 C C . TYR B 1 200 ? -7.941 30.453 -2.41 1 96.31 200 TYR B C 1
ATOM 3675 O O . TYR B 1 200 ? -8.008 30.688 -1.203 1 96.31 200 TYR B O 1
ATOM 3683 N N . HIS B 1 201 ? -8.891 30.656 -3.236 1 95.06 201 HIS B N 1
ATOM 3684 C CA . HIS B 1 201 ? -10.18 31.172 -2.793 1 95.06 201 HIS B CA 1
ATOM 3685 C C . HIS B 1 201 ? -11.008 30.094 -2.115 1 95.06 201 HIS B C 1
ATOM 3687 O O . HIS B 1 201 ? -10.828 28.906 -2.389 1 95.06 201 HIS B O 1
ATOM 3693 N N . LYS B 1 202 ? -11.922 30.594 -1.304 1 94.75 202 LYS B N 1
ATOM 3694 C CA . LYS B 1 202 ? -12.797 29.703 -0.539 1 94.75 202 LYS B CA 1
ATOM 3695 C C . LYS B 1 202 ? -13.492 28.703 -1.451 1 94.75 202 LYS B C 1
ATOM 3697 O O . LYS B 1 202 ? -13.609 27.531 -1.106 1 94.75 202 LYS B O 1
ATOM 3702 N N . ASN B 1 203 ? -13.906 29.094 -2.557 1 95.56 203 ASN B N 1
ATOM 3703 C CA . ASN B 1 203 ? -14.641 28.234 -3.482 1 95.56 203 ASN B CA 1
ATOM 3704 C C . ASN B 1 203 ? -13.797 27.047 -3.928 1 95.56 203 ASN B C 1
ATOM 3706 O O . ASN B 1 203 ? -14.328 25.953 -4.145 1 95.56 203 ASN B O 1
ATOM 3710 N N . LEU B 1 204 ? -12.539 27.266 -4.078 1 95.38 204 LEU B N 1
ATOM 3711 C CA . LEU B 1 204 ? -11.648 26.172 -4.477 1 95.38 204 LEU B CA 1
ATOM 3712 C C . LEU B 1 204 ? -11.5 25.156 -3.354 1 95.38 204 LEU B C 1
ATOM 3714 O O . LEU B 1 204 ? -11.453 23.953 -3.609 1 95.38 204 LEU B O 1
ATOM 3718 N N . PHE B 1 205 ? -11.484 25.672 -2.119 1 95.44 205 PHE B N 1
ATOM 3719 C CA . PHE B 1 205 ? -11.445 24.766 -0.975 1 95.44 205 PHE B CA 1
ATOM 3720 C C . PHE B 1 205 ? -12.68 23.875 -0.953 1 95.44 205 PHE B C 1
ATOM 3722 O O . PHE B 1 205 ? -12.57 22.672 -0.712 1 95.44 205 PHE B O 1
ATOM 3729 N N . MET B 1 206 ? -13.82 24.391 -1.224 1 93.31 206 MET B N 1
ATOM 3730 C CA . MET B 1 206 ? -15.094 23.688 -1.116 1 93.31 206 MET B CA 1
ATOM 3731 C C . MET B 1 206 ? -15.242 22.656 -2.24 1 93.31 206 MET B C 1
ATOM 3733 O O . MET B 1 206 ? -15.945 21.656 -2.086 1 93.31 206 MET B O 1
ATOM 3737 N N . LYS B 1 207 ? -14.508 22.812 -3.295 1 92.19 207 LYS B N 1
ATOM 3738 C CA . LYS B 1 207 ? -14.656 21.953 -4.457 1 92.19 207 LYS B CA 1
ATOM 3739 C C . LYS B 1 207 ? -13.562 20.875 -4.496 1 92.19 207 LYS B C 1
ATOM 3741 O O . LYS B 1 207 ? -13.727 19.844 -5.129 1 92.19 207 LYS B O 1
ATOM 3746 N N . ALA B 1 208 ? -12.5 21.156 -3.805 1 92.31 208 ALA B N 1
ATOM 3747 C CA . ALA B 1 208 ? -11.344 20.281 -3.904 1 92.31 208 ALA B CA 1
ATOM 3748 C C . ALA B 1 208 ? -11.586 18.953 -3.166 1 92.31 208 ALA B C 1
ATOM 3750 O O . ALA B 1 208 ? -12.141 18.953 -2.066 1 92.31 208 ALA B O 1
ATOM 3751 N N . ARG B 1 209 ? -11.234 17.812 -3.73 1 86.12 209 ARG B N 1
ATOM 3752 C CA . ARG B 1 209 ? -11.375 16.484 -3.139 1 86.12 209 ARG B CA 1
ATOM 3753 C C . ARG B 1 209 ? -10.297 16.25 -2.092 1 86.12 209 ARG B C 1
ATOM 3755 O O . ARG B 1 209 ? -10.516 15.5 -1.13 1 86.12 209 ARG B O 1
ATOM 3762 N N . ASN B 1 210 ? -9.195 16.766 -2.336 1 89.56 210 ASN B N 1
ATOM 3763 C CA . ASN B 1 210 ? -8.039 16.703 -1.442 1 89.56 210 ASN B CA 1
ATOM 3764 C C . ASN B 1 210 ? -7.121 17.906 -1.639 1 89.56 210 ASN B C 1
ATOM 3766 O O . ASN B 1 210 ? -7.395 18.766 -2.477 1 89.56 210 ASN B O 1
ATOM 3770 N N . MET B 1 211 ? -6.105 18 -0.86 1 93.81 211 MET B N 1
ATOM 3771 C CA . MET B 1 211 ? -5.234 19.172 -0.888 1 93.81 211 MET B CA 1
ATOM 3772 C C . MET B 1 211 ? -4.477 19.25 -2.209 1 93.81 211 MET B C 1
ATOM 3774 O O . MET B 1 211 ? -4.188 20.359 -2.697 1 93.81 211 MET B O 1
ATOM 3778 N N . LEU B 1 212 ? -4.109 18.156 -2.783 1 90.94 212 LEU B N 1
ATOM 3779 C CA . LEU B 1 212 ? -3.422 18.156 -4.07 1 90.94 212 LEU B CA 1
ATOM 3780 C C . LEU B 1 212 ? -4.32 18.703 -5.168 1 90.94 212 LEU B C 1
ATOM 3782 O O . LEU B 1 212 ? -3.852 19.422 -6.062 1 90.94 212 LEU B O 1
ATOM 3786 N N . ASP B 1 213 ? -5.559 18.328 -5.098 1 89.38 213 ASP B N 1
ATOM 3787 C CA . ASP B 1 213 ? -6.559 18.875 -6.008 1 89.38 213 ASP B CA 1
ATOM 3788 C C . ASP B 1 213 ? -6.691 20.391 -5.836 1 89.38 213 ASP B C 1
ATOM 3790 O O . ASP B 1 213 ? -6.734 21.125 -6.816 1 89.38 213 ASP B O 1
ATOM 3794 N N . LEU B 1 214 ? -6.75 20.812 -4.609 1 94 214 LEU B N 1
ATOM 3795 C CA . LEU B 1 214 ? -6.812 22.25 -4.32 1 94 214 LEU B CA 1
ATOM 3796 C C . LEU B 1 214 ? -5.648 22.984 -4.973 1 94 214 LEU B C 1
ATOM 3798 O O . LEU B 1 214 ? -5.844 24.016 -5.625 1 94 214 LEU B O 1
ATOM 3802 N N . MET B 1 215 ? -4.445 22.422 -4.824 1 93.5 215 MET B N 1
ATOM 3803 C CA . MET B 1 215 ? -3.229 23.078 -5.281 1 93.5 215 MET B CA 1
ATOM 3804 C C . MET B 1 215 ? -3.033 22.891 -6.781 1 93.5 215 MET B C 1
ATOM 3806 O O . MET B 1 215 ? -2.111 23.469 -7.367 1 93.5 215 MET B O 1
ATOM 3810 N N . ASN B 1 216 ? -3.838 22.109 -7.371 1 90.12 216 ASN B N 1
ATOM 3811 C CA . ASN B 1 216 ? -3.732 21.828 -8.805 1 90.12 216 ASN B CA 1
ATOM 3812 C C . ASN B 1 216 ? -2.301 21.484 -9.195 1 90.12 216 ASN B C 1
ATOM 3814 O O . ASN B 1 216 ? -1.719 22.125 -10.07 1 90.12 216 ASN B O 1
ATOM 3818 N N . ILE B 1 217 ? -1.768 20.484 -8.586 1 90.12 217 ILE B N 1
ATOM 3819 C CA . ILE B 1 217 ? -0.366 20.125 -8.766 1 90.12 217 ILE B CA 1
ATOM 3820 C C . ILE B 1 217 ? -0.106 19.781 -10.234 1 90.12 217 ILE B C 1
ATOM 3822 O O . ILE B 1 217 ? -0.934 19.141 -10.883 1 90.12 217 ILE B O 1
ATOM 3826 N N . SER B 1 218 ? 1.015 20.297 -10.734 1 89.12 218 SER B N 1
ATOM 3827 C CA . SER B 1 218 ? 1.458 20.109 -12.109 1 89.12 218 SER B CA 1
ATOM 3828 C C . SER B 1 218 ? 2.959 20.344 -12.242 1 89.12 218 SER B C 1
ATOM 3830 O O . SER B 1 218 ? 3.629 20.688 -11.273 1 89.12 218 SER B O 1
ATOM 3832 N N . ALA B 1 219 ? 3.406 20.094 -13.422 1 86.25 219 ALA B N 1
ATOM 3833 C CA . ALA B 1 219 ? 4.812 20.375 -13.672 1 86.25 219 ALA B CA 1
ATOM 3834 C C . ALA B 1 219 ? 5.117 21.859 -13.445 1 86.25 219 ALA B C 1
ATOM 3836 O O . ALA B 1 219 ? 6.211 22.203 -12.992 1 86.25 219 ALA B O 1
ATOM 3837 N N . LYS B 1 220 ? 4.207 22.75 -13.688 1 90.12 220 LYS B N 1
ATOM 3838 C CA . LYS B 1 220 ? 4.379 24.188 -13.508 1 90.12 220 LYS B CA 1
ATOM 3839 C C . LYS B 1 220 ? 4.133 24.594 -12.055 1 90.12 220 LYS B C 1
ATOM 3841 O O . LYS B 1 220 ? 4.598 25.641 -11.617 1 90.12 220 LYS B O 1
ATOM 3846 N N . ASN B 1 221 ? 3.41 23.812 -11.398 1 92 221 ASN B N 1
ATOM 3847 C CA . ASN B 1 221 ? 3.084 24.031 -9.992 1 92 221 ASN B CA 1
ATOM 3848 C C . ASN B 1 221 ? 3.344 22.781 -9.156 1 92 221 ASN B C 1
ATOM 3850 O O . ASN B 1 221 ? 2.408 22.172 -8.625 1 92 221 ASN B O 1
ATOM 3854 N N . PRO B 1 222 ? 4.617 22.453 -9.016 1 94.62 222 PRO B N 1
ATOM 3855 C CA . PRO B 1 222 ? 4.957 21.203 -8.328 1 94.62 222 PRO B CA 1
ATOM 3856 C C . PRO B 1 222 ? 4.773 21.297 -6.816 1 94.62 222 PRO B C 1
ATOM 3858 O O . PRO B 1 222 ? 4.75 22.406 -6.258 1 94.62 222 PRO B O 1
ATOM 3861 N N . LEU B 1 223 ? 4.57 20.25 -6.238 1 96.81 223 LEU B N 1
ATOM 3862 C CA . LEU B 1 223 ? 4.461 20.109 -4.789 1 96.81 223 LEU B CA 1
ATOM 3863 C C . LEU B 1 223 ? 5.684 19.406 -4.215 1 96.81 223 LEU B C 1
ATOM 3865 O O . LEU B 1 223 ? 6.039 18.312 -4.66 1 96.81 223 LEU B O 1
ATOM 3869 N N . SER B 1 224 ? 6.297 20 -3.258 1 97.75 224 SER B N 1
ATOM 3870 C CA . SER B 1 224 ? 7.477 19.406 -2.633 1 97.75 224 SER B CA 1
ATOM 3871 C C . SER B 1 224 ? 7.117 18.125 -1.872 1 97.75 224 SER B C 1
ATOM 3873 O O . SER B 1 224 ? 6.102 18.078 -1.173 1 97.75 224 SER B O 1
ATOM 3875 N N . ILE B 1 225 ? 7.961 17.125 -2.055 1 96.94 225 ILE B N 1
ATOM 3876 C CA . ILE B 1 225 ? 7.734 15.867 -1.353 1 96.94 225 ILE B CA 1
ATOM 3877 C C . ILE B 1 225 ? 8.938 15.555 -0.464 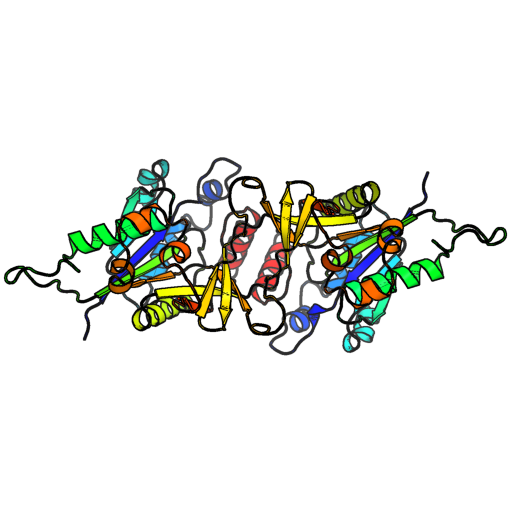1 96.94 225 ILE B C 1
ATOM 3879 O O . ILE B 1 225 ? 10.062 15.953 -0.763 1 96.94 225 ILE B O 1
ATOM 3883 N N .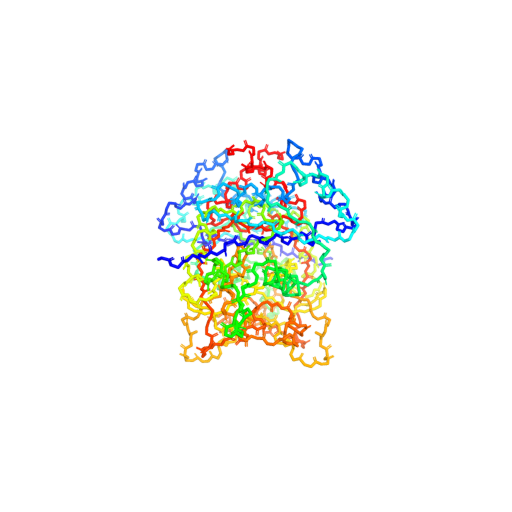 VAL B 1 226 ? 8.719 14.93 0.628 1 97.19 226 VAL B N 1
ATOM 3884 C CA . VAL B 1 226 ? 9.758 14.422 1.519 1 97.19 226 VAL B CA 1
ATOM 3885 C C . VAL B 1 226 ? 9.555 12.93 1.762 1 97.19 226 VAL B C 1
ATOM 3887 O O . VAL B 1 226 ? 8.438 12.422 1.633 1 97.19 226 VAL B O 1
ATOM 3890 N N . ASP B 1 227 ? 10.648 12.281 2.123 1 94.5 227 ASP B N 1
ATOM 3891 C CA . ASP B 1 227 ? 10.562 10.852 2.4 1 94.5 227 ASP B CA 1
ATOM 3892 C C . ASP B 1 227 ? 9.727 10.586 3.654 1 94.5 227 ASP B C 1
ATOM 3894 O O . ASP B 1 227 ? 10.016 11.125 4.723 1 94.5 227 ASP B O 1
ATOM 3898 N N . GLY B 1 228 ? 8.648 9.773 3.42 1 94.81 228 GLY B N 1
ATOM 3899 C CA . GLY B 1 228 ? 7.895 9.273 4.562 1 94.81 228 GLY B CA 1
ATOM 3900 C C . GLY B 1 228 ? 8.523 8.047 5.195 1 94.81 228 GLY B C 1
ATOM 3901 O O . GLY B 1 228 ? 9.75 7.918 5.238 1 94.81 228 GLY B O 1
ATOM 3902 N N . SER B 1 229 ? 7.668 7.363 5.844 1 89 229 SER B N 1
ATOM 3903 C CA . SER B 1 229 ? 8.109 6.156 6.535 1 89 229 SER B CA 1
ATOM 3904 C C . SER B 1 229 ? 7.07 5.047 6.43 1 89 229 SER B C 1
ATOM 3906 O O . SER B 1 229 ? 5.871 5.305 6.531 1 89 229 SER B O 1
ATOM 3908 N N . ALA B 1 230 ? 7.566 3.83 6.301 1 84.81 230 ALA B N 1
ATOM 3909 C CA . ALA B 1 230 ? 6.668 2.678 6.309 1 84.81 230 ALA B CA 1
ATOM 3910 C C . ALA B 1 230 ? 5.93 2.566 7.637 1 84.81 230 ALA B C 1
ATOM 3912 O O . ALA B 1 230 ? 4.816 2.037 7.691 1 84.81 230 ALA B O 1
ATOM 3913 N N . TYR B 1 231 ? 6.465 3.154 8.68 1 87.31 231 TYR B N 1
ATOM 3914 C CA . TYR B 1 231 ? 5.844 3.107 10 1 87.31 231 TYR B CA 1
ATOM 3915 C C . TYR B 1 231 ? 4.633 4.027 10.062 1 87.31 231 TYR B C 1
ATOM 3917 O O . TYR B 1 231 ? 3.803 3.912 10.969 1 87.31 231 TYR B O 1
ATOM 3925 N N . SER B 1 232 ? 4.531 4.922 9.133 1 90.62 232 SER B N 1
ATOM 3926 C CA . SER B 1 232 ? 3.395 5.836 9.109 1 90.62 232 SER B CA 1
ATOM 3927 C C . SER B 1 232 ? 2.221 5.242 8.344 1 90.62 232 SER B C 1
ATOM 3929 O O . SER B 1 232 ? 1.562 5.938 7.566 1 90.62 232 SER B O 1
ATOM 3931 N N . PHE B 1 233 ? 2.004 3.965 8.492 1 85.75 233 PHE B N 1
ATOM 3932 C CA . PHE B 1 233 ? 0.876 3.312 7.836 1 85.75 233 PHE B CA 1
ATOM 3933 C C . PHE B 1 233 ? -0.423 3.609 8.57 1 85.75 233 PHE B C 1
ATOM 3935 O O . PHE B 1 233 ? -0.408 3.926 9.766 1 85.75 233 PHE B O 1
ATOM 3942 N N . ARG B 1 234 ? -1.523 3.441 7.855 1 85.31 234 ARG B N 1
ATOM 3943 C CA . ARG B 1 234 ? -2.842 3.635 8.453 1 85.31 234 ARG B CA 1
ATOM 3944 C C . ARG B 1 234 ? -3.285 2.391 9.211 1 85.31 234 ARG B C 1
ATOM 3946 O O . ARG B 1 234 ? -3.102 1.268 8.742 1 85.31 234 ARG B O 1
ATOM 3953 N N . VAL B 1 235 ? -3.74 2.621 10.297 1 84.31 235 VAL B N 1
ATOM 3954 C CA . VAL B 1 235 ? -4.355 1.533 11.055 1 84.31 235 VAL B CA 1
ATOM 3955 C C . VAL B 1 235 ? -5.871 1.567 10.867 1 84.31 235 VAL B C 1
ATOM 3957 O O . VAL B 1 235 ? -6.57 2.318 11.547 1 84.31 235 VAL B O 1
ATOM 3960 N N . VAL B 1 236 ? -6.305 0.691 9.898 1 78.25 236 VAL B N 1
ATOM 3961 C CA . VAL B 1 236 ? -7.727 0.771 9.57 1 78.25 236 VAL B CA 1
ATOM 3962 C C . VAL B 1 236 ? -8.328 -0.633 9.531 1 78.25 236 VAL B C 1
ATOM 3964 O O . VAL B 1 236 ? -9.547 -0.792 9.492 1 78.25 236 VAL B O 1
ATOM 3967 N N . THR B 1 237 ? -7.457 -1.636 9.594 1 74.69 237 THR B N 1
ATOM 3968 C CA . THR B 1 237 ? -7.918 -3.02 9.617 1 74.69 237 THR B CA 1
ATOM 3969 C C . THR B 1 237 ? -7.441 -3.73 10.875 1 74.69 237 THR B C 1
ATOM 3971 O O . THR B 1 237 ? -6.578 -3.219 11.594 1 74.69 237 THR B O 1
ATOM 3974 N N . SER B 1 238 ? -8.016 -4.934 11.086 1 74 238 SER B N 1
ATOM 3975 C CA . SER B 1 238 ? -7.59 -5.73 12.234 1 74 238 SER B CA 1
ATOM 3976 C C . SER B 1 238 ? -6.117 -6.113 12.125 1 74 238 SER B C 1
ATOM 3978 O O . SER B 1 238 ? -5.402 -6.137 13.125 1 74 238 SER B O 1
ATOM 3980 N N . LEU B 1 239 ? -5.707 -6.348 10.953 1 73.44 239 LEU B N 1
ATOM 3981 C CA . LEU B 1 239 ? -4.301 -6.684 10.758 1 73.44 239 LEU B CA 1
ATOM 3982 C C . LEU B 1 239 ? -3.406 -5.488 11.078 1 73.44 239 LEU B C 1
ATOM 3984 O O . LEU B 1 239 ? -2.365 -5.645 11.719 1 73.44 239 LEU B O 1
ATOM 3988 N N . ASP B 1 240 ? -3.871 -4.316 10.617 1 77.25 240 ASP B N 1
ATOM 3989 C CA . ASP B 1 240 ? -3.1 -3.121 10.938 1 77.25 240 ASP B CA 1
ATOM 3990 C C . ASP B 1 240 ? -2.932 -2.965 12.445 1 77.25 240 ASP B C 1
ATOM 3992 O O . ASP B 1 240 ? -1.856 -2.596 12.922 1 77.25 240 ASP B O 1
ATOM 3996 N N . PHE B 1 241 ? -3.945 -3.248 13.039 1 77.56 241 PHE B N 1
ATOM 3997 C CA . PHE B 1 241 ? -3.93 -3.117 14.492 1 77.56 241 PHE B CA 1
ATOM 3998 C C . PHE B 1 241 ? -2.977 -4.129 15.117 1 77.56 241 PHE B C 1
ATOM 4000 O O . PHE B 1 241 ? -2.227 -3.795 16.031 1 77.56 241 PHE B O 1
ATOM 4007 N N . GLU B 1 242 ? -3.119 -5.27 14.703 1 75.75 242 GLU B N 1
ATOM 4008 C CA . GLU B 1 242 ? -2.213 -6.301 15.211 1 75.75 242 GLU B CA 1
ATOM 4009 C C . GLU B 1 242 ? -0.754 -5.91 14.977 1 75.75 242 GLU B C 1
ATOM 4011 O O . GLU B 1 242 ? 0.098 -6.141 15.836 1 75.75 242 GLU B O 1
ATOM 4016 N N . ILE B 1 243 ? -0.545 -5.375 13.914 1 79.25 243 ILE B N 1
ATOM 4017 C CA . ILE B 1 243 ? 0.8 -4.918 13.578 1 79.25 243 ILE B CA 1
ATOM 4018 C C . ILE B 1 243 ? 1.225 -3.814 14.547 1 79.25 243 ILE B C 1
ATOM 4020 O O . ILE B 1 243 ? 2.326 -3.854 15.094 1 79.25 243 ILE B O 1
ATOM 4024 N N . LEU B 1 244 ? 0.384 -2.885 14.688 1 81.31 244 LEU B N 1
ATOM 4025 C CA . LEU B 1 244 ? 0.659 -1.785 15.609 1 81.31 244 LEU B CA 1
ATOM 4026 C C . LEU B 1 244 ? 0.992 -2.311 17 1 81.31 244 LEU B C 1
ATOM 4028 O O . LEU B 1 244 ? 1.991 -1.905 17.594 1 81.31 244 LEU B O 1
ATOM 4032 N N . LEU B 1 245 ? 0.185 -3.229 17.453 1 77.56 245 LEU B N 1
ATOM 4033 C CA . LEU B 1 245 ? 0.401 -3.799 18.781 1 77.56 245 LEU B CA 1
ATOM 4034 C C . LEU B 1 245 ? 1.749 -4.508 18.859 1 77.56 245 LEU B C 1
ATOM 4036 O O . LEU B 1 245 ? 2.455 -4.402 19.859 1 77.56 245 LEU B O 1
ATOM 4040 N N . GLY B 1 246 ? 2.002 -5.184 17.859 1 75 246 GLY B N 1
ATOM 4041 C CA . GLY B 1 246 ? 3.295 -5.852 17.797 1 75 246 GLY B CA 1
ATOM 4042 C C . GLY B 1 246 ? 4.465 -4.891 17.875 1 75 246 GLY B C 1
ATOM 4043 O O . GLY B 1 246 ? 5.453 -5.16 18.562 1 75 246 GLY B O 1
ATOM 4044 N N . ILE B 1 247 ? 4.375 -3.83 17.203 1 78.12 247 ILE B N 1
ATOM 4045 C CA . ILE B 1 247 ? 5.438 -2.832 17.188 1 78.12 247 ILE B CA 1
ATOM 4046 C C . ILE B 1 247 ? 5.555 -2.17 18.547 1 78.12 247 ILE B C 1
ATOM 4048 O O . ILE B 1 247 ? 6.66 -1.98 19.062 1 78.12 247 ILE B O 1
ATOM 4052 N N . LEU B 1 248 ? 4.457 -1.867 19.156 1 77.56 248 LEU B N 1
ATOM 4053 C CA . LEU B 1 248 ? 4.441 -1.148 20.422 1 77.56 248 LEU B CA 1
ATOM 4054 C C . LEU B 1 248 ? 4.93 -2.041 21.562 1 77.56 248 LEU B C 1
ATOM 4056 O O . LEU B 1 248 ? 5.508 -1.552 22.531 1 77.56 248 LEU B O 1
ATOM 4060 N N . ARG B 1 249 ? 4.668 -3.297 21.375 1 73.31 249 ARG B N 1
ATOM 4061 C CA . ARG B 1 249 ? 5.102 -4.234 22.406 1 73.31 249 ARG B CA 1
ATOM 4062 C C . ARG B 1 249 ? 6.605 -4.465 22.344 1 73.31 249 ARG B C 1
ATOM 4064 O O . ARG B 1 249 ? 7.246 -4.73 23.359 1 73.31 249 ARG B O 1
ATOM 4071 N N . ASN B 1 250 ? 7.18 -4.465 21.141 1 62.66 250 ASN B N 1
ATOM 4072 C CA . ASN B 1 250 ? 8.594 -4.777 20.953 1 62.66 250 ASN B CA 1
ATOM 4073 C C . ASN B 1 250 ? 9.461 -3.525 21.078 1 62.66 250 ASN B C 1
ATOM 4075 O O . ASN B 1 250 ? 10.688 -3.619 21.156 1 62.66 250 ASN B O 1
ATOM 4079 N N . GLY B 1 251 ? 8.906 -2.428 20.797 1 54.44 251 GLY B N 1
ATOM 4080 C CA . GLY B 1 251 ? 9.68 -1.207 20.984 1 54.44 251 GLY B CA 1
ATOM 4081 C C . GLY B 1 251 ? 9.602 -0.661 22.406 1 54.44 251 GLY B C 1
ATOM 4082 O O . GLY B 1 251 ? 8.859 -1.178 23.234 1 54.44 251 GLY B O 1
#

Sequence (502 aa):
MQRTLNVGVILCESFISNAQNPVNSYIKIYENVRMFEFAIKLLQESRINFQKILLYVLEEQIPLVEKVVAKYENCWVFRSKHNEVEDIYEAKGFIEDKYKIGLKSSKNQASSYYDNCCFVVLEACRPLTSKKVVKNVYEKAMIDGAAVAVLPFERQLVCGDNTKAVRQLKDKGNMNYWRQSSTWELQFPQAYTLNKLNQYHKNLFMKARNMLDLMNISAKNPLSIVDGSAYSFRVVTSLDFEILLGILRNGMQRTLNVGVILCESFISNAQNPVNSYIKIYENVRMFEFAIKLLQESRINFQKILLYVLEEQIPLVEKVVAKYENCWVFRSKHNEVEDIYEAKGFIEDKYKIGLKSSKNQASSYYDNCCFVVLEACRPLTSKKVVKNVYEKAMIDGAAVAVLPFERQLVCGDNTKAVRQLKDKGNMNYWRQSSTWELQFPQAYTLNKLNQYHKNLFMKARNMLDLMNISAKNPLSIVDGSAYSFRVVTSLDFEILLGILRNG

Nearest PDB structures (foldseek):
  6xhr-assembly3_E  TM=7.718E-01  e=3.294E-14  Staphylococcus aureus
  5hs2-assembly1_B  TM=7.772E-01  e=9.353E-15  Bacillus subtilis subsp. subtilis str. 168
  1vpa-assembly1_B  TM=8.242E-01  e=1.919E-13  Thermotoga maritima
  5ddv-assembly1_A-2  TM=7.912E-01  e=1.089E-13  Bacillus subtilis subsp. subtilis str. 168
  5hs2-assembly1_A  TM=7.403E-01  e=1.492E-13  Bacillus subtilis subsp. subtilis str. 168

Foldseek 3Di:
DAFEAEEEEEEEPQQDDDDVRVNVVCCVPPPRDHLLVLVLVLQCPAPVDHQAYEYADAPVCQVVCCVVCVVDPRYYYDHHPSAPLVSVVVVLVVCCVVQVAPVPDDPDDDDRPGPKYKYKYAYSQQSQFHSVQSVVQRVVCVVVQKEFAWAFDDDWDFDDDPPDTDGTPDPPPDDDDPPPDTDIHTADTMMGMSVRVVVFDPVLSVPARHPCSSQVDDPVRHHHYDHTDPSRDGNGDPVSSVVVSVVVVVD/DAFEAEEEEEEEPQQDDDDPRVQVVCCVPPPNDHLLVLVLVLQCVAPVDHQAYEYADAPVCQVVCCVVCVVDPRYDYDHHPSAPLVSVVVVLVVCCVVQVAPVDDPPDDDYRPGPKYKYKYAYSQQSQFHSVQSVVQRVVCVVVQKEFAWAFDDDWDFDDDPPDTDGTPDPPPDDPDPPPDTDIHTADTMMGMSVRVVVFDPVLSVPARHPCSSQVDDPVRHHHYDHTDPSRDGNGDPVSSVVVSVVVVVD